Protein 6GBU (pdb70)

CATH classification: 2.30.30.40

Nearest PDB structures (foldseek):
  6gbu-assembly1_C  TM=9.431E-01  e=2.070E-10  Homo sapiens
  2dl7-assembly1_A  TM=8.945E-01  e=6.664E-09  Homo sapiens
  5o2q-assembly1_A  TM=9.066E-01  e=5.959E-05  Homo sapiens
  5o2p-assembly1_A  TM=8.787E-01  e=6.717E-05  Homo sapiens
  6dcx-assembly2_C  TM=9.258E-01  e=3.000E-04  Homo sapiens

GO terms:
  GO:0005547 phosphatidylinositol-3,4,5-trisphosphate binding (F, IDA)
  GO:0005886 plasma membrane (C, IDA)
  GO:0005905 clathrin-coated pit (C, IDA)
  GO:0043325 phosphatidylinositol-3,4-bisphosphate binding (F, IDA)
  GO:0070161 anchoring junction (C, EXP)
  GO:0005886 plasma membrane (C, EXP)
  GO:2000601 positive regulation of Arp2/3 complex-mediated actin nucleation (P, IMP)
  GO:0072583 clathrin-dependent endocytosis (P, IMP)
  GO:0005515 protein binding (F, IPI)

Secondary structure (DSSP, 8-state):
---EEEESS-B--SSSSB--B-TT-EEEEEE---SSS-SEEEEEETTEEEEEEGGGEEE---/--EEEE-S-B--SSTTB--B-TT-EEEEEEE-TTSEEEEEEE-SSS---EEEEEGGGEEEE--/--SEEEESS-B--SSSSB--B-TT-EEEEEE-S-STTSSEEEEEETTEEEEEEGGGEEE---/---EEEE-S-B--SSTTB--B-TT-EEEEEEE-TTSEEEEEEE-SSS---EEEEEGGGEEEE--/-B-SS-B--SSSSB--B-TT-B-EE---EEETTEEEB--TT-/--EEEE-S-B--SSTTB--B-TT-EEEEEEE-TTSEEEEEEE-SSS---EEEEEGGGEEEE--/-BBSS-B--SSSSB--B-TT-B-EEEE-S-TT--SEEEEEETTEEEEEEGGGB-/--EEEE-S-B--SSTTB--B-TT-EEEEEEE-TTSEEEEEEE-SSS---EEEEEGGGEEEE--

InterPro domains:
  IPR001060 FCH domain [PF00611] (21-102)
  IPR001060 FCH domain [SM00055] (12-108)
  IPR001452 SH3 domain [PF00018] (476-521)
  IPR001452 SH3 domain [PF14604] (574-625)
  IPR001452 SH3 domain [PR00452] (570-580)
  IPR001452 SH3 domain [PR00452] (584-599)
  IPR001452 SH3 domain [PR00452] (615-627)
  IPR001452 SH3 domain [PS50002] (469-530)
  IPR001452 SH3 domain [PS50002] (567-629)
  IPR001452 SH3 domain [SM00326] (472-529)
  IPR001452 SH3 domain [SM00326] (570-628)
  IPR027267 AH/BAR domain superfamily [G3DSA:1.20.1270.60] (15-293)
  IPR027267 AH/BAR domain superfamily [SSF103657] (24-304)
  IPR031160 F-BAR domain [PS51741] (8-282)
  IPR034934 F-BAR and double SH3 domains protein 2, F-BAR domain [cd07677] (16-275)
  IPR035460 FCHSD, SH3 domain 1 [cd11761] (471-527)
  IPR035556 FCHSD2, SH3 domain 2 [cd11894] (571-626)
  IPR036028 SH3-like domain superfamily [SSF50044] (471-538)
  IPR036028 SH3-like domain superfamily [SSF50044] (568-651)

Foldseek 3Di:
DAFKKFFQAFDDDDDPQADGDHHRFIWTFDDPDCPVPPQKTWTDDPRHIHIDHNVGIDGDDD/DWKKFFQDFAQDPDPQADGDDGGWMWAWDADDPPQKTWTWTDDPPDDTDIHMDRNVRIGTDDD/DQFKWFFQAFDDDDDPQADGDHHRFIWTFDDPPDDPPPQKGWTDGPRHIHIDRVVGIDDDDD/DFWKKFFQAFAQDPDPQADGDDGGWMWGWDADDPPQKTWTWTDDPPDDTDIHMDRNVRIGTDDD/DWKKFFQAFAQDPDPQADGDDGGWMWAWDADDPPQKTWTWTDDPPDDTDIHMDRNVRIGTDDD/DWKKFFQAFAQDPDPQADGDDGGWMWAWDADDPPQKTWTWTDDPPDDTDIHMDRNVRIGTDDD/DFAQAFDDDDDPQADGDHHRFDWDVPVWTDGPRHTHHDDPVD/DFFQAFDDDDDPQADGDHHRFDWAWDDDCDPVRPQWTWTDGPRHIHIDRVVRGD

Structure (mmCIF, N/CA/C/O backbone):
data_6GBU
#
_entry.id   6GBU
#
_cell.length_a   186.984
_cell.length_b   186.984
_cell.length_c   186.984
_cell.angle_alpha   90.00
_cell.angle_beta   90.00
_cell.angle_gamma   90.00
#
_symmetry.space_group_name_H-M   'I 21 3'
#
loop_
_entity.id
_entity.type
_entity.pdbx_description
1 polymer 'F-BAR and double SH3 domains protein 2'
2 polymer Intersectin-1
#
loop_
_atom_site.group_PDB
_atom_site.id
_atom_site.type_symbol
_atom_site.label_atom_id
_atom_site.label_alt_id
_atom_site.label_comp_id
_atom_site.label_asym_id
_atom_site.label_entity_id
_atom_site.label_seq_id
_atom_site.pdbx_PDB_ins_code
_atom_site.Cartn_x
_atom_site.Cartn_y
_atom_site.Cartn_z
_atom_site.occupancy
_atom_site.B_iso_or_equiv
_atom_site.auth_seq_id
_atom_site.auth_comp_id
_atom_site.auth_asym_id
_atom_site.auth_atom_id
_atom_site.pdbx_PDB_model_num
ATOM 1 N N . SER A 1 2 ? 19.345 -51.875 20.040 1.00 185.01 2 SER A N 1
ATOM 2 C CA . SER A 1 2 ? 19.199 -51.910 21.533 1.00 199.66 2 SER A CA 1
ATOM 3 C C . SER A 1 2 ? 17.830 -52.533 21.943 1.00 189.96 2 SER A C 1
ATOM 4 O O . SER A 1 2 ? 17.429 -53.554 21.358 1.00 170.42 2 SER A O 1
ATOM 7 N N . VAL A 1 3 ? 17.118 -51.930 22.907 1.00 170.09 3 VAL A N 1
ATOM 8 C CA . VAL A 1 3 ? 15.975 -52.577 23.568 1.00 152.23 3 VAL A CA 1
ATOM 9 C C . VAL A 1 3 ? 14.767 -51.644 23.799 1.00 149.41 3 VAL A C 1
ATOM 10 O O . VAL A 1 3 ? 14.907 -50.493 24.246 1.00 124.35 3 VAL A O 1
ATOM 14 N N . CYS A 1 4 ? 13.631 -52.090 23.287 1.00 137.99 4 CYS A N 1
ATOM 15 C CA . CYS A 1 4 ? 12.373 -51.352 23.312 1.00 128.67 4 CYS A CA 1
ATOM 16 C C . CYS A 1 4 ? 11.642 -51.056 24.623 1.00 123.58 4 CYS A C 1
ATOM 17 O O . CYS A 1 4 ? 11.064 -49.982 24.778 1.00 107.81 4 CYS A O 1
ATOM 20 N N . PHE A 1 5 ? 11.657 -51.997 25.560 1.00 122.87 5 PHE A N 1
ATOM 21 C CA . PHE A 1 5 ? 10.814 -51.842 26.734 1.00 119.97 5 PHE A CA 1
ATOM 22 C C . PHE A 1 5 ? 11.521 -52.174 28.044 1.00 113.10 5 PHE A C 1
ATOM 23 O O . PHE A 1 5 ? 12.498 -52.944 28.055 1.00 101.33 5 PHE A O 1
ATOM 31 N N . VAL A 1 6 ? 11.028 -51.568 29.136 1.00 107.32 6 VAL A N 1
ATOM 32 C CA . VAL A 1 6 ? 11.482 -51.919 30.476 1.00 113.06 6 VAL A CA 1
ATOM 33 C C . VAL A 1 6 ? 10.352 -51.915 31.525 1.00 118.00 6 VAL A C 1
ATOM 34 O O . VAL A 1 6 ? 9.362 -51.163 31.394 1.00 100.47 6 VAL A O 1
ATOM 38 N N . LYS A 1 7 ? 10.504 -52.772 32.547 1.00 115.43 7 LYS A N 1
ATOM 39 C CA . LYS A 1 7 ? 9.527 -52.888 33.653 1.00 107.79 7 LYS A CA 1
ATOM 40 C C . LYS A 1 7 ? 10.096 -52.176 34.853 1.00 98.16 7 LYS A C 1
ATOM 41 O O . LYS A 1 7 ? 11.273 -52.344 35.186 1.00 81.07 7 LYS A O 1
ATOM 43 N N . ALA A 1 8 ? 9.251 -51.393 35.508 1.0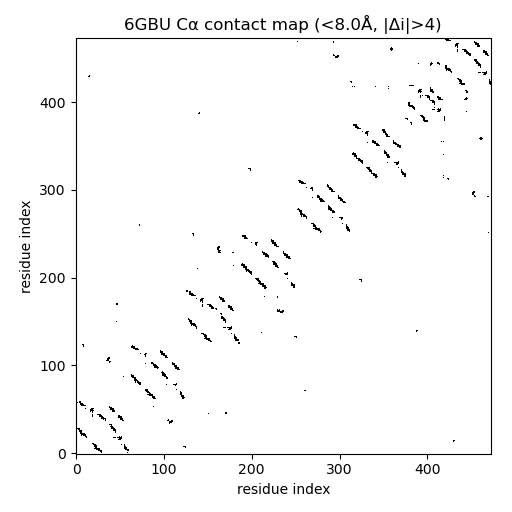0 100.58 8 ALA A N 1
ATOM 44 C CA . ALA A 1 8 ? 9.662 -50.591 36.667 1.00 109.09 8 ALA A CA 1
ATOM 45 C C . ALA A 1 8 ? 9.668 -51.399 37.945 1.00 114.92 8 ALA A C 1
ATOM 46 O O . ALA A 1 8 ? 8.628 -51.897 38.353 1.00 140.29 8 ALA A O 1
ATOM 48 N N . LEU A 1 9 ? 10.815 -51.502 38.604 1.00 115.21 9 LEU A N 1
ATOM 49 C CA . LEU A 1 9 ? 10.904 -52.298 39.831 1.00 104.67 9 LEU A CA 1
ATOM 50 C C . LEU A 1 9 ? 10.317 -51.556 40.995 1.00 112.40 9 LEU A C 1
ATOM 51 O O . LEU A 1 9 ? 9.604 -52.176 41.773 1.00 157.45 9 LEU A O 1
ATOM 56 N N . TYR A 1 10 ? 10.541 -50.254 41.100 1.00 111.41 10 TYR A N 1
ATOM 57 C CA . TYR A 1 10 ? 9.975 -49.484 42.203 1.00 114.75 10 TYR A CA 1
ATOM 58 C C . TYR A 1 10 ? 9.271 -48.277 41.649 1.00 103.55 10 TYR A C 1
ATOM 59 O O . TYR A 1 10 ? 9.631 -47.795 40.605 1.00 109.01 10 TYR A O 1
ATOM 68 N N . ASP A 1 11 ? 8.275 -47.766 42.346 1.00 108.97 11 ASP A N 1
ATOM 69 C CA . ASP A 1 11 ? 7.544 -46.600 41.809 1.00 113.87 11 ASP A CA 1
ATOM 70 C C . ASP A 1 11 ? 8.355 -45.353 42.021 1.00 113.68 11 ASP A C 1
ATOM 71 O O . ASP A 1 11 ? 9.122 -45.272 42.982 1.00 132.15 11 ASP A O 1
ATOM 76 N N . TYR A 1 12 ? 8.197 -44.403 41.096 1.00 119.43 12 TYR A N 1
ATOM 77 C CA . TYR A 1 12 ? 8.974 -43.152 41.071 1.00 118.28 12 TYR A CA 1
ATOM 78 C C . TYR A 1 12 ? 8.063 -41.958 40.859 1.00 115.73 12 TYR A C 1
ATOM 79 O O . TYR A 1 12 ? 7.064 -42.072 40.152 1.00 124.22 12 TYR A O 1
ATOM 88 N N . GLU A 1 13 ? 8.403 -40.830 41.488 1.00 117.31 13 GLU A N 1
ATOM 89 C CA . GLU A 1 13 ? 7.644 -39.589 41.330 1.00 138.41 13 GLU A CA 1
ATOM 90 C C . GLU A 1 13 ? 8.636 -38.523 40.880 1.00 158.69 13 GLU A C 1
ATOM 91 O O . GLU A 1 13 ? 9.678 -38.321 41.518 1.00 165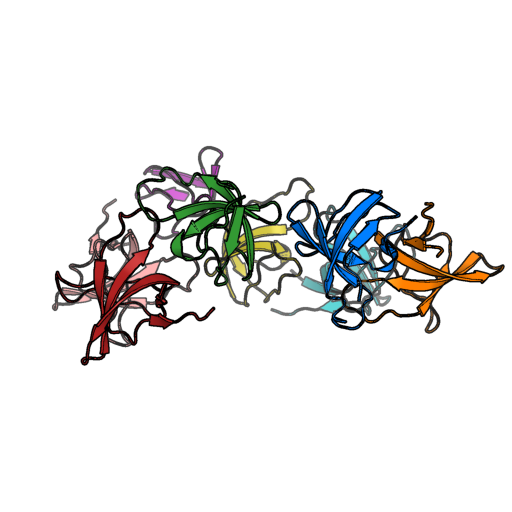.79 13 GLU A O 1
ATOM 97 N N . GLY A 1 14 ? 8.333 -37.884 39.751 1.00 155.89 14 GLY A N 1
ATOM 98 C CA . GLY A 1 14 ? 9.259 -36.958 39.117 1.00 136.99 14 GLY A CA 1
ATOM 99 C C . GLY A 1 14 ? 9.262 -35.628 39.808 1.00 133.42 14 GLY A C 1
ATOM 100 O O . GLY A 1 14 ? 8.209 -35.152 40.201 1.00 118.23 14 GLY A O 1
ATOM 101 N N . GLN A 1 15 ? 10.448 -35.030 39.927 1.00 140.08 15 GLN A N 1
ATOM 102 C CA . GLN A 1 15 ? 10.640 -33.767 40.635 1.00 132.47 15 GLN A CA 1
ATOM 103 C C . GLN A 1 15 ? 10.307 -32.576 39.708 1.00 145.77 15 GLN A C 1
ATOM 104 O O . GLN A 1 15 ? 9.440 -31.755 40.034 1.00 145.23 15 GLN A O 1
ATOM 110 N N . THR A 1 16 ? 10.939 -32.529 38.532 1.00 149.97 16 THR A N 1
ATOM 111 C CA . THR A 1 16 ? 10.773 -31.419 37.563 1.00 136.28 16 THR A CA 1
ATOM 112 C C . THR A 1 16 ? 9.442 -31.527 36.797 1.00 131.01 16 THR A C 1
ATOM 113 O O . THR A 1 16 ? 8.630 -32.394 37.078 1.00 162.01 16 THR A O 1
ATOM 117 N N . ASP A 1 17 ? 9.211 -30.646 35.836 1.00 131.49 17 ASP A N 1
ATOM 118 C CA . ASP A 1 17 ? 8.127 -30.837 34.855 1.00 136.44 17 ASP A CA 1
ATOM 119 C C . ASP A 1 17 ? 8.447 -31.945 33.832 1.00 129.99 17 ASP A C 1
ATOM 120 O O . ASP A 1 17 ? 7.588 -32.724 33.468 1.00 144.54 17 ASP A O 1
ATOM 125 N N . ASP A 1 18 ? 9.681 -31.994 33.353 1.00 125.24 18 ASP A N 1
ATOM 126 C CA . ASP A 1 18 ? 10.074 -32.913 32.275 1.00 131.92 18 ASP A CA 1
ATOM 127 C C . ASP A 1 18 ? 10.638 -34.266 32.758 1.00 138.22 18 ASP A C 1
ATOM 128 O O . ASP A 1 18 ? 11.411 -34.952 32.032 1.00 114.54 18 ASP A O 1
ATOM 133 N N . GLU A 1 19 ? 10.273 -34.647 33.980 1.00 131.84 19 GLU A N 1
ATOM 134 C CA . GLU A 1 19 ? 10.567 -35.982 34.477 1.00 129.58 19 GLU A CA 1
ATOM 135 C C . GLU A 1 19 ? 9.311 -36.866 34.373 1.00 124.54 19 GLU A C 1
ATOM 136 O O . GLU A 1 19 ? 8.179 -36.373 34.444 1.00 127.94 19 GLU A O 1
ATOM 142 N N . LEU A 1 20 ? 9.526 -38.170 34.230 1.00 109.86 20 LEU A N 1
ATOM 143 C CA . LEU A 1 20 ? 8.440 -39.141 34.067 1.00 110.82 20 LEU A CA 1
ATOM 144 C C . LEU A 1 20 ? 7.999 -39.840 35.367 1.00 112.15 20 LEU A C 1
ATOM 145 O O . LEU A 1 20 ? 8.698 -40.722 35.875 1.00 102.50 20 LEU A O 1
ATOM 150 N N . SER A 1 21 ? 6.835 -39.452 35.886 1.00 112.40 21 SER A N 1
ATOM 151 C CA . SER A 1 21 ? 6.225 -40.150 37.009 1.00 114.02 21 SER A CA 1
ATOM 152 C C . SER A 1 21 ? 5.629 -41.484 36.541 1.00 120.90 21 SER A C 1
ATOM 153 O O . SER A 1 21 ? 4.956 -41.545 35.506 1.00 120.39 21 SER A O 1
ATOM 156 N N . PHE A 1 22 ? 5.855 -42.543 37.316 1.00 116.11 22 PHE A N 1
ATOM 157 C CA . PHE A 1 22 ? 5.246 -43.829 37.027 1.00 105.55 22 PHE A CA 1
ATOM 158 C C . PHE A 1 22 ? 5.081 -44.749 38.244 1.00 116.15 22 PHE A C 1
ATOM 159 O O . PHE A 1 22 ? 5.865 -44.648 39.186 1.00 116.36 22 PHE A O 1
ATOM 167 N N . PRO A 1 23 ? 4.078 -45.666 38.207 1.00 120.67 23 PRO A N 1
ATOM 168 C CA . PRO A 1 23 ? 3.870 -46.624 39.281 1.00 108.74 23 PRO A CA 1
ATOM 169 C C . PRO A 1 23 ? 4.786 -47.823 39.145 1.00 103.70 23 PRO A C 1
ATOM 170 O O . PRO A 1 23 ? 5.473 -47.941 38.140 1.00 94.51 23 PRO A O 1
ATOM 174 N N . GLU A 1 24 ? 4.767 -48.707 40.146 1.00 115.81 24 GLU A N 1
ATOM 175 C CA . GLU A 1 24 ? 5.621 -49.901 40.183 1.00 116.09 24 GLU A CA 1
ATOM 176 C C . GLU A 1 24 ? 5.094 -50.925 39.194 1.00 118.78 24 GLU A C 1
ATOM 177 O O . GLU A 1 24 ? 3.886 -51.010 38.931 1.00 117.86 24 GLU A O 1
ATOM 183 N N . GLY A 1 25 ? 6.002 -51.686 38.608 1.00 117.06 25 GLY A N 1
ATOM 184 C CA . GLY A 1 25 ? 5.618 -52.707 37.642 1.00 125.44 25 GLY A CA 1
ATOM 185 C C . GLY A 1 25 ? 5.343 -52.227 36.225 1.00 127.44 25 GLY A C 1
ATOM 186 O O . GLY A 1 25 ? 5.412 -53.030 35.288 1.00 141.99 25 GLY A O 1
ATOM 187 N N . ALA A 1 26 ? 5.051 -50.935 36.071 1.00 122.02 26 ALA A N 1
ATOM 188 C CA . ALA A 1 26 ? 4.880 -50.261 34.768 1.00 122.14 26 ALA A CA 1
ATOM 189 C C . ALA A 1 26 ? 5.839 -50.693 33.621 1.00 123.60 26 ALA A C 1
ATOM 190 O O . ALA A 1 26 ? 7.087 -50.816 33.811 1.00 93.56 26 ALA A O 1
ATOM 192 N N . ILE A 1 27 ? 5.250 -50.922 32.440 1.00 107.61 27 ILE A N 1
ATOM 193 C CA . ILE A 1 27 ? 6.026 -51.196 31.249 1.00 108.80 27 ILE A CA 1
ATOM 194 C C . ILE A 1 27 ? 6.214 -49.853 30.591 1.00 106.90 27 ILE A C 1
ATOM 195 O O . ILE A 1 27 ? 5.221 -49.155 30.335 1.00 99.45 27 ILE A O 1
ATOM 200 N N . ILE A 1 28 ? 7.478 -49.508 30.311 1.00 103.91 28 ILE A N 1
ATOM 201 C CA . ILE A 1 28 ? 7.858 -48.193 29.767 1.00 104.93 28 ILE A CA 1
ATOM 202 C C . ILE A 1 28 ? 8.641 -48.387 28.472 1.00 108.82 28 ILE A C 1
ATOM 203 O O . ILE A 1 28 ? 9.560 -49.250 28.454 1.00 88.03 28 ILE A O 1
ATOM 208 N N . ARG A 1 29 ? 8.399 -47.545 27.475 1.00 105.87 29 ARG A N 1
ATOM 209 C CA . ARG A 1 29 ? 9.097 -47.649 26.210 1.00 99.61 29 ARG A CA 1
ATOM 210 C C . ARG A 1 29 ? 10.266 -46.732 26.192 1.00 102.54 29 ARG A C 1
ATOM 211 O O . ARG A 1 29 ? 10.114 -45.538 26.286 1.00 96.15 29 ARG A O 1
ATOM 219 N N . ILE A 1 30 ? 11.438 -47.287 25.981 1.00 106.52 30 ILE A N 1
ATOM 220 C CA . ILE A 1 30 ? 12.667 -46.481 26.005 1.00 108.41 30 ILE A CA 1
ATOM 221 C C . ILE A 1 30 ? 12.702 -45.632 24.751 1.00 107.22 30 ILE A C 1
ATOM 222 O O . ILE A 1 30 ? 12.194 -46.064 23.724 1.00 110.12 30 ILE A O 1
ATOM 227 N N . LEU A 1 31 ? 13.248 -44.414 24.857 1.00 116.64 31 LEU A N 1
ATOM 228 C CA . LEU A 1 31 ? 13.403 -43.469 23.715 1.00 110.91 31 LEU A CA 1
ATOM 229 C C . LEU A 1 31 ? 14.830 -42.985 23.512 1.00 131.80 31 LEU A C 1
ATOM 230 O O . LEU A 1 31 ? 15.313 -42.879 22.380 1.00 141.40 31 LEU A O 1
ATOM 235 N N . ASN A 1 32 ? 15.467 -42.624 24.618 1.00 156.76 32 ASN A N 1
ATOM 236 C CA . ASN A 1 32 ? 16.839 -42.187 24.606 1.00 163.27 32 ASN A CA 1
ATOM 237 C C . ASN A 1 32 ? 17.546 -42.664 25.850 1.00 158.56 32 ASN A C 1
ATOM 238 O O . ASN A 1 32 ? 16.987 -42.627 26.966 1.00 137.14 32 ASN A O 1
ATOM 243 N N . LYS A 1 33 ? 18.762 -43.152 25.622 1.00 147.90 33 LYS A N 1
ATOM 244 C CA . LYS A 1 33 ? 19.772 -43.259 26.659 1.00 149.87 33 LYS A CA 1
ATOM 245 C C . LYS A 1 33 ? 20.878 -42.190 26.384 1.00 155.00 33 LYS A C 1
ATOM 246 O O . LYS A 1 33 ? 22.031 -42.346 26.797 1.00 145.64 33 LYS A O 1
ATOM 252 N N . GLU A 1 34 ? 20.500 -41.097 25.704 1.00 166.47 34 GLU A N 1
ATOM 253 C CA . GLU A 1 34 ? 21.424 -40.036 25.306 1.00 166.01 34 GLU A CA 1
ATOM 254 C C . GLU A 1 34 ? 22.015 -39.393 26.556 1.00 170.83 34 GLU A C 1
ATOM 255 O O . GLU A 1 34 ? 21.356 -38.560 27.207 1.00 146.75 34 GLU A O 1
ATOM 257 N N . ASN A 1 35 ? 23.250 -39.766 26.830 1.00 179.91 35 ASN A N 1
ATOM 258 C CA . ASN A 1 35 ? 23.835 -39.249 28.005 1.00 177.78 35 ASN A CA 1
ATOM 259 C C . ASN A 1 35 ? 23.704 -37.789 27.780 1.00 188.19 35 ASN A C 1
ATOM 260 O O . ASN A 1 35 ? 24.221 -37.209 26.843 1.00 163.80 35 ASN A O 1
ATOM 262 N N . GLN A 1 36 ? 23.007 -37.211 28.717 1.00 202.15 36 GLN A N 1
ATOM 263 C CA . GLN A 1 36 ? 22.768 -35.761 28.803 1.00 198.69 36 GLN A CA 1
ATOM 264 C C . GLN A 1 36 ? 24.084 -35.077 29.240 1.00 204.46 36 GLN A C 1
ATOM 265 O O . GLN A 1 36 ? 24.722 -34.391 28.431 1.00 188.31 36 GLN A O 1
ATOM 271 N N . ASP A 1 37 ? 24.485 -35.418 30.462 1.00 198.24 37 ASP A N 1
ATOM 272 C CA . ASP A 1 37 ? 25.749 -35.065 31.086 1.00 186.86 37 ASP A CA 1
ATOM 273 C C . ASP A 1 37 ? 26.141 -36.381 31.777 1.00 180.12 37 ASP A C 1
ATOM 274 O O . ASP A 1 37 ? 26.649 -36.372 32.898 1.00 180.52 37 ASP A O 1
ATOM 279 N N . ASP A 1 38 ? 25.899 -37.508 31.100 1.00 180.50 38 ASP A N 1
ATOM 280 C CA . ASP A 1 38 ? 26.086 -38.845 31.698 1.00 170.84 38 ASP A CA 1
ATOM 281 C C . ASP A 1 38 ? 25.501 -38.989 33.119 1.00 162.92 38 ASP A C 1
ATOM 282 O O . ASP A 1 38 ? 26.096 -39.643 33.960 1.00 158.45 38 ASP A O 1
ATOM 287 N N . ASP A 1 39 ? 24.323 -38.409 33.371 1.00 161.44 39 ASP A N 1
ATOM 288 C CA . ASP A 1 39 ? 23.726 -38.379 34.734 1.00 144.30 39 ASP A CA 1
ATOM 289 C C . ASP A 1 39 ? 22.964 -39.644 35.127 1.00 140.37 39 ASP A C 1
ATOM 290 O O . ASP A 1 39 ? 22.433 -39.705 36.243 1.00 134.26 39 ASP A O 1
ATOM 295 N N . GLY A 1 40 ? 22.902 -40.629 34.218 1.00 136.35 40 GLY A N 1
ATOM 296 C CA . GLY A 1 40 ? 22.260 -41.923 34.475 1.00 124.27 40 GLY A CA 1
ATOM 297 C C . GLY A 1 40 ? 20.737 -41.869 34.510 1.00 118.87 40 GLY A C 1
ATOM 298 O O . GLY A 1 40 ? 20.070 -42.677 35.178 1.00 122.85 40 GLY A O 1
ATOM 299 N N . PHE A 1 41 ? 20.171 -40.899 33.816 1.00 106.15 41 PHE A N 1
ATOM 300 C CA . PHE A 1 41 ? 18.763 -40.940 33.523 1.00 106.17 41 PHE A CA 1
ATOM 301 C C . PHE A 1 41 ? 18.608 -41.523 32.141 1.00 109.48 41 PHE A C 1
ATOM 302 O O . PHE A 1 41 ? 19.581 -41.692 31.427 1.00 126.49 41 PHE A O 1
ATOM 310 N N . TRP A 1 42 ? 17.379 -41.893 31.827 1.00 112.57 42 TRP A N 1
ATOM 311 C CA . TRP A 1 42 ? 16.939 -42.266 30.494 1.00 107.17 42 TRP A CA 1
ATOM 312 C C . TRP A 1 42 ? 15.580 -41.605 30.202 1.00 112.19 42 TRP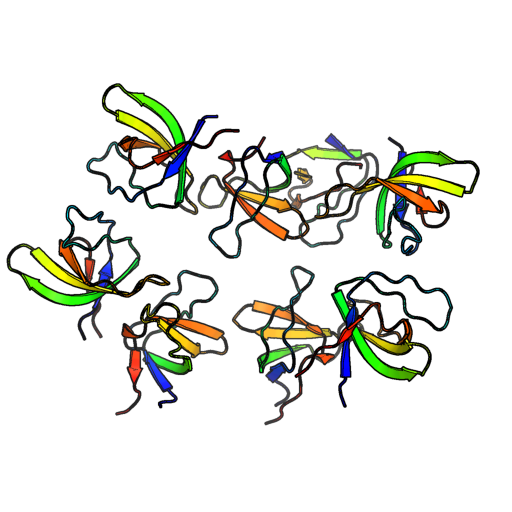 A C 1
ATOM 313 O O . TRP A 1 42 ? 14.933 -41.002 31.074 1.00 99.98 42 TRP A O 1
ATOM 324 N N . GLU A 1 43 ? 15.156 -41.730 28.959 1.00 105.98 43 GLU A N 1
ATOM 325 C CA . GLU A 1 43 ? 13.931 -41.115 28.528 1.00 110.58 43 GLU A CA 1
ATOM 326 C C . GLU A 1 43 ? 12.992 -42.183 28.040 1.00 112.87 43 GLU A C 1
ATOM 327 O O . GLU A 1 43 ? 13.435 -43.169 27.438 1.00 109.84 43 GLU A O 1
ATOM 333 N N . GLY A 1 44 ? 11.696 -41.968 28.265 1.00 104.37 44 GLY A N 1
ATOM 334 C CA . GLY A 1 44 ? 10.691 -42.929 27.844 1.00 105.68 44 GLY A CA 1
ATOM 335 C C . GLY A 1 44 ? 9.248 -42.472 27.958 1.00 114.52 44 GLY A C 1
ATOM 336 O O . GLY A 1 44 ? 8.963 -41.415 28.540 1.00 102.11 44 GLY A O 1
ATOM 337 N N . GLU A 1 45 ? 8.351 -43.280 27.375 1.00 116.33 45 GLU A N 1
ATOM 338 C CA . GLU A 1 45 ? 6.927 -43.009 27.347 1.00 108.84 45 GLU A CA 1
ATOM 339 C C . GLU A 1 45 ? 6.211 -43.991 28.248 1.00 110.30 45 GLU A C 1
ATOM 340 O O . GLU A 1 45 ? 6.541 -45.203 28.291 1.00 100.37 45 GLU A O 1
ATOM 346 N N . PHE A 1 46 ? 5.203 -43.453 28.934 1.00 114.22 46 PHE A N 1
ATOM 347 C CA . PHE A 1 46 ? 4.253 -44.239 29.725 1.00 103.79 46 PHE A CA 1
ATOM 348 C C . PHE A 1 46 ? 2.932 -43.488 29.909 1.00 93.33 46 PHE A C 1
ATOM 349 O O . PHE A 1 46 ? 2.916 -42.319 30.238 1.00 94.72 46 PHE A O 1
ATOM 357 N N . ASN A 1 47 ? 1.834 -44.192 29.696 1.00 99.34 47 ASN A N 1
ATOM 358 C CA . ASN A 1 47 ? 0.459 -43.663 29.729 1.00 99.93 47 ASN A CA 1
ATOM 359 C C . ASN A 1 47 ? 0.231 -42.437 28.867 1.00 97.36 47 ASN A C 1
ATOM 360 O O . ASN A 1 47 ? -0.668 -41.649 29.137 1.00 116.60 47 ASN A O 1
ATOM 365 N N . GLY A 1 48 ? 1.022 -42.287 27.813 1.00 114.50 48 GLY A N 1
ATOM 366 C CA . GLY A 1 48 ? 0.917 -41.126 26.924 1.00 131.21 48 GLY A CA 1
ATOM 367 C C . GLY A 1 48 ? 1.510 -39.853 27.483 1.00 125.56 48 GLY A C 1
ATOM 368 O O . GLY A 1 48 ? 1.040 -38.749 27.141 1.00 138.48 48 GLY A O 1
ATOM 369 N N . ARG A 1 49 ? 2.485 -40.021 28.384 1.00 106.71 49 ARG A N 1
ATOM 370 C CA . ARG A 1 49 ? 3.298 -38.931 28.920 1.00 114.46 49 ARG A CA 1
ATOM 371 C C . ARG A 1 49 ? 4.739 -39.374 28.733 1.00 112.63 49 ARG A C 1
ATOM 372 O O . ARG A 1 49 ? 5.092 -40.502 29.039 1.00 104.49 49 ARG A O 1
ATOM 380 N N . ILE A 1 50 ? 5.542 -38.501 28.141 1.00 123.21 50 ILE A N 1
ATOM 381 C CA . ILE A 1 50 ? 6.937 -38.774 27.875 1.00 117.38 50 ILE A CA 1
ATOM 382 C C . ILE A 1 50 ? 7.748 -38.012 28.896 1.00 102.63 50 ILE A C 1
ATOM 383 O O . ILE A 1 50 ? 7.351 -36.947 29.328 1.00 107.31 50 ILE A O 1
ATOM 388 N N . GLY A 1 51 ? 8.871 -38.576 29.311 1.00 97.59 51 GLY A N 1
ATOM 389 C CA . GLY A 1 51 ? 9.774 -37.881 30.234 1.00 99.30 51 GLY A CA 1
ATOM 390 C C . GLY A 1 51 ? 11.059 -38.646 30.519 1.00 102.27 51 GLY A C 1
ATOM 391 O O . GLY A 1 51 ? 11.377 -39.667 29.841 1.00 87.34 51 GLY A O 1
ATOM 392 N N . VAL A 1 52 ? 11.805 -38.150 31.508 1.00 100.52 52 VAL A N 1
ATOM 393 C CA . VAL A 1 52 ? 13.021 -38.853 31.951 1.00 112.39 52 VAL A CA 1
ATOM 394 C C . VAL A 1 52 ? 12.913 -39.350 33.373 1.00 108.87 52 VAL A C 1
ATOM 395 O O . VAL A 1 52 ? 12.120 -38.833 34.167 1.00 97.45 52 VAL A O 1
ATOM 399 N N . PHE A 1 53 ? 13.721 -40.362 33.668 1.00 96.36 53 PHE A N 1
ATOM 400 C CA . PHE A 1 53 ? 13.635 -41.095 34.932 1.00 97.22 53 PHE A CA 1
ATOM 401 C C . PHE A 1 53 ? 14.992 -41.724 35.220 1.00 89.24 53 PHE A C 1
ATOM 402 O O . PHE A 1 53 ? 15.782 -41.926 34.307 1.00 82.18 53 PHE A O 1
ATOM 410 N N . PRO A 1 54 ? 15.267 -42.041 36.488 1.00 92.32 54 PRO A N 1
ATOM 411 C CA . PRO A 1 54 ? 16.595 -42.632 36.809 1.00 95.82 54 PRO A CA 1
ATOM 412 C C . PRO A 1 54 ? 16.716 -44.068 36.313 1.00 94.49 54 PRO A C 1
ATOM 413 O O . PRO A 1 54 ? 15.869 -44.887 36.620 1.00 94.39 54 PRO A O 1
ATOM 417 N N . SER A 1 55 ? 17.748 -44.391 35.548 1.00 97.06 55 SER A N 1
ATOM 418 C CA . SER A 1 55 ? 17.797 -45.734 34.914 1.00 112.13 55 SER A CA 1
ATOM 419 C C . SER A 1 55 ? 17.952 -46.868 35.917 1.00 112.83 55 SER A C 1
ATOM 420 O O . SER A 1 55 ? 17.793 -48.036 35.602 1.00 116.19 55 SER A O 1
ATOM 423 N N . VAL A 1 56 ? 18.300 -46.505 37.134 1.00 137.32 56 VAL A N 1
ATOM 424 C CA . VAL A 1 56 ? 18.511 -47.466 38.190 1.00 131.56 56 VAL A CA 1
ATOM 425 C C . VAL A 1 56 ? 17.185 -48.080 38.684 1.00 109.93 56 VAL A C 1
ATOM 426 O O . VAL A 1 56 ? 17.173 -49.134 39.277 1.00 113.58 56 VAL A O 1
ATOM 430 N N . LEU A 1 57 ? 16.068 -47.464 38.372 1.00 96.85 57 LEU A N 1
ATOM 431 C CA . LEU A 1 57 ? 14.803 -47.977 38.865 1.00 101.27 57 LEU A CA 1
ATOM 432 C C . LEU A 1 57 ? 14.099 -49.012 38.010 1.00 113.41 57 LEU A C 1
ATOM 433 O O . LEU A 1 57 ? 13.031 -49.470 38.365 1.00 123.03 57 LEU A O 1
ATOM 438 N N . VAL A 1 58 ? 14.674 -49.395 36.890 1.00 103.16 58 VAL A N 1
ATOM 439 C CA . VAL A 1 58 ? 13.977 -50.295 35.996 1.00 98.88 58 VAL A CA 1
ATOM 440 C C . VAL A 1 58 ? 14.902 -51.425 35.665 1.00 105.68 58 VAL A C 1
ATOM 441 O O . VAL A 1 58 ? 16.075 -51.379 36.014 1.00 107.13 58 VAL A O 1
ATOM 445 N N . GLU A 1 59 ? 14.340 -52.443 35.011 1.00 130.98 59 GLU A N 1
ATOM 446 C CA . GLU A 1 59 ? 15.097 -53.526 34.378 1.00 132.34 59 GLU A CA 1
ATOM 447 C C . GLU A 1 59 ? 14.546 -53.835 33.001 1.00 126.27 59 GLU A C 1
ATOM 448 O O . GLU A 1 59 ? 13.343 -53.622 32.711 1.00 103.05 59 GLU A O 1
ATOM 454 N N . GLU A 1 60 ? 15.430 -54.385 32.173 1.00 133.67 60 GLU A N 1
ATOM 455 C CA . GLU A 1 60 ? 15.050 -54.847 30.853 1.00 129.01 60 GLU 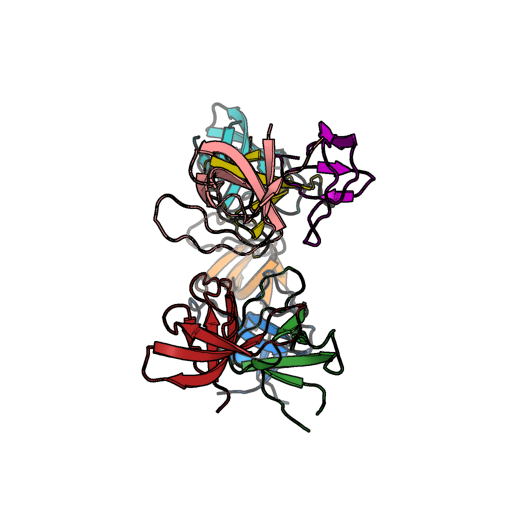A CA 1
ATOM 456 C C . GLU A 1 60 ? 13.944 -55.849 31.006 1.00 123.68 60 GLU A C 1
ATOM 457 O O . GLU A 1 60 ? 14.023 -56.748 31.851 1.00 144.92 60 GLU A O 1
ATOM 463 N N . LEU A 1 61 ? 12.951 -55.739 30.172 1.00 117.92 61 LEU A N 1
ATOM 464 C CA . LEU A 1 61 ? 11.861 -56.646 30.272 1.00 124.46 61 LEU A CA 1
ATOM 465 C C . LEU A 1 61 ? 12.097 -58.062 29.798 1.00 145.33 61 LEU A C 1
ATOM 466 O O . LEU A 1 61 ? 12.715 -58.286 28.778 1.00 135.80 61 LEU A O 1
ATOM 471 N N . SER A 1 62 ? 11.597 -59.017 30.567 1.00 153.89 62 SER A N 1
ATOM 472 C CA . SER A 1 62 ? 11.581 -60.449 30.169 1.00 157.45 62 SER A CA 1
ATOM 473 C C . SER A 1 62 ? 10.776 -61.331 31.165 1.00 166.79 62 SER A C 1
ATOM 474 O O . SER A 1 62 ? 9.998 -60.803 31.974 1.00 165.79 62 SER A O 1
ATOM 477 N N . ALA A 1 63 ? 10.940 -62.659 31.074 1.00 158.89 63 ALA A N 1
ATOM 478 C CA . ALA A 1 63 ? 10.590 -63.572 32.177 1.00 158.21 63 ALA A CA 1
ATOM 479 C C . ALA A 1 63 ? 11.459 -64.833 32.159 1.00 157.39 63 ALA A C 1
ATOM 480 O O . ALA A 1 63 ? 12.475 -64.912 32.859 1.00 152.32 63 ALA A O 1
ATOM 482 N N . PRO B 2 3 ? 21.387 -55.299 42.691 1.00 163.65 3 PRO B N 1
ATOM 483 C CA . PRO B 2 3 ? 21.063 -53.869 42.508 1.00 148.66 3 PRO B CA 1
ATOM 484 C C . PRO B 2 3 ? 20.419 -53.267 43.749 1.00 143.96 3 PRO B C 1
ATOM 485 O O . PRO B 2 3 ? 19.180 -53.204 43.848 1.00 127.96 3 PRO B O 1
ATOM 489 N N . GLU B 2 4 ? 21.258 -52.828 44.688 1.00 133.25 4 GLU B N 1
ATOM 490 C CA . GLU B 2 4 ? 20.777 -52.308 45.978 1.00 123.76 4 GLU B CA 1
ATOM 491 C C . GLU B 2 4 ? 20.688 -50.787 45.983 1.00 110.66 4 GLU B C 1
ATOM 492 O O . GLU B 2 4 ? 21.666 -50.108 45.664 1.00 136.67 4 GLU B O 1
ATOM 498 N N . ILE B 2 5 ? 19.531 -50.247 46.343 1.00 88.35 5 ILE B N 1
ATOM 499 C CA . ILE B 2 5 ? 19.233 -48.845 46.056 1.00 99.91 5 ILE B CA 1
ATOM 500 C C . ILE B 2 5 ? 18.530 -48.165 47.204 1.00 101.89 5 ILE B C 1
ATOM 501 O O . ILE B 2 5 ? 17.401 -48.541 47.532 1.00 117.30 5 ILE B O 1
ATOM 506 N N . ALA B 2 6 ? 19.156 -47.119 47.747 1.00 95.35 6 ALA B N 1
ATOM 507 C CA . ALA B 2 6 ? 18.566 -46.346 48.849 1.00 100.83 6 ALA B CA 1
ATOM 508 C C . ALA B 2 6 ? 18.115 -44.982 48.411 1.00 85.44 6 ALA B C 1
ATOM 509 O O . ALA B 2 6 ? 18.495 -44.527 47.350 1.00 93.57 6 ALA B O 1
ATOM 511 N N . GLN B 2 7 ? 17.293 -44.349 49.240 1.00 84.77 7 GLN B N 1
ATOM 512 C CA . GLN B 2 7 ? 16.804 -42.979 49.012 1.00 101.07 7 GLN B CA 1
ATOM 513 C C . GLN B 2 7 ? 17.125 -42.073 50.201 1.00 101.55 7 GLN B C 1
ATOM 514 O O . GLN B 2 7 ? 16.937 -42.444 51.342 1.00 117.93 7 GLN B O 1
ATOM 520 N N . VAL B 2 8 ? 17.552 -40.853 49.911 1.00 116.22 8 VAL B N 1
ATOM 521 C CA . VAL B 2 8 ? 17.996 -39.916 50.936 1.00 111.58 8 VAL B CA 1
ATOM 522 C C . VAL B 2 8 ? 16.781 -39.494 51.748 1.00 105.52 8 VAL B C 1
ATOM 523 O O . VAL B 2 8 ? 15.790 -39.058 51.204 1.00 113.03 8 VAL B O 1
ATOM 527 N N . ILE B 2 9 ? 16.868 -39.677 53.052 1.00 112.02 9 ILE B N 1
ATOM 528 C CA . ILE B 2 9 ? 15.782 -39.380 53.973 1.00 116.41 9 ILE B CA 1
ATOM 529 C C . ILE B 2 9 ? 15.975 -38.040 54.712 1.00 117.04 9 ILE B C 1
ATOM 530 O O . ILE B 2 9 ? 15.005 -37.467 55.214 1.00 100.07 9 ILE B O 1
ATOM 535 N N . ALA B 2 10 ? 17.216 -37.555 54.790 1.00 125.68 10 ALA B N 1
ATOM 536 C CA . ALA B 2 10 ? 17.539 -36.307 55.501 1.00 117.26 10 ALA B CA 1
ATOM 537 C C . ALA B 2 10 ? 18.786 -35.650 54.926 1.00 112.70 10 ALA B C 1
ATOM 538 O O . ALA B 2 10 ? 19.672 -36.334 54.432 1.00 110.23 10 ALA B O 1
ATOM 540 N N . SER B 2 11 ? 18.873 -34.331 55.029 1.00 110.26 11 SER B N 1
ATOM 541 C CA . SER B 2 11 ? 19.978 -33.581 54.407 1.00 113.67 11 SER B CA 1
ATOM 542 C C . SER B 2 11 ? 21.354 -33.789 55.053 1.00 104.13 11 SER B C 1
ATOM 543 O O . SER B 2 11 ? 21.490 -33.636 56.253 1.00 112.08 11 SER B O 1
ATOM 546 N N . TYR B 2 12 ? 22.368 -34.081 54.239 1.00 102.34 12 TYR B N 1
ATOM 547 C CA . TYR B 2 12 ? 23.753 -34.298 54.709 1.00 96.93 12 TYR B CA 1
ATOM 548 C C . TYR B 2 12 ? 24.822 -33.606 53.854 1.00 95.09 12 TYR B C 1
ATOM 549 O O . TYR B 2 12 ? 25.101 -34.040 52.733 1.00 83.29 12 TYR B O 1
ATOM 558 N N . THR B 2 13 ? 25.470 -32.590 54.422 1.00 99.51 13 THR B N 1
ATOM 559 C CA . THR B 2 13 ? 26.567 -31.889 53.742 1.00 95.40 13 THR B CA 1
ATOM 560 C C . THR B 2 13 ? 27.859 -32.593 54.056 1.00 89.24 13 THR B C 1
ATOM 561 O O . THR B 2 13 ? 28.082 -32.978 55.208 1.00 86.52 13 THR B O 1
ATOM 565 N N . ALA B 2 14 ? 28.722 -32.700 53.049 1.00 85.36 14 ALA B N 1
ATOM 566 C CA . ALA B 2 14 ? 29.895 -33.567 53.137 1.00 96.30 14 ALA B CA 1
ATOM 567 C C . ALA B 2 14 ? 30.991 -32.979 54.010 1.00 95.58 14 ALA B C 1
ATOM 568 O O . ALA B 2 14 ? 31.392 -31.859 53.793 1.00 105.00 14 ALA B O 1
ATOM 570 N N . THR B 2 15 ? 31.484 -33.756 54.969 1.00 100.45 15 THR B N 1
ATOM 571 C CA . THR B 2 15 ? 32.508 -33.305 55.893 1.00 100.63 15 THR B CA 1
ATOM 572 C C . THR B 2 15 ? 33.913 -33.528 55.324 1.00 107.20 15 THR B C 1
ATOM 573 O O . THR B 2 15 ? 34.871 -33.187 56.013 1.00 110.61 15 THR B O 1
ATOM 577 N N . GLY B 2 16 ? 34.048 -34.083 54.101 1.00 105.48 16 GLY B N 1
ATOM 578 C CA . GLY B 2 16 ? 35.373 -34.370 53.494 1.00 115.68 16 GLY B CA 1
ATOM 579 C C . GLY B 2 16 ? 35.379 -34.520 51.984 1.00 122.37 16 GLY B C 1
ATOM 580 O O . GLY B 2 16 ? 34.336 -34.539 51.362 1.00 146.29 16 GLY B O 1
ATOM 581 N N . PRO B 2 17 ? 36.564 -34.654 51.382 1.00 124.61 17 PRO B N 1
ATOM 582 C CA . PRO B 2 17 ? 36.677 -34.862 49.943 1.00 125.23 17 PRO B CA 1
ATOM 583 C C . PRO B 2 17 ? 36.260 -36.271 49.458 1.00 124.66 17 PRO B C 1
ATOM 584 O O . PRO B 2 17 ? 35.925 -36.448 48.295 1.00 129.57 17 PRO B O 1
ATOM 588 N N . GLU B 2 18 ? 36.296 -37.261 50.336 1.00 119.01 18 GLU B N 1
ATOM 589 C CA . GLU B 2 18 ? 35.869 -38.615 49.998 1.00 122.33 18 GLU B CA 1
ATOM 590 C C . GLU B 2 18 ? 34.332 -38.856 50.029 1.00 116.56 18 GLU B C 1
ATOM 591 O O . GLU B 2 18 ? 33.881 -39.956 49.738 1.00 124.40 18 GLU B O 1
ATOM 597 N N . GLN B 2 19 ? 33.532 -37.854 50.374 1.00 111.68 19 GLN B N 1
ATOM 598 C CA . GLN B 2 19 ? 32.125 -38.077 50.728 1.00 108.49 19 GLN B CA 1
ATOM 599 C C . GLN B 2 19 ? 31.155 -37.442 49.758 1.00 106.30 19 GLN B C 1
ATOM 600 O O . GLN B 2 19 ? 31.460 -36.408 49.194 1.00 126.61 19 GLN B O 1
ATOM 606 N N . LEU B 2 20 ? 29.968 -38.026 49.617 1.00 103.98 20 LEU B N 1
ATOM 607 C CA . LEU B 2 20 ? 28.866 -37.387 48.881 1.00 103.14 20 LEU B CA 1
ATOM 608 C C . LEU B 2 20 ? 28.189 -36.356 49.724 1.00 98.82 20 LEU B C 1
ATOM 609 O O . LEU B 2 20 ? 28.220 -36.424 50.938 1.00 99.64 20 LEU B O 1
ATOM 614 N N . THR B 2 21 ? 27.514 -35.439 49.061 1.00 101.91 21 THR B N 1
ATOM 615 C CA . THR B 2 21 ? 26.739 -34.433 49.754 1.00 105.73 21 THR B CA 1
ATOM 616 C C . THR B 2 21 ? 25.302 -34.541 49.215 1.00 103.25 21 THR B C 1
ATOM 617 O O . THR B 2 21 ? 25.074 -34.476 48.012 1.00 95.39 21 THR B O 1
ATOM 621 N N . LEU B 2 22 ? 24.353 -34.765 50.126 1.00 107.67 22 LEU B N 1
ATOM 622 C CA . LEU B 2 22 ? 23.035 -35.311 49.793 1.00 102.07 22 LEU B CA 1
ATOM 623 C C . LEU B 2 22 ? 21.892 -34.389 50.182 1.00 103.15 22 LEU B C 1
ATOM 624 O O . LEU B 2 22 ? 21.918 -33.729 51.228 1.00 100.85 22 LEU B O 1
ATOM 629 N N . ALA B 2 23 ? 20.865 -34.390 49.341 1.00 106.60 23 ALA B N 1
ATOM 630 C CA . ALA B 2 23 ? 19.650 -33.638 49.571 1.00 98.60 23 ALA B CA 1
ATOM 631 C C . ALA B 2 23 ? 18.468 -34.617 49.559 1.00 100.77 23 ALA B C 1
ATOM 632 O O . ALA B 2 23 ? 18.431 -35.553 48.727 1.00 88.90 23 ALA B O 1
ATOM 634 N N . PRO B 2 24 ? 17.482 -34.409 50.457 1.00 110.48 24 PRO B N 1
ATOM 635 C CA . PRO B 2 24 ? 16.350 -35.350 50.577 1.00 108.04 24 PRO B CA 1
ATOM 636 C C . PRO B 2 24 ? 15.636 -35.612 49.271 1.00 105.52 24 PRO B C 1
ATOM 637 O O . PRO B 2 24 ? 15.407 -34.694 48.504 1.00 121.89 24 PRO B O 1
ATOM 641 N N . GLY B 2 25 ? 15.308 -36.867 49.023 1.00 109.15 25 GLY B N 1
ATOM 642 C CA . GLY B 2 25 ? 14.685 -37.277 47.772 1.00 110.36 25 GLY B CA 1
ATOM 643 C C . GLY B 2 25 ? 15.618 -38.034 46.850 1.00 106.25 25 GLY B C 1
ATOM 644 O O . GLY B 2 25 ? 15.185 -38.968 46.162 1.00 112.48 25 GLY B O 1
ATOM 645 N N . GLN B 2 26 ? 16.891 -37.641 46.825 1.00 95.20 26 GLN B N 1
ATOM 646 C CA . GLN B 2 26 ? 17.852 -38.196 45.851 1.00 103.26 26 GLN B CA 1
ATOM 647 C C . GLN B 2 26 ? 18.009 -39.720 45.929 1.00 93.86 26 GLN B C 1
ATOM 648 O O . GLN B 2 26 ? 17.793 -40.305 46.976 1.00 110.46 26 GLN B O 1
ATOM 654 N N . LEU B 2 27 ? 18.387 -40.365 44.834 1.00 85.91 27 LEU B N 1
ATOM 655 C CA . LEU B 2 27 ? 18.592 -41.819 44.878 1.00 101.13 27 LEU B CA 1
ATOM 656 C C . LEU B 2 27 ? 20.052 -42.199 44.826 1.00 90.74 27 LEU B C 1
ATOM 657 O O . LEU B 2 27 ? 20.781 -41.671 44.035 1.00 101.45 27 LEU B O 1
ATOM 662 N N . ILE B 2 28 ? 20.451 -43.164 45.636 1.00 98.07 28 ILE B N 1
ATOM 663 C CA . ILE B 2 28 ? 21.823 -43.674 45.668 1.00 101.79 28 ILE B CA 1
ATOM 664 C C . ILE B 2 28 ? 21.848 -45.187 45.377 1.00 103.59 28 ILE B C 1
ATOM 665 O O . ILE B 2 28 ? 21.138 -45.978 46.024 1.00 94.71 28 ILE B O 1
ATOM 670 N N . LEU B 2 29 ? 22.689 -45.589 44.431 1.00 100.00 29 LEU B N 1
ATOM 671 C CA . LEU B 2 29 ? 23.014 -47.010 44.239 1.00 98.26 29 LEU B CA 1
ATOM 672 C C . LEU B 2 29 ? 24.139 -47.365 45.214 1.00 96.04 29 LEU B C 1
ATOM 673 O O . LEU B 2 29 ? 25.153 -46.673 45.265 1.00 92.33 29 LEU B O 1
ATOM 678 N N . ILE B 2 30 ? 23.953 -48.423 45.994 1.00 94.66 30 ILE B N 1
ATOM 679 C CA . ILE B 2 30 ? 24.900 -48.774 47.072 1.00 98.97 30 ILE B CA 1
ATOM 680 C C . ILE B 2 30 ? 26.004 -49.641 46.498 1.00 93.49 30 ILE B C 1
ATOM 681 O O . ILE B 2 30 ? 25.749 -50.383 45.581 1.00 95.88 30 ILE B O 1
ATOM 686 N N . ARG B 2 31 ? 27.221 -49.502 47.018 1.00 95.49 31 ARG B N 1
ATOM 687 C CA . ARG B 2 31 ? 28.402 -50.168 46.457 1.00 113.55 31 ARG B CA 1
ATOM 688 C C . ARG B 2 31 ? 29.159 -50.954 47.500 1.00 117.28 31 ARG B C 1
ATOM 689 O O . ARG B 2 31 ? 29.612 -52.066 47.230 1.00 129.60 31 ARG B O 1
ATOM 697 N N . LYS B 2 32 ? 29.381 -50.324 48.647 1.00 119.53 32 LYS B N 1
ATOM 698 C CA . LYS B 2 32 ? 30.021 -50.940 49.800 1.00 113.72 32 LYS B CA 1
ATOM 699 C C . LYS B 2 32 ? 29.343 -50.468 51.074 1.00 111.66 32 LYS B C 1
ATOM 700 O O . LYS B 2 32 ? 28.744 -49.393 51.131 1.00 109.67 32 LYS B O 1
ATOM 706 N N . LYS B 2 33 ? 29.422 -51.298 52.101 1.00 118.51 33 LYS B N 1
ATOM 707 C CA . LYS B 2 33 ? 28.963 -50.931 53.446 1.00 119.56 33 LYS B CA 1
ATOM 708 C C . LYS B 2 33 ? 30.088 -51.296 54.451 1.00 126.00 33 LYS B C 1
ATOM 709 O O . LYS B 2 33 ? 30.793 -52.292 54.266 1.00 124.33 33 LYS B O 1
ATOM 715 N N . ASN B 2 34 ? 30.258 -50.466 55.486 1.00 126.22 34 ASN B N 1
ATOM 716 C CA . ASN B 2 34 ? 31.349 -50.586 56.466 1.00 119.40 34 ASN B CA 1
ATOM 717 C C . ASN B 2 34 ? 30.846 -50.751 57.878 1.00 139.99 34 ASN B C 1
ATOM 718 O O . ASN B 2 34 ? 29.657 -50.506 58.154 1.00 146.03 34 ASN B O 1
ATOM 723 N N . PRO B 2 35 ? 31.766 -51.135 58.790 1.00 144.71 35 PRO B N 1
ATOM 724 C CA . PRO B 2 35 ? 31.427 -51.240 60.209 1.00 147.63 35 PRO B CA 1
ATOM 725 C C . PRO B 2 35 ? 30.886 -49.961 60.842 1.00 150.15 35 PRO B C 1
ATOM 726 O O . PRO B 2 35 ? 29.963 -50.041 61.654 1.00 180.19 35 PRO B O 1
ATOM 730 N N . GLY B 2 36 ? 31.422 -48.803 60.465 1.00 131.83 36 GLY B N 1
ATOM 731 C CA . GLY B 2 36 ? 31.076 -47.551 61.146 1.00 145.85 36 GLY B CA 1
ATOM 732 C C . GLY B 2 36 ? 29.593 -47.179 61.230 1.00 149.58 36 GLY B C 1
ATOM 733 O O . GLY B 2 36 ? 29.145 -46.558 62.199 1.00 159.22 36 GLY B O 1
ATOM 734 N N . GLY B 2 37 ? 28.819 -47.592 60.237 1.00 135.40 37 GLY B N 1
ATOM 735 C CA . GLY B 2 37 ? 27.564 -46.918 59.909 1.00 130.82 37 GLY B CA 1
ATOM 736 C C . GLY B 2 37 ? 27.725 -46.046 58.664 1.00 117.16 37 GLY B C 1
ATOM 737 O O . GLY B 2 37 ? 26.903 -45.148 58.436 1.00 102.93 37 GLY B O 1
ATOM 738 N N . TRP B 2 38 ? 28.723 -46.387 57.829 1.00 104.51 38 TRP B N 1
ATOM 739 C CA . TRP B 2 38 ? 29.229 -45.554 56.737 1.00 105.38 38 TRP B CA 1
ATOM 740 C C . TRP B 2 38 ? 29.214 -46.318 55.407 1.00 105.11 38 TRP B C 1
ATOM 741 O O . TRP B 2 38 ? 29.953 -47.256 55.241 1.00 108.47 38 TRP B O 1
ATOM 752 N N . TRP B 2 39 ? 28.406 -45.912 54.439 1.00 115.86 39 TRP B N 1
ATOM 753 C CA . TRP B 2 39 ? 28.373 -46.625 53.154 1.00 111.82 39 TRP B CA 1
ATOM 754 C C . TRP B 2 39 ? 29.011 -45.810 52.043 1.00 114.34 39 TRP B C 1
ATOM 755 O O . TRP B 2 39 ? 28.957 -44.569 52.067 1.00 109.94 39 TRP B O 1
ATOM 766 N N . GLU B 2 40 ? 29.606 -46.519 51.077 1.00 107.60 40 GLU B N 1
ATOM 767 C CA . GLU B 2 40 ? 29.879 -45.959 49.744 1.00 110.20 40 GLU B CA 1
ATOM 768 C C . GLU B 2 40 ? 28.699 -46.156 48.757 1.00 102.20 40 GLU B C 1
ATOM 769 O O . GLU B 2 40 ? 28.078 -47.206 48.721 1.00 101.11 40 GLU B O 1
ATOM 775 N N . GLY B 2 41 ? 28.426 -45.142 47.943 1.00 101.53 41 GLY B N 1
ATOM 776 C CA . GLY B 2 41 ? 27.350 -45.188 46.955 1.00 111.52 41 GLY B CA 1
ATOM 777 C C . GLY B 2 41 ? 27.616 -44.334 45.712 1.00 113.91 41 GLY B C 1
ATOM 778 O O . GLY B 2 41 ? 28.528 -43.505 45.692 1.00 104.46 41 GLY B O 1
ATOM 779 N N . GLU B 2 42 ? 26.821 -44.561 44.670 1.00 111.21 42 GLU B N 1
ATOM 780 C CA . GLU B 2 42 ? 26.845 -43.755 43.464 1.00 110.30 42 GLU B CA 1
ATOM 781 C C . GLU B 2 42 ? 25.537 -42.988 43.435 1.00 106.78 42 GLU B C 1
ATOM 782 O O . GLU B 2 42 ? 24.454 -43.570 43.494 1.00 112.30 42 GLU B O 1
ATOM 788 N N . LEU B 2 43 ? 25.647 -41.674 43.333 1.00 94.36 43 LEU B N 1
ATOM 789 C CA . LEU B 2 43 ? 24.501 -40.801 43.442 1.00 86.17 43 LEU B CA 1
ATOM 790 C C . LEU B 2 43 ? 23.867 -40.578 42.075 1.00 85.74 43 LEU B C 1
ATOM 791 O O . LEU B 2 43 ? 24.508 -40.091 41.161 1.00 99.22 43 LEU B O 1
ATOM 796 N N . GLN B 2 44 ? 22.608 -40.959 41.936 1.00 96.15 44 GLN B N 1
ATOM 797 C CA . GLN B 2 44 ? 21.840 -40.684 40.721 1.00 106.70 44 GLN B CA 1
ATOM 798 C C . GLN B 2 44 ? 21.081 -39.387 40.991 1.00 111.03 44 GLN B C 1
ATOM 799 O O . GLN B 2 44 ? 20.017 -39.392 41.649 1.00 98.25 44 GLN B O 1
ATOM 805 N N . ALA B 2 45 ? 21.658 -38.278 40.522 1.00 113.22 45 ALA B N 1
ATOM 806 C CA . ALA B 2 45 ? 21.007 -36.972 40.595 1.00 127.08 45 ALA B CA 1
ATOM 807 C C . ALA B 2 45 ? 21.004 -36.359 39.211 1.00 124.57 45 ALA B C 1
ATOM 808 O O . ALA B 2 45 ? 21.917 -36.610 38.398 1.00 95.46 45 ALA B O 1
ATOM 810 N N . ARG B 2 46 ? 19.954 -35.580 38.948 1.00 137.59 46 ARG B N 1
ATOM 811 C CA . ARG B 2 46 ? 19.671 -35.092 37.598 1.00 149.47 46 ARG B CA 1
ATOM 812 C C . ARG B 2 46 ? 20.675 -34.031 37.221 1.00 151.26 46 ARG B C 1
ATOM 813 O O . ARG B 2 46 ? 20.948 -33.132 38.015 1.00 181.27 46 ARG B O 1
ATOM 821 N N . GLY B 2 47 ? 21.161 -34.093 35.982 1.00 131.16 47 GLY B N 1
ATOM 822 C CA . GLY B 2 47 ? 22.150 -33.167 35.442 1.00 142.26 47 GLY B CA 1
ATOM 823 C C . GLY B 2 47 ? 23.626 -33.403 35.745 1.00 148.49 47 GLY B C 1
ATOM 824 O O . GLY B 2 47 ? 24.420 -33.536 34.814 1.00 156.32 47 GLY B O 1
ATOM 825 N N . LYS B 2 48 ? 24.011 -33.458 37.017 1.00 155.17 48 LYS B N 1
ATOM 826 C CA . LYS B 2 48 ? 25.417 -33.705 37.377 1.00 145.59 48 LYS B CA 1
ATOM 827 C C . LYS B 2 48 ? 25.853 -35.131 36.967 1.00 133.45 48 LYS B C 1
ATOM 828 O O . LYS B 2 48 ? 25.027 -36.044 36.922 1.00 137.50 48 LYS B O 1
ATOM 830 N N . LYS B 2 49 ? 27.131 -35.298 36.613 1.00 136.97 49 LYS B N 1
ATOM 831 C CA . LYS B 2 49 ? 27.725 -36.637 36.350 1.00 136.33 49 LYS B CA 1
ATOM 832 C C . LYS B 2 49 ? 27.662 -37.473 37.622 1.00 135.45 49 LYS B C 1
ATOM 833 O O . LYS B 2 49 ? 27.764 -36.949 38.732 1.00 148.28 49 LYS B O 1
ATOM 835 N N . ARG B 2 50 ? 27.471 -38.773 37.458 1.00 131.80 50 ARG B N 1
ATOM 836 C CA . ARG B 2 50 ? 27.269 -39.656 38.596 1.00 127.31 50 ARG B CA 1
ATOM 837 C C . ARG B 2 50 ? 28.558 -39.718 39.395 1.00 118.38 50 ARG B C 1
ATOM 838 O O . ARG B 2 50 ? 29.536 -40.311 38.938 1.00 118.89 50 ARG B O 1
ATOM 846 N N . GLN B 2 51 ? 28.560 -39.056 40.556 1.00 116.22 51 GLN B N 1
ATOM 847 C CA . GLN B 2 51 ? 29.705 -39.094 41.476 1.00 125.82 51 GLN B CA 1
ATOM 848 C C . GLN B 2 51 ? 29.522 -40.169 42.557 1.00 109.12 51 GLN B C 1
ATOM 849 O O . GLN B 2 51 ? 28.405 -40.525 42.887 1.00 104.49 51 GLN B O 1
ATOM 855 N N . ILE B 2 52 ? 30.647 -40.675 43.068 1.00 98.30 52 ILE B N 1
ATOM 856 C CA . ILE B 2 52 ? 30.725 -41.905 43.829 1.00 97.38 52 ILE B CA 1
ATOM 857 C C . ILE B 2 52 ? 31.434 -41.634 45.129 1.00 89.99 52 ILE B C 1
ATOM 858 O O . ILE B 2 52 ? 32.632 -41.429 45.103 1.00 115.16 52 ILE B O 1
ATOM 863 N N . GLY B 2 53 ? 30.749 -41.713 46.267 1.00 93.52 53 GLY B N 1
ATOM 864 C CA . GLY B 2 53 ? 31.379 -41.379 47.566 1.00 100.89 53 GLY B CA 1
ATOM 865 C C . GLY B 2 53 ? 30.738 -41.916 48.836 1.00 100.74 53 GLY B C 1
ATOM 866 O O . GLY B 2 53 ? 29.697 -42.555 48.785 1.00 114.87 53 GLY B O 1
ATOM 867 N N . TRP B 2 54 ? 31.360 -41.627 49.979 1.00 97.09 54 TRP B N 1
ATOM 868 C CA . TRP B 2 54 ? 30.906 -42.117 51.298 1.00 95.96 54 TRP B CA 1
ATOM 869 C C . TRP B 2 54 ? 29.911 -41.227 52.062 1.00 92.42 54 TRP B C 1
ATOM 870 O O . TRP B 2 54 ? 29.908 -39.995 51.935 1.00 89.59 54 TRP B O 1
ATOM 881 N N . PHE B 2 55 ? 29.084 -41.858 52.886 1.00 88.07 55 PHE B N 1
ATOM 882 C CA . PHE B 2 55 ? 28.084 -41.120 53.658 1.00 90.66 55 PHE B CA 1
ATOM 883 C C . PHE B 2 55 ? 27.559 -41.912 54.860 1.00 93.18 55 PHE B C 1
ATOM 884 O O . PHE B 2 55 ? 27.460 -43.134 54.819 1.00 86.06 55 PHE B O 1
ATOM 892 N N . PRO B 2 56 ? 27.197 -41.207 55.933 1.00 103.57 56 PRO B N 1
ATOM 893 C CA . PRO B 2 56 ? 26.536 -41.870 57.037 1.00 104.67 56 PRO B CA 1
ATOM 894 C C . PRO B 2 56 ? 25.192 -42.505 56.628 1.00 109.37 56 PRO B C 1
ATOM 895 O O . PRO B 2 56 ? 24.254 -41.828 56.130 1.00 98.88 56 PRO B O 1
ATOM 899 N N . ALA B 2 57 ? 25.108 -43.803 56.876 1.00 104.56 57 ALA B N 1
ATOM 900 C CA . ALA B 2 57 ? 23.972 -44.586 56.438 1.00 111.18 57 ALA B CA 1
ATOM 901 C C . ALA B 2 57 ? 22.642 -44.175 57.097 1.00 102.59 57 ALA B C 1
ATOM 902 O O . ALA B 2 57 ? 21.576 -44.404 56.530 1.00 98.51 57 ALA B O 1
ATOM 904 N N . ASN B 2 58 ? 22.688 -43.548 58.266 1.00 98.86 58 ASN B N 1
ATOM 905 C CA . ASN B 2 58 ? 21.440 -43.187 58.937 1.00 110.21 58 ASN B CA 1
ATOM 906 C C . ASN B 2 58 ? 20.787 -41.923 58.394 1.00 112.21 58 ASN B C 1
ATOM 907 O O . ASN B 2 58 ? 19.804 -41.438 58.987 1.00 106.40 58 ASN B O 1
ATOM 912 N N . TYR B 2 59 ? 21.338 -41.399 57.289 1.00 110.01 59 TYR B N 1
ATOM 913 C CA . TYR B 2 59 ? 20.714 -40.320 56.530 1.00 111.89 59 TYR B CA 1
ATOM 914 C C . TYR B 2 59 ? 19.983 -40.838 55.270 1.00 113.58 59 TYR B C 1
ATOM 915 O O . TYR B 2 59 ? 19.495 -40.033 54.477 1.00 119.28 59 TYR B O 1
ATOM 924 N N . VAL B 2 60 ? 19.888 -42.160 55.085 1.00 112.69 60 VAL B N 1
ATOM 925 C CA . VAL B 2 60 ? 19.144 -42.748 53.948 1.00 108.79 60 VAL B CA 1
ATOM 926 C C . VAL B 2 60 ? 18.180 -43.825 54.411 1.00 108.22 60 VAL B C 1
ATOM 927 O O . VAL B 2 60 ? 18.283 -44.297 55.525 1.00 135.71 60 VAL B O 1
ATOM 931 N N . LYS B 2 61 ? 17.240 -44.178 53.538 1.00 120.63 61 LYS B N 1
ATOM 932 C CA . LYS B 2 61 ? 16.306 -45.310 53.694 1.00 116.26 61 LYS B CA 1
ATOM 933 C C . LYS B 2 61 ? 16.459 -46.238 52.490 1.00 113.48 61 LYS B C 1
ATOM 934 O O . LYS B 2 61 ? 16.488 -45.748 51.361 1.00 142.34 61 LYS B O 1
ATOM 940 N N . LEU B 2 62 ? 16.538 -47.554 52.692 1.00 100.85 62 LEU B N 1
ATOM 941 C CA . LEU B 2 62 ? 16.531 -48.482 51.538 1.00 102.23 62 LEU B CA 1
ATOM 942 C C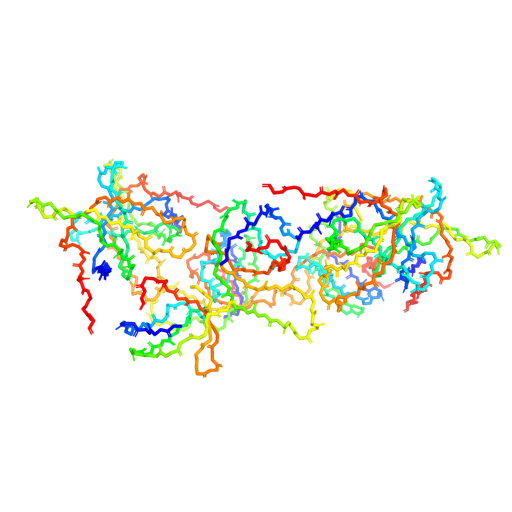 . LEU B 2 62 ? 15.153 -48.659 50.881 1.00 114.72 62 LEU B C 1
ATOM 943 O O . LEU B 2 62 ? 14.121 -48.288 51.433 1.00 132.65 62 LEU B O 1
ATOM 948 N N . LEU B 2 63 ? 15.159 -49.237 49.689 1.00 113.11 63 LEU B N 1
ATOM 949 C CA . LEU B 2 63 ? 13.946 -49.538 48.958 1.00 127.95 63 LEU B CA 1
ATOM 950 C C . LEU B 2 63 ? 14.029 -51.003 48.558 1.00 143.41 63 LEU B C 1
ATOM 951 O O . LEU B 2 63 ? 15.064 -51.437 48.046 1.00 146.59 63 LEU B O 1
ATOM 956 N N . SER B 2 64 ? 12.957 -51.762 48.768 1.00 145.82 64 SER B N 1
ATOM 957 C CA . SER B 2 64 ? 12.970 -53.189 48.451 1.00 157.37 64 SER B CA 1
ATOM 958 C C . SER B 2 64 ? 12.086 -53.512 47.218 1.00 138.94 64 SER B C 1
ATOM 959 O O . SER B 2 64 ? 11.011 -52.948 47.053 1.00 123.92 64 SER B O 1
ATOM 962 N N . PRO B 2 65 ? 12.548 -54.413 46.340 1.00 126.78 65 PRO B N 1
ATOM 963 C CA . PRO B 2 65 ? 11.660 -54.868 45.248 1.00 144.67 65 PRO B CA 1
ATOM 964 C C . PRO B 2 65 ? 10.374 -55.626 45.681 1.00 163.49 65 PRO B C 1
ATOM 965 O O . PRO B 2 65 ? 9.614 -56.134 44.826 1.00 139.73 65 PRO B O 1
ATOM 969 N N . SER C 1 2 ? -7.488 -44.297 16.014 1.00 209.15 2 SER C N 1
ATOM 970 C CA . SER C 1 2 ? -8.657 -44.422 15.073 1.00 213.62 2 SER C CA 1
ATOM 971 C C . SER C 1 2 ? -9.300 -43.045 14.710 1.00 200.82 2 SER C C 1
ATOM 972 O O . SER C 1 2 ? -8.971 -42.420 13.684 1.00 164.14 2 SER C O 1
ATOM 975 N N . VAL C 1 3 ? -10.185 -42.561 15.567 1.00 179.39 3 VAL C N 1
ATOM 976 C CA . VAL C 1 3 ? -10.724 -41.227 15.440 1.00 162.40 3 VAL C CA 1
ATOM 977 C C . VAL C 1 3 ? -10.156 -40.470 16.664 1.00 158.95 3 VAL C C 1
ATOM 978 O O . VAL C 1 3 ? -10.669 -39.430 17.043 1.00 156.41 3 VAL C O 1
ATOM 982 N N . CYS C 1 4 ? -9.054 -40.982 17.235 1.00 150.68 4 CYS C N 1
ATOM 983 C CA . CYS C 1 4 ? -8.680 -40.795 18.656 1.00 128.79 4 CYS C CA 1
ATOM 984 C C . CYS C 1 4 ? -7.326 -40.131 18.878 1.00 117.62 4 CYS C C 1
ATOM 985 O O . CYS C 1 4 ? -7.221 -39.253 19.732 1.00 119.63 4 CYS C O 1
ATOM 988 N N . PHE C 1 5 ? -6.286 -40.606 18.183 1.00 108.06 5 PHE C N 1
ATOM 989 C CA . PHE C 1 5 ? -4.927 -40.020 18.252 1.00 106.48 5 PHE C CA 1
ATOM 990 C C . PHE C 1 5 ? -4.459 -39.290 16.962 1.00 106.58 5 PHE C C 1
ATOM 991 O O . PHE C 1 5 ? -5.005 -39.472 15.880 1.00 96.92 5 PHE C O 1
ATOM 999 N N . VAL C 1 6 ? -3.463 -38.425 17.096 1.00 115.90 6 VAL C N 1
ATOM 1000 C CA . VAL C 1 6 ? -2.766 -37.841 15.943 1.00 125.73 6 VAL C CA 1
ATOM 1001 C C . VAL C 1 6 ? -1.281 -37.574 16.238 1.00 133.49 6 VAL C C 1
ATOM 1002 O O . VAL C 1 6 ? -0.911 -37.299 17.388 1.00 120.44 6 VAL C O 1
ATOM 1006 N N . LYS C 1 7 ? -0.456 -37.647 15.185 1.00 131.49 7 LYS C N 1
ATOM 1007 C CA . LYS C 1 7 ? 0.990 -37.430 15.262 1.00 120.11 7 LYS C CA 1
ATOM 1008 C C . LYS C 1 7 ? 1.298 -36.020 14.781 1.00 110.73 7 LYS C C 1
ATOM 1009 O O . LYS C 1 7 ? 0.837 -35.613 13.721 1.00 94.15 7 LYS C O 1
ATOM 1015 N N . ALA C 1 8 ? 2.087 -35.292 15.567 1.00 111.38 8 ALA C N 1
ATOM 1016 C CA . ALA C 1 8 ? 2.433 -33.910 15.279 1.00 110.96 8 ALA C CA 1
ATOM 1017 C C . ALA C 1 8 ? 3.548 -33.841 14.253 1.00 117.27 8 ALA C C 1
ATOM 1018 O O . ALA C 1 8 ? 4.628 -34.377 14.496 1.00 132.47 8 ALA C O 1
ATOM 1020 N N . LEU C 1 9 ? 3.305 -33.154 13.132 1.00 118.98 9 LEU C N 1
ATOM 1021 C CA . LEU C 1 9 ? 4.301 -33.041 12.063 1.00 111.08 9 LEU C CA 1
ATOM 1022 C C . LEU C 1 9 ? 5.357 -32.011 12.361 1.00 115.70 9 LEU C C 1
ATOM 1023 O O . LEU C 1 9 ? 6.543 -32.270 12.090 1.00 139.64 9 LEU C O 1
ATOM 1028 N N . TYR C 1 10 ? 4.958 -30.838 12.863 1.00 110.60 10 TYR C N 1
ATOM 1029 C CA . TYR C 1 10 ? 5.955 -29.798 13.267 1.00 122.82 10 TYR C CA 1
ATOM 1030 C C . TYR C 1 10 ? 5.732 -29.455 14.719 1.00 103.99 10 TYR C C 1
ATOM 1031 O O . TYR C 1 10 ? 4.638 -29.637 15.210 1.00 108.54 10 TYR C O 1
ATOM 1040 N N . ASP C 1 11 ? 6.759 -28.980 15.415 1.00 99.04 11 ASP C N 1
ATOM 1041 C CA . ASP C 1 11 ? 6.561 -28.576 16.827 1.00 121.27 11 ASP C CA 1
ATOM 1042 C C . ASP C 1 11 ? 5.875 -27.235 16.934 1.00 125.18 11 ASP C C 1
ATOM 1043 O O . ASP C 1 11 ? 6.044 -26.399 16.065 1.00 150.03 11 ASP C O 1
ATOM 1048 N N . TYR C 1 12 ? 5.072 -27.061 17.987 1.00 134.85 12 TYR C N 1
ATOM 1049 C CA . TYR C 1 12 ? 4.230 -25.871 18.190 1.00 130.87 12 TYR C CA 1
ATOM 1050 C C . TYR C 1 12 ? 4.418 -25.358 19.602 1.00 125.70 12 TYR C C 1
ATOM 1051 O O . TYR C 1 12 ? 4.685 -26.130 20.499 1.00 122.03 12 TYR C O 1
ATOM 1060 N N . GLU C 1 13 ? 4.290 -24.050 19.786 1.00 141.05 13 GLU C N 1
ATOM 1061 C CA . GLU C 1 13 ? 4.354 -23.435 21.111 1.00 140.32 13 GLU C CA 1
ATOM 1062 C C . GLU C 1 13 ? 3.125 -22.558 21.264 1.00 145.43 13 GLU C C 1
ATOM 1063 O O . GLU C 1 13 ? 2.866 -21.702 20.428 1.00 155.87 13 GLU C O 1
ATOM 1069 N N . GLY C 1 14 ? 2.347 -22.803 22.307 1.00 152.72 14 GLY C N 1
ATOM 1070 C CA . GLY C 1 14 ? 1.059 -22.138 22.477 1.00 170.37 14 GLY C CA 1
ATOM 1071 C C . GLY C 1 14 ? 1.216 -20.703 22.931 1.00 171.88 14 GLY C C 1
ATOM 1072 O O . GLY C 1 14 ? 2.120 -20.399 23.719 1.00 144.38 14 GLY C O 1
ATOM 1073 N N . GLN C 1 15 ? 0.331 -19.836 22.426 1.00 174.84 15 GLN C N 1
ATOM 1074 C CA . GLN C 1 15 ? 0.358 -18.403 22.711 1.00 169.82 15 GLN C CA 1
ATOM 1075 C C . GLN C 1 15 ? -0.367 -18.120 24.041 1.00 173.62 15 GLN C C 1
ATOM 1076 O O . GLN C 1 15 ? 0.226 -17.570 24.985 1.00 186.01 15 GLN C O 1
ATOM 1082 N N . THR C 1 16 ? -1.627 -18.547 24.129 1.00 159.29 16 THR C N 1
ATOM 1083 C CA . THR C 1 16 ? -2.477 -18.276 25.306 1.00 164.19 16 THR C CA 1
ATOM 1084 C C . THR C 1 16 ? -2.115 -19.202 26.478 1.00 152.42 16 THR C C 1
ATOM 1085 O O . THR C 1 16 ? -1.149 -19.948 26.392 1.00 151.02 16 THR C O 1
ATOM 1089 N N . ASP C 1 17 ? -2.870 -19.126 27.576 1.00 165.84 17 ASP C N 1
ATOM 1090 C CA . ASP C 1 17 ? -2.792 -20.133 28.659 1.00 181.71 17 ASP C CA 1
ATOM 1091 C C . ASP C 1 17 ? -3.440 -21.461 28.270 1.00 164.23 17 ASP C C 1
ATOM 1092 O O . ASP C 1 17 ? -2.922 -22.518 28.612 1.00 160.56 17 ASP C O 1
ATOM 1097 N N . ASP C 1 18 ? -4.579 -21.398 27.581 1.00 154.38 18 ASP C N 1
ATOM 1098 C CA . ASP C 1 18 ? -5.359 -22.602 27.228 1.00 159.30 18 ASP C CA 1
ATOM 1099 C C . ASP C 1 18 ? -5.013 -23.232 25.847 1.00 145.25 18 ASP C C 1
ATOM 1100 O O . ASP C 1 18 ? -5.800 -23.984 25.281 1.00 131.88 18 ASP C O 1
ATOM 1105 N N . GLU C 1 19 ? -3.832 -22.934 25.317 1.00 143.31 19 GLU C N 1
ATOM 1106 C CA . GLU C 1 19 ? -3.342 -23.579 24.101 1.00 145.68 19 GLU C CA 1
ATOM 1107 C C . GLU C 1 19 ? -2.317 -24.638 24.456 1.00 144.04 19 GLU C C 1
ATOM 1108 O O . GLU C 1 19 ? -1.582 -24.492 25.433 1.00 147.05 19 GLU C O 1
ATOM 1114 N N . LEU C 1 20 ? -2.254 -25.684 23.635 1.00 142.47 20 LEU C N 1
ATOM 1115 C CA . LEU C 1 20 ? -1.456 -26.885 23.919 1.00 141.39 20 LEU C CA 1
ATOM 1116 C C . LEU C 1 20 ? -0.069 -26.856 23.273 1.00 132.40 20 LEU C C 1
ATOM 1117 O O . LEU C 1 20 ? 0.063 -27.052 22.059 1.00 132.91 20 LEU C O 1
ATOM 1122 N N . SER C 1 21 ? 0.959 -26.627 24.088 1.00 123.33 21 SER C N 1
ATOM 1123 C CA . SER C 1 21 ? 2.343 -26.728 23.614 1.00 132.88 21 SER C CA 1
ATOM 1124 C C . SER C 1 21 ? 2.722 -28.197 23.451 1.00 125.25 21 SER C C 1
ATOM 1125 O O . SER C 1 21 ? 2.397 -29.011 24.307 1.00 129.37 21 SER C O 1
ATOM 1128 N N . PHE C 1 22 ? 3.415 -28.517 22.359 1.00 124.10 22 PHE C N 1
ATOM 1129 C CA . PHE C 1 22 ? 3.946 -29.858 22.136 1.00 109.07 22 PHE C CA 1
ATOM 1130 C C . PHE C 1 22 ? 5.142 -29.956 21.177 1.00 110.18 22 PHE C C 1
ATOM 1131 O O . PHE C 1 22 ? 5.277 -29.119 20.306 1.00 118.26 22 PHE C O 1
ATOM 1139 N N . PRO C 1 23 ? 5.988 -31.007 21.313 1.00 124.62 23 PRO C N 1
ATOM 1140 C CA . PRO C 1 23 ? 7.133 -31.224 20.435 1.00 116.73 23 PRO C CA 1
ATOM 1141 C C . PRO C 1 23 ? 6.761 -31.993 19.178 1.00 113.04 23 PRO C C 1
ATOM 1142 O O . PRO C 1 23 ? 5.641 -32.492 19.052 1.00 96.75 23 PRO C O 1
ATOM 1146 N N . GLU C 1 24 ? 7.716 -32.073 18.256 1.00 121.86 24 GLU C N 1
ATOM 1147 C CA . GLU C 1 24 ? 7.473 -32.655 16.946 1.00 125.45 24 GLU C CA 1
ATOM 1148 C C . GLU C 1 24 ? 7.367 -34.138 17.123 1.00 120.54 24 GLU C C 1
ATOM 1149 O O . GLU C 1 24 ? 8.011 -34.709 17.995 1.00 147.00 24 GLU C O 1
ATOM 1155 N N . GLY C 1 25 ? 6.534 -34.769 16.319 1.00 108.17 25 GLY C N 1
ATOM 1156 C CA . GLY C 1 25 ? 6.390 -36.217 16.389 1.00 114.83 25 GLY C CA 1
ATOM 1157 C C . GLY C 1 25 ? 5.450 -36.725 17.454 1.00 108.79 25 GLY C C 1
ATOM 1158 O O . GLY C 1 25 ? 4.995 -37.865 17.350 1.00 107.53 25 GLY C O 1
ATOM 1159 N N . ALA C 1 26 ? 5.169 -35.889 18.459 1.00 108.88 26 ALA C N 1
ATOM 1160 C CA . ALA C 1 26 ? 4.239 -36.185 19.561 1.00 121.97 26 ALA C CA 1
ATOM 1161 C C . ALA C 1 26 ? 2.945 -36.892 19.138 1.00 111.10 26 ALA C C 1
ATOM 1162 O O . ALA C 1 26 ? 2.352 -36.534 18.117 1.00 91.71 26 ALA C O 1
ATOM 1164 N N . ILE C 1 27 ? 2.518 -37.890 19.917 1.00 109.63 27 ILE C N 1
ATOM 1165 C CA . ILE C 1 27 ? 1.184 -38.479 19.718 1.00 109.35 27 ILE C CA 1
ATOM 1166 C C . ILE C 1 27 ? 0.177 -37.843 20.665 1.00 110.01 27 ILE C C 1
ATOM 1167 O O . ILE C 1 27 ? 0.385 -37.846 21.868 1.00 127.46 27 ILE C O 1
ATOM 1172 N N . ILE C 1 28 ? -0.911 -37.320 20.110 1.00 103.98 28 ILE C N 1
ATOM 1173 C CA . ILE C 1 28 ? -1.847 -36.488 20.847 1.00 111.68 28 ILE C CA 1
ATOM 1174 C C . ILE C 1 28 ? -3.199 -37.160 20.799 1.00 101.57 28 ILE C C 1
ATOM 1175 O O . ILE C 1 28 ? -3.562 -37.666 19.764 1.00 104.93 28 ILE C O 1
ATOM 1180 N N . ARG C 1 29 ? -3.922 -37.165 21.921 1.00 96.81 29 ARG C N 1
ATOM 1181 C CA . ARG C 1 29 ? -5.277 -37.690 21.968 1.00 99.36 29 ARG C CA 1
ATOM 1182 C C . ARG C 1 29 ? -6.221 -36.553 21.632 1.00 98.90 29 ARG C C 1
ATOM 1183 O O . ARG C 1 29 ? -6.169 -35.499 22.260 1.00 93.89 29 ARG C O 1
ATOM 1191 N N . ILE C 1 30 ? -7.084 -36.779 20.654 1.00 103.56 30 ILE C N 1
ATOM 1192 C CA . ILE C 1 30 ? -8.123 -35.831 20.261 1.00 117.73 30 ILE C CA 1
ATOM 1193 C C . ILE C 1 30 ? -9.263 -35.838 21.297 1.00 122.64 30 ILE C C 1
ATOM 1194 O O . ILE C 1 30 ? -9.619 -36.880 21.835 1.00 100.85 30 ILE C O 1
ATOM 1199 N N . LEU C 1 31 ? -9.849 -34.673 21.556 1.00 140.02 31 LEU C N 1
ATOM 1200 C CA . LEU C 1 31 ? -11.016 -34.562 22.455 1.00 126.71 31 LEU C CA 1
ATOM 1201 C C . LEU C 1 31 ? -12.206 -33.856 21.824 1.00 158.11 31 LEU C C 1
ATOM 1202 O O . LEU C 1 31 ? -13.353 -34.254 22.062 1.00 159.16 31 LEU C O 1
ATOM 1207 N N . ASN C 1 32 ? -11.934 -32.792 21.062 1.00 175.63 32 ASN C N 1
ATOM 1208 C CA . ASN C 1 32 ? -12.901 -32.230 20.131 1.00 175.44 32 ASN C CA 1
ATOM 1209 C C . ASN C 1 32 ? -12.242 -31.965 18.755 1.00 177.33 32 ASN C C 1
ATOM 1210 O O . ASN C 1 32 ? -11.186 -31.301 18.680 1.00 147.29 32 ASN C O 1
ATOM 1215 N N . LYS C 1 33 ? -12.830 -32.557 17.703 1.00 175.40 33 LYS C N 1
ATOM 1216 C CA . LYS C 1 33 ? -12.511 -32.243 16.291 1.00 175.11 33 LYS C CA 1
ATOM 1217 C C . LYS C 1 33 ? -13.780 -32.026 15.452 1.00 199.58 33 LYS C C 1
ATOM 1218 O O . LYS C 1 33 ? -13.693 -32.016 14.227 1.00 262.67 33 LYS C O 1
ATOM 1220 N N . GLU C 1 34 ? -14.966 -31.995 16.095 0.50 187.86 34 GLU C N 1
ATOM 1221 C CA . GLU C 1 34 ? -16.263 -31.700 15.416 0.50 170.44 34 GLU C CA 1
ATOM 1222 C C . GLU C 1 34 ? -16.489 -30.216 15.012 0.50 164.03 34 GLU C C 1
ATOM 1223 O O . GLU C 1 34 ? -16.826 -29.914 13.867 0.50 144.39 34 GLU C O 1
ATOM 1229 N N . ASN C 1 35 ? -16.359 -29.297 15.994 1.00 171.58 35 ASN C N 1
ATOM 1230 C CA . ASN C 1 35 ? -16.486 -27.812 15.818 1.00 192.21 35 ASN C CA 1
ATOM 1231 C C . ASN C 1 35 ? -16.178 -26.935 17.024 1.00 192.56 35 ASN C C 1
ATOM 1232 O O . ASN C 1 35 ? -16.676 -27.163 18.115 1.00 198.77 35 ASN C O 1
ATOM 1237 N N . GLN C 1 36 ? -15.353 -25.922 16.813 1.00 193.12 36 GLN C N 1
ATOM 1238 C CA . GLN C 1 36 ? -15.066 -24.941 17.835 1.00 187.09 36 GLN C CA 1
ATOM 1239 C C . GLN C 1 36 ? -15.036 -23.608 17.117 1.00 199.02 36 GLN C C 1
ATOM 1240 O O . GLN C 1 36 ? -13.975 -23.029 16.950 1.00 200.08 36 GLN C O 1
ATOM 1242 N N . ASP C 1 37 ? -16.203 -23.160 16.659 1.00 189.62 37 ASP C N 1
ATOM 1243 C CA . ASP C 1 37 ? -16.409 -21.906 15.914 1.00 188.96 37 ASP C CA 1
ATOM 1244 C C . ASP C 1 37 ? -15.679 -21.813 14.576 1.00 195.67 37 ASP C C 1
ATOM 1245 O O . ASP C 1 37 ? -15.357 -20.721 14.133 1.00 199.17 37 ASP C O 1
ATOM 1250 N N . ASP C 1 38 ? -15.399 -22.956 13.961 1.00 202.52 38 ASP C N 1
ATOM 1251 C CA . ASP C 1 38 ? -14.756 -23.023 12.651 1.00 182.31 38 ASP C CA 1
ATOM 1252 C C . ASP C 1 38 ? -13.460 -22.245 12.520 1.00 164.84 38 ASP C C 1
ATOM 1253 O O . ASP C 1 38 ? -13.252 -21.595 11.513 1.00 149.01 38 ASP C O 1
ATOM 1258 N N . ASP C 1 39 ? -12.585 -22.304 13.513 1.00 160.97 39 ASP C N 1
ATOM 1259 C CA . ASP C 1 39 ? -11.339 -21.555 13.423 1.00 167.75 39 ASP C CA 1
ATOM 1260 C C . ASP C 1 39 ? -10.121 -22.449 13.365 1.00 164.18 39 ASP C C 1
ATOM 1261 O O . ASP C 1 39 ? -9.086 -22.143 13.918 1.00 150.50 39 ASP C O 1
ATOM 1266 N N . GLY C 1 40 ? -10.291 -23.583 12.725 1.00 148.77 40 GLY C N 1
ATOM 1267 C CA . GLY C 1 40 ? -9.254 -24.573 12.477 1.00 139.44 40 GLY C CA 1
ATOM 1268 C C . GLY C 1 40 ? -8.368 -24.918 13.660 1.00 124.96 40 GLY C C 1
ATOM 1269 O O . GLY C 1 40 ? -7.191 -25.267 13.491 1.00 150.32 40 GLY C O 1
ATOM 1270 N N . PHE C 1 41 ? -8.915 -24.808 14.857 1.00 120.07 41 PHE C N 1
ATOM 1271 C CA . PHE C 1 41 ? -8.265 -25.332 16.049 1.00 129.63 41 PHE C CA 1
ATOM 1272 C C . PHE C 1 41 ? -8.961 -26.639 16.446 1.00 134.69 41 PHE C C 1
ATOM 1273 O O . PHE C 1 41 ? -10.064 -26.902 16.003 1.00 143.70 41 PHE C O 1
ATOM 1281 N N . TRP C 1 42 ? -8.251 -27.494 17.170 1.00 139.02 42 TRP C N 1
ATOM 1282 C CA . TRP C 1 42 ? -8.809 -28.681 17.803 1.00 127.37 42 TRP C CA 1
ATOM 1283 C C . TRP C 1 42 ? -8.293 -28.726 19.239 1.00 127.03 42 TRP C C 1
ATOM 1284 O O . TRP C 1 42 ? -7.379 -27.964 19.628 1.00 97.12 42 TRP C O 1
ATOM 1295 N N . GLU C 1 43 ? -8.869 -29.652 20.004 1.00 123.02 43 GLU C N 1
ATOM 1296 C CA . GLU C 1 43 ? -8.521 -29.833 21.395 1.00 125.70 43 GLU C CA 1
ATOM 1297 C C . GLU C 1 43 ? -8.008 -31.233 21.651 1.00 126.03 43 GLU C C 1
ATOM 1298 O O . GLU C 1 43 ? -8.543 -32.194 21.074 1.00 122.06 43 GLU C O 1
ATOM 1304 N N . GLY C 1 44 ? -7.023 -31.354 22.551 1.00 104.79 44 GLY C N 1
ATOM 1305 C CA . GLY C 1 44 ? -6.432 -32.662 22.860 1.00 95.00 44 GLY C CA 1
ATOM 1306 C C . GLY C 1 44 ? -5.549 -32.698 24.085 1.00 105.63 44 GLY C C 1
ATOM 1307 O O . GLY C 1 44 ? -5.249 -31.647 24.664 1.00 114.45 44 GLY C O 1
ATOM 1308 N N . GLU C 1 45 ? -5.154 -33.914 24.487 1.00 105.51 45 GLU C N 1
ATOM 1309 C CA . GLU C 1 45 ? -4.299 -34.124 25.668 1.00 106.72 45 GLU C CA 1
ATOM 1310 C C . GLU C 1 45 ? -2.940 -34.525 25.179 1.00 108.71 45 GLU C C 1
ATOM 1311 O O . GLU C 1 45 ? -2.857 -35.274 24.204 1.00 103.87 45 GLU C O 1
ATOM 1317 N N . PHE C 1 46 ? -1.899 -34.047 25.872 1.00 99.45 46 PHE C N 1
ATOM 1318 C CA . PHE C 1 46 ? -0.530 -34.515 25.687 1.00 95.88 46 PHE C CA 1
ATOM 1319 C C . PHE C 1 46 ? 0.257 -34.251 26.965 1.00 110.56 46 PHE C C 1
ATOM 1320 O O . PHE C 1 46 ? 0.146 -33.185 27.586 1.00 107.00 46 PHE C O 1
ATOM 1328 N N . ASN C 1 47 ? 0.951 -35.267 27.417 1.00 113.87 47 ASN C N 1
ATOM 1329 C CA . ASN C 1 47 ? 1.780 -35.152 28.585 1.00 114.01 47 ASN C CA 1
ATOM 1330 C C . ASN C 1 47 ? 1.054 -34.618 29.781 1.00 110.39 47 ASN C C 1
ATOM 1331 O O . ASN C 1 47 ? 1.612 -33.904 30.587 1.00 115.18 47 ASN C O 1
ATOM 1336 N N . GLY C 1 48 ? -0.204 -34.985 29.878 1.00 124.50 48 GLY C N 1
ATOM 1337 C CA . GLY C 1 48 ? -1.040 -34.680 31.029 1.00 133.97 48 GLY C CA 1
ATOM 1338 C C . GLY C 1 48 ? -1.365 -33.222 31.139 1.00 128.87 48 GLY C C 1
ATOM 1339 O O . GLY C 1 48 ? -1.671 -32.747 32.235 1.00 150.34 48 GLY C O 1
ATOM 1340 N N . ARG C 1 49 ? -1.281 -32.520 30.007 1.00 128.16 49 ARG C N 1
ATOM 1341 C CA . ARG C 1 49 ? -1.798 -31.154 29.870 1.00 133.66 49 ARG C CA 1
ATOM 1342 C C . ARG C 1 49 ? -2.782 -31.200 28.697 1.00 126.39 49 ARG C C 1
ATOM 1343 O O . ARG C 1 49 ? -2.527 -31.854 27.670 1.00 115.42 49 ARG C O 1
ATOM 1351 N N . ILE C 1 50 ? -3.936 -30.572 28.890 1.00 125.89 50 ILE C N 1
ATOM 1352 C CA . ILE C 1 50 ? -4.977 -30.512 27.869 1.00 137.22 50 ILE C CA 1
ATOM 1353 C C . ILE C 1 50 ? -5.084 -29.086 27.338 1.00 138.57 50 ILE C C 1
ATOM 1354 O O . ILE C 1 50 ? -4.996 -28.125 28.100 1.00 136.28 50 ILE C O 1
ATOM 1359 N N . GLY C 1 51 ? -5.302 -28.955 26.036 1.00 139.65 51 GLY C N 1
ATOM 1360 C CA . GLY C 1 51 ? -5.426 -27.640 25.424 1.00 136.92 51 GLY C CA 1
ATOM 1361 C C . GLY C 1 51 ? -5.895 -27.692 23.983 1.00 136.22 51 GLY C C 1
ATOM 1362 O O . GLY C 1 51 ? -6.373 -28.733 23.499 1.00 124.57 51 GLY C O 1
ATOM 1363 N N . VAL C 1 52 ? -5.764 -26.553 23.305 1.00 123.61 52 VAL C N 1
ATOM 1364 C CA . VAL C 1 52 ? -6.057 -26.474 21.876 1.00 118.89 52 VAL C CA 1
ATOM 1365 C C . VAL C 1 52 ? -4.842 -26.127 21.053 1.00 120.24 52 VAL C C 1
ATOM 1366 O O . VAL C 1 52 ? -3.877 -25.531 21.545 1.00 98.33 52 VAL C O 1
ATOM 1370 N N . PHE C 1 53 ? -4.923 -26.499 19.784 1.00 121.23 53 PHE C N 1
ATOM 1371 C CA . PHE C 1 53 ? -3.798 -26.388 18.870 1.00 131.98 53 PHE C CA 1
ATOM 1372 C C . PHE C 1 53 ? -4.339 -26.269 17.445 1.00 134.34 53 PHE C C 1
ATOM 1373 O O . PHE C 1 53 ? -5.464 -26.728 17.202 1.00 102.90 53 PHE C O 1
ATOM 1381 N N . PRO C 1 54 ? -3.547 -25.672 16.511 1.00 132.00 54 PRO C N 1
ATOM 1382 C CA . PRO C 1 54 ? -4.016 -25.551 15.114 1.00 123.24 54 PRO C CA 1
ATOM 1383 C C . PRO C 1 54 ? -4.051 -26.907 14.409 1.00 112.15 54 PRO C C 1
ATOM 1384 O O . PRO C 1 54 ? -3.032 -27.603 14.394 1.00 119.56 54 PRO C O 1
ATOM 1388 N N . SER C 1 55 ? -5.192 -27.275 13.824 1.00 98.53 55 SER C N 1
ATOM 1389 C CA . SER C 1 55 ? -5.365 -28.643 13.295 1.00 112.56 55 SER C CA 1
ATOM 1390 C C . SER C 1 55 ? -4.514 -28.906 12.083 1.00 116.63 55 SER C C 1
ATOM 1391 O O . SER C 1 55 ? -4.393 -30.049 11.620 1.00 114.73 55 SER C O 1
ATOM 1394 N N . VAL C 1 56 ? -3.936 -27.846 11.578 1.00 138.40 56 VAL C N 1
ATOM 1395 C CA . VAL C 1 56 ? -3.053 -27.945 10.454 1.00 145.53 56 VAL C CA 1
ATOM 1396 C C . VAL C 1 56 ? -1.789 -28.701 10.799 1.00 122.87 56 VAL C C 1
ATOM 1397 O O . VAL C 1 56 ? -1.240 -29.413 9.981 1.00 138.42 56 VAL C O 1
ATOM 1401 N N . LEU C 1 57 ? -1.322 -28.522 12.020 1.00 98.24 57 LEU C N 1
ATOM 1402 C CA . LEU C 1 57 ? -0.016 -29.034 12.414 1.00 108.83 57 LEU C CA 1
ATOM 1403 C C . LEU C 1 57 ? 0.125 -30.530 12.678 1.00 122.39 57 LEU C C 1
ATOM 1404 O O . LEU C 1 57 ? 1.255 -31.009 12.851 1.00 132.18 57 LEU C O 1
ATOM 1409 N N . VAL C 1 58 ? -0.966 -31.277 12.735 1.00 113.27 58 VAL C N 1
ATOM 1410 C CA . VAL C 1 58 ? -0.836 -32.700 12.989 1.00 117.66 58 VAL C CA 1
ATOM 1411 C C . VAL C 1 58 ? -1.417 -33.467 11.824 1.00 117.86 58 VAL C C 1
ATOM 1412 O O . VAL C 1 58 ? -2.218 -32.919 11.073 1.00 134.76 58 VAL C O 1
ATOM 1416 N N . GLU C 1 59 ? -0.990 -34.715 11.663 1.00 119.97 59 GLU C N 1
ATOM 1417 C CA . GLU C 1 59 ? -1.566 -35.590 10.656 1.00 127.45 59 GLU C CA 1
ATOM 1418 C C . GLU C 1 59 ? -2.441 -36.605 11.333 1.00 120.61 59 GLU C C 1
ATOM 1419 O O . GLU C 1 59 ? -2.203 -36.969 12.491 1.00 98.09 59 GLU C O 1
ATOM 1425 N N . GLU C 1 60 ? -3.425 -37.081 10.576 1.00 134.64 60 GLU C N 1
ATOM 1426 C CA . GLU C 1 60 ? -4.346 -38.126 11.019 1.00 151.09 60 GLU C CA 1
ATOM 1427 C C . GLU C 1 60 ? -3.584 -39.451 11.154 1.00 139.51 60 GLU C C 1
ATOM 1428 O O . GLU C 1 60 ? -2.488 -39.592 10.603 1.00 148.05 60 GLU C O 1
ATOM 1434 N N . LEU C 1 61 ? -4.141 -40.400 11.904 1.00 132.66 61 LEU C N 1
ATOM 1435 C CA . LEU C 1 61 ? -3.692 -41.804 11.841 1.00 159.35 61 LEU C CA 1
ATOM 1436 C C . LEU C 1 61 ? -4.762 -42.791 12.342 1.00 169.67 61 LEU C C 1
ATOM 1437 O O . LEU C 1 61 ? -5.014 -42.879 13.542 1.00 187.82 61 LEU C O 1
ATOM 1442 N N . SER C 1 62 ? -5.368 -43.541 11.418 1.00 179.26 62 SER C N 1
ATOM 1443 C CA . SER C 1 62 ? -6.485 -44.458 11.740 1.00 189.89 62 SER C CA 1
ATOM 1444 C C . SER C 1 62 ? -6.039 -45.783 12.415 1.00 180.73 62 SER C C 1
ATOM 1445 O O . SER C 1 62 ? -4.836 -46.014 12.618 1.00 160.96 62 SER C O 1
ATOM 1448 N N . ALA C 1 63 ? -7.021 -46.621 12.778 1.00 162.73 63 ALA C N 1
ATOM 1449 C CA . ALA C 1 63 ? -6.793 -47.907 13.449 1.00 167.15 63 ALA C CA 1
ATOM 1450 C C . ALA C 1 63 ? -6.059 -47.749 14.786 1.00 176.63 63 ALA C C 1
ATOM 1451 O O . ALA C 1 63 ? -5.637 -48.731 15.400 1.00 181.73 63 ALA C O 1
ATOM 1453 N N . LYS D 2 2 ? 3.203 -31.117 0.112 1.00 224.87 2 LYS D N 1
ATOM 1454 C CA . LYS D 2 2 ? 1.756 -30.742 -0.087 1.00 230.49 2 LYS D CA 1
ATOM 1455 C C . LYS D 2 2 ? 1.249 -29.781 1.023 1.00 211.05 2 LYS D C 1
ATOM 1456 O O . LYS D 2 2 ? 0.963 -28.610 0.754 1.00 224.45 2 LYS D O 1
ATOM 1462 N N . PRO D 2 3 ? 1.153 -30.264 2.266 1.00 172.01 3 PRO D N 1
ATOM 1463 C CA . PRO D 2 3 ? 0.755 -29.393 3.372 1.00 154.20 3 PRO D CA 1
ATOM 1464 C C . PRO D 2 3 ? 1.859 -28.394 3.743 1.00 148.10 3 PRO D C 1
ATOM 1465 O O . PRO D 2 3 ? 2.660 -28.651 4.646 1.00 157.22 3 PRO D O 1
ATOM 1469 N N . GLU D 2 4 ? 1.906 -27.265 3.045 1.00 126.38 4 GLU D N 1
ATOM 1470 C CA . GLU D 2 4 ? 2.978 -26.283 3.255 1.00 129.15 4 GLU D CA 1
ATOM 1471 C C . GLU D 2 4 ? 2.555 -25.159 4.197 1.00 124.74 4 GLU D C 1
ATOM 1472 O O . GLU D 2 4 ? 1.537 -24.516 3.977 1.00 141.59 4 GLU D O 1
ATOM 1478 N N . ILE D 2 5 ? 3.341 -24.902 5.234 1.00 111.46 5 ILE D N 1
ATOM 1479 C CA . ILE D 2 5 ? 2.859 -24.094 6.353 1.00 117.65 5 ILE D CA 1
ATOM 1480 C C . ILE D 2 5 ? 3.911 -23.140 6.866 1.00 111.45 5 ILE D C 1
ATOM 1481 O O . ILE D 2 5 ? 4.963 -23.570 7.305 1.00 133.82 5 ILE D O 1
ATOM 1486 N N . ALA D 2 6 ? 3.607 -21.854 6.857 1.00 105.89 6 ALA D N 1
ATOM 1487 C CA . ALA D 2 6 ? 4.542 -20.834 7.338 1.00 112.32 6 ALA D CA 1
ATOM 1488 C C . ALA D 2 6 ? 4.025 -20.187 8.609 1.00 106.53 6 ALA D C 1
ATOM 1489 O O . ALA D 2 6 ? 2.843 -20.290 8.934 1.00 102.84 6 ALA D O 1
ATOM 1491 N N . GLN D 2 7 ? 4.937 -19.510 9.302 1.00 104.85 7 GLN D N 1
ATOM 1492 C CA . GLN D 2 7 ? 4.641 -18.758 10.507 1.00 118.57 7 GLN D CA 1
ATOM 1493 C C . GLN D 2 7 ? 5.025 -17.279 10.350 1.00 120.23 7 GLN D C 1
ATOM 1494 O O . GLN D 2 7 ? 6.092 -16.945 9.843 1.00 112.24 7 GLN D O 1
ATOM 1500 N N . VAL D 2 8 ? 4.168 -16.403 10.855 1.00 125.87 8 VAL D N 1
ATOM 1501 C CA . VAL D 2 8 ? 4.364 -14.973 10.720 1.00 125.02 8 VAL D CA 1
ATOM 1502 C C . VAL D 2 8 ? 5.551 -14.574 11.572 1.00 119.81 8 VAL D C 1
ATOM 1503 O O . VAL D 2 8 ? 5.583 -14.880 12.755 1.00 131.41 8 VAL D O 1
ATOM 1507 N N . ILE D 2 9 ? 6.524 -13.921 10.939 1.00 128.12 9 ILE D N 1
ATOM 1508 C CA . ILE D 2 9 ? 7.775 -13.483 11.575 1.00 139.98 9 ILE D CA 1
ATOM 1509 C C . ILE D 2 9 ? 7.779 -11.985 11.951 1.00 128.78 9 ILE D C 1
ATOM 1510 O O . ILE D 2 9 ? 8.532 -11.580 12.848 1.00 113.46 9 ILE D O 1
ATOM 1515 N N . ALA D 2 10 ? 6.953 -11.183 11.267 1.00 128.55 10 ALA D N 1
ATOM 1516 C CA . ALA D 2 10 ? 6.875 -9.726 11.482 1.00 127.41 10 ALA D CA 1
ATOM 1517 C C . ALA D 2 10 ? 5.488 -9.172 11.153 1.00 125.58 10 ALA D C 1
ATOM 1518 O O . ALA D 2 10 ? 4.786 -9.710 10.285 1.00 124.83 10 ALA D O 1
ATOM 1520 N N . SER D 2 11 ? 5.102 -8.095 11.836 1.00 122.29 11 SER D N 1
ATOM 1521 C CA . SER D 2 11 ? 3.749 -7.551 11.698 1.00 126.80 11 SER D CA 1
ATOM 1522 C C . SER D 2 11 ? 3.465 -6.925 10.323 1.00 128.19 11 SER D C 1
ATOM 1523 O O . SER D 2 11 ? 4.274 -6.108 9.851 1.00 117.97 11 SER D O 1
ATOM 1526 N N . TYR D 2 12 ? 2.322 -7.300 9.712 1.00 119.57 12 TYR D N 1
ATOM 1527 C CA . TYR D 2 12 ? 1.880 -6.771 8.396 1.00 112.32 12 TYR D CA 1
ATOM 1528 C C . TYR D 2 12 ? 0.401 -6.388 8.327 1.00 103.34 12 TYR D C 1
ATOM 1529 O O . TYR D 2 12 ? -0.459 -7.258 8.290 1.00 109.39 12 TYR D O 1
ATOM 1538 N N . THR D 2 13 ? 0.118 -5.091 8.232 1.00 104.41 13 THR D N 1
ATOM 1539 C CA . THR D 2 13 ? -1.246 -4.618 8.070 1.00 102.01 13 THR D CA 1
ATOM 1540 C C . THR D 2 13 ? -1.572 -4.567 6.608 1.00 95.94 13 THR D C 1
ATOM 1541 O O . THR D 2 13 ? -0.773 -4.057 5.840 1.00 107.07 13 THR D O 1
ATOM 1545 N N . ALA D 2 14 ? -2.776 -5.003 6.249 1.00 90.21 14 ALA D N 1
ATOM 1546 C CA . ALA D 2 14 ? -3.152 -5.202 4.848 1.00 100.69 14 ALA D CA 1
ATOM 1547 C C . ALA D 2 14 ? -3.321 -3.881 4.090 1.00 112.39 14 ALA D C 1
ATOM 1548 O O . ALA D 2 14 ? -4.029 -2.991 4.541 1.00 122.62 14 ALA D O 1
ATOM 1550 N N . THR D 2 15 ? -2.684 -3.779 2.925 1.00 119.26 15 THR D N 1
ATOM 1551 C CA . THR D 2 15 ? -2.785 -2.604 2.067 1.00 115.47 15 THR D CA 1
ATOM 1552 C C . THR D 2 15 ? -3.936 -2.704 1.037 1.00 112.17 15 THR D C 1
ATOM 1553 O O . THR D 2 15 ? -4.060 -1.801 0.214 1.00 106.56 15 THR D O 1
ATOM 1557 N N . GLY D 2 16 ? -4.753 -3.774 1.074 1.00 101.53 16 GLY D N 1
ATOM 1558 C CA . GLY D 2 16 ? -5.912 -3.941 0.172 1.00 102.14 16 GLY D CA 1
ATOM 1559 C C . GLY D 2 16 ? -6.957 -4.957 0.597 1.00 112.76 16 GLY D C 1
ATOM 1560 O O . GLY D 2 16 ? -6.765 -5.683 1.584 1.00 113.56 16 GLY D O 1
ATOM 1561 N N . PRO D 2 17 ? -8.074 -5.029 -0.155 1.00 124.24 17 PRO D N 1
ATOM 1562 C CA . PRO D 2 17 ? -9.175 -5.946 0.187 1.00 130.57 17 PRO D CA 1
ATOM 1563 C C . PRO D 2 17 ? -8.872 -7.401 -0.156 1.00 130.77 17 PRO D C 1
ATOM 1564 O O . PRO D 2 17 ? -9.543 -8.302 0.339 1.00 133.55 17 PRO D O 1
ATOM 1568 N N . GLU D 2 18 ? -7.890 -7.624 -1.021 1.00 131.96 18 GLU D N 1
ATOM 1569 C CA . GLU D 2 18 ? -7.450 -8.975 -1.370 1.00 138.23 18 GLU D CA 1
ATOM 1570 C C . GLU D 2 18 ? -6.458 -9.627 -0.367 1.00 124.73 18 GLU D C 1
ATOM 1571 O O . GLU D 2 18 ? -6.119 -10.789 -0.529 1.00 135.94 18 GLU D O 1
ATOM 1577 N N . GLN D 2 19 ? -6.032 -8.911 0.673 1.00 115.18 19 GLN D N 1
ATOM 1578 C CA . GLN D 2 19 ? -4.864 -9.297 1.464 1.00 114.95 19 GLN D CA 1
ATOM 1579 C C . GLN D 2 19 ? -5.197 -9.644 2.888 1.00 122.07 19 GLN D C 1
ATOM 1580 O O . GLN D 2 19 ? -6.097 -9.048 3.459 1.00 150.77 19 GLN D O 1
ATOM 1586 N N . LEU D 2 20 ? -4.413 -10.550 3.477 1.00 124.98 20 LEU D N 1
ATOM 1587 C CA . LEU D 2 20 ? -4.472 -10.838 4.915 1.00 117.99 20 LEU D CA 1
ATOM 1588 C C . LEU D 2 20 ? -3.755 -9.773 5.691 1.00 116.54 20 LEU D C 1
ATOM 1589 O O . LEU D 2 20 ? -2.851 -9.105 5.189 1.00 108.38 20 LEU D O 1
ATOM 1594 N N . THR D 2 21 ? -4.122 -9.681 6.956 1.00 129.54 21 THR D N 1
ATOM 1595 C CA . THR D 2 21 ? -3.477 -8.759 7.871 1.00 127.84 21 THR D CA 1
ATOM 1596 C C . THR D 2 21 ? -2.977 -9.611 9.052 1.00 117.78 21 THR D C 1
ATOM 1597 O O . THR D 2 21 ? -3.746 -10.331 9.678 1.00 112.68 21 THR D O 1
ATOM 1601 N N . LEU D 2 22 ? -1.671 -9.561 9.294 1.00 116.95 22 LEU D N 1
ATOM 1602 C CA . LEU D 2 22 ? -0.965 -10.583 10.055 1.00 120.91 22 LEU D CA 1
ATOM 1603 C C . LEU D 2 22 ? -0.316 -10.026 11.296 1.00 118.55 22 LEU D C 1
ATOM 1604 O O . LEU D 2 22 ? 0.204 -8.915 11.268 1.00 119.69 22 LEU D O 1
ATOM 1609 N N . ALA D 2 23 ? -0.299 -10.843 12.354 1.00 125.90 23 ALA D N 1
ATOM 1610 C CA . ALA D 2 23 ? 0.363 -10.539 13.621 1.00 122.47 23 ALA D CA 1
ATOM 1611 C C . ALA D 2 23 ? 1.391 -11.630 13.943 1.00 116.61 23 ALA D C 1
ATOM 1612 O O . ALA D 2 23 ? 1.102 -12.803 13.731 1.00 101.00 23 ALA D O 1
ATOM 1614 N N . PRO D 2 24 ? 2.580 -11.249 14.477 1.00 129.84 24 PRO D N 1
ATOM 1615 C CA . PRO D 2 24 ? 3.648 -12.226 14.683 1.00 128.03 24 PRO D CA 1
ATOM 1616 C C . PRO D 2 24 ? 3.195 -13.415 15.517 1.00 135.56 24 PRO D C 1
ATOM 1617 O O . PRO D 2 24 ? 2.464 -13.241 16.502 1.00 148.58 24 PRO D O 1
ATOM 1621 N N . GLY D 2 25 ? 3.626 -14.605 15.110 1.00 129.80 25 GLY D N 1
ATOM 1622 C CA . GLY D 2 25 ? 3.239 -15.842 15.767 1.00 127.25 25 GLY D CA 1
ATOM 1623 C C . GLY D 2 25 ? 2.241 -16.661 14.974 1.00 120.79 25 GLY D C 1
ATOM 1624 O O . GLY D 2 25 ? 2.321 -17.889 14.977 1.00 133.00 25 GLY D O 1
ATOM 1625 N N . GLN D 2 26 ? 1.296 -15.995 14.308 1.00 106.30 26 GLN D N 1
ATOM 1626 C CA . GLN D 2 26 ? 0.182 -16.682 13.624 1.00 106.15 26 GLN D CA 1
ATOM 1627 C C . GLN D 2 26 ? 0.662 -17.683 12.566 1.00 105.31 26 GLN D C 1
ATOM 1628 O O . GLN D 2 26 ? 1.746 -17.533 12.004 1.00 119.24 26 GLN D O 1
ATOM 1634 N N . LEU D 2 27 ? -0.143 -18.699 12.291 1.00 103.11 27 LEU D N 1
ATOM 1635 C CA . LEU D 2 27 ? 0.231 -19.726 11.306 1.00 115.25 27 LEU D CA 1
ATOM 1636 C C . LEU D 2 27 ? -0.581 -19.629 10.030 1.00 113.42 27 LEU D C 1
ATOM 1637 O O . LEU D 2 27 ? -1.801 -19.492 10.089 1.00 104.98 27 LEU D O 1
ATOM 1642 N N . ILE D 2 28 ? 0.095 -19.758 8.887 1.00 118.24 28 ILE D N 1
ATOM 1643 C CA . ILE D 2 28 ? -0.549 -19.665 7.570 1.00 115.88 28 ILE D CA 1
ATOM 1644 C C . ILE D 2 28 ? -0.331 -20.933 6.761 1.00 108.51 28 ILE D C 1
ATOM 1645 O O . ILE D 2 28 ? 0.818 -21.379 6.598 1.00 98.96 28 ILE D O 1
ATOM 1650 N N . LEU D 2 29 ? -1.428 -21.497 6.249 1.00 99.50 29 LEU D N 1
ATOM 1651 C CA . LEU D 2 29 ? -1.347 -22.581 5.269 1.00 95.76 29 LEU D CA 1
ATOM 1652 C C . LEU D 2 29 ? -1.192 -21.945 3.909 1.00 99.57 29 LEU D C 1
ATOM 1653 O O . LEU D 2 29 ? -2.051 -21.144 3.518 1.00 91.27 29 LEU D O 1
ATOM 1658 N N . ILE D 2 30 ? -0.128 -22.329 3.185 1.00 103.36 30 ILE D N 1
ATOM 1659 C CA . ILE D 2 30 ? 0.213 -21.724 1.879 1.00 102.70 30 ILE D CA 1
ATOM 1660 C C . ILE D 2 30 ? -0.552 -22.386 0.740 1.00 97.47 30 ILE D C 1
ATOM 1661 O O . ILE D 2 30 ? -0.698 -23.597 0.728 1.00 98.67 30 ILE D O 1
ATOM 1666 N N . ARG D 2 31 ? -1.019 -21.576 -0.210 1.00 109.79 31 ARG D N 1
ATOM 1667 C CA . ARG D 2 31 ? -1.934 -22.025 -1.277 1.00 131.47 31 ARG D CA 1
ATOM 1668 C C . ARG D 2 31 ? -1.403 -21.755 -2.672 1.00 139.55 31 ARG D C 1
ATOM 1669 O O . ARG D 2 31 ? -1.511 -22.614 -3.551 1.00 162.14 31 ARG D O 1
ATOM 1677 N N . LYS D 2 32 ? -0.902 -20.534 -2.877 1.00 142.67 32 LYS D N 1
ATOM 1678 C CA . LYS D 2 32 ? -0.219 -20.122 -4.103 1.00 140.23 32 LYS D CA 1
ATOM 1679 C C . LYS D 2 32 ? 0.981 -19.226 -3.789 1.00 127.06 32 LYS D C 1
ATOM 1680 O O . LYS D 2 32 ? 1.017 -18.525 -2.775 1.00 98.54 32 LYS D O 1
ATOM 1686 N N . LYS D 2 33 ? 1.965 -19.258 -4.678 1.00 132.11 33 LYS D N 1
ATOM 1687 C CA . LYS D 2 33 ? 3.114 -18.350 -4.612 1.00 126.09 33 LYS D CA 1
ATOM 1688 C C . LYS D 2 33 ? 3.309 -17.695 -5.994 1.00 141.52 33 LYS D C 1
ATOM 1689 O O . LYS D 2 33 ? 3.099 -18.341 -7.031 1.00 155.72 33 LYS D O 1
ATOM 1695 N N . ASN D 2 34 ? 3.686 -16.413 -5.992 1.00 138.24 34 ASN D N 1
ATOM 1696 C CA . ASN D 2 34 ? 3.788 -15.600 -7.207 1.00 139.29 34 ASN D CA 1
ATOM 1697 C C . ASN D 2 34 ? 5.187 -15.080 -7.450 1.00 152.32 34 ASN D C 1
ATOM 1698 O O . ASN D 2 34 ? 6.044 -15.130 -6.537 1.00 146.94 34 ASN D O 1
ATOM 1703 N N . PRO D 2 35 ? 5.414 -14.560 -8.681 1.00 143.40 35 PRO D N 1
ATOM 1704 C CA . PRO D 2 35 ? 6.676 -13.910 -8.989 1.00 146.89 35 PRO D CA 1
ATOM 1705 C C . PRO D 2 35 ? 7.028 -12.750 -8.064 1.00 137.77 35 PRO D C 1
ATOM 1706 O O . PRO D 2 35 ? 8.198 -12.640 -7.673 1.00 161.06 35 PRO D O 1
ATOM 1710 N N . GLY D 2 36 ? 6.053 -11.928 -7.678 1.00 113.56 36 GLY D N 1
ATOM 1711 C CA . GLY D 2 36 ? 6.369 -10.703 -6.923 1.00 144.84 36 GLY D CA 1
ATOM 1712 C C . GLY D 2 36 ? 7.226 -10.830 -5.648 1.00 159.30 36 GLY D C 1
ATOM 1713 O O . GLY D 2 36 ? 8.005 -9.920 -5.302 1.00 162.08 36 GLY D O 1
ATOM 1714 N N . GLY D 2 37 ? 7.126 -11.976 -4.977 1.00 157.26 37 GLY D N 1
ATOM 1715 C CA . GLY D 2 37 ? 7.439 -12.077 -3.547 1.00 153.09 37 GLY D CA 1
ATOM 1716 C C . GLY D 2 37 ? 6.161 -12.123 -2.709 1.00 143.91 37 GLY D C 1
ATOM 1717 O O . GLY D 2 37 ? 6.200 -11.836 -1.506 1.00 134.05 37 GLY D O 1
ATOM 1718 N N . TRP D 2 38 ? 5.054 -12.538 -3.343 1.00 127.65 38 TRP D N 1
ATOM 1719 C CA . TRP D 2 38 ? 3.691 -12.353 -2.844 1.00 128.66 38 TRP D CA 1
ATOM 1720 C C . TRP D 2 38 ? 2.987 -13.705 -2.808 1.00 127.00 38 TRP D C 1
ATOM 1721 O O . TRP D 2 38 ? 2.805 -14.335 -3.843 1.00 118.30 38 TRP D O 1
ATOM 1732 N N . TRP D 2 39 ? 2.592 -14.170 -1.634 1.00 124.68 39 TRP D N 1
ATOM 1733 C CA . TRP D 2 39 ? 1.907 -15.450 -1.561 1.00 123.36 39 TRP D CA 1
ATOM 1734 C C . TRP D 2 39 ? 0.448 -15.280 -1.166 1.00 120.03 39 TRP D C 1
ATOM 1735 O O . TRP D 2 39 ? 0.106 -14.326 -0.449 1.00 98.91 39 TRP D O 1
ATOM 1746 N N . GLU D 2 40 ? -0.392 -16.204 -1.653 1.00 116.21 40 GLU D N 1
ATOM 1747 C CA . GLU D 2 40 ? -1.707 -16.465 -1.068 1.00 114.09 40 GLU D CA 1
ATOM 1748 C C . GLU D 2 40 ? -1.622 -17.544 0.023 1.00 106.33 40 GLU D C 1
ATOM 1749 O O . GLU D 2 40 ? -0.919 -18.517 -0.126 1.00 105.55 40 GLU D O 1
ATOM 1755 N N . GLY D 2 41 ? -2.388 -17.376 1.093 1.00 117.24 41 GLY D N 1
ATOM 1756 C CA . GLY D 2 41 ? -2.466 -18.348 2.189 1.00 123.25 41 GLY D CA 1
ATOM 1757 C C . GLY D 2 41 ? -3.798 -18.346 2.943 1.00 127.94 41 GLY D C 1
ATOM 1758 O O . GLY D 2 41 ? -4.614 -17.429 2.790 1.00 128.80 41 GLY D O 1
ATOM 1759 N N . GLU D 2 42 ? -4.021 -19.377 3.756 1.00 125.89 42 GLU D N 1
ATOM 1760 C CA . GLU D 2 42 ? -5.198 -19.456 4.631 1.00 118.83 42 GLU D CA 1
ATOM 1761 C C . GLU D 2 42 ? -4.726 -19.300 6.057 1.00 116.22 42 GLU D C 1
ATOM 1762 O O . GLU D 2 42 ? -3.847 -20.042 6.503 1.00 130.30 42 GLU D O 1
ATOM 1768 N N . LEU D 2 43 ? -5.305 -18.338 6.764 1.00 105.20 43 LEU D N 1
ATOM 1769 C CA . LEU D 2 43 ? -4.802 -17.946 8.068 1.00 110.07 43 LEU D CA 1
ATOM 1770 C C . LEU D 2 43 ? -5.477 -18.768 9.129 1.00 121.86 43 LEU D C 1
ATOM 1771 O O . LEU D 2 43 ? -6.694 -18.733 9.235 1.00 149.15 43 LEU D O 1
ATOM 1776 N N . GLN D 2 44 ? -4.685 -19.522 9.894 1.00 134.76 44 GLN D N 1
ATOM 1777 C CA . GLN D 2 44 ? -5.183 -20.261 11.054 1.00 137.80 44 GLN D CA 1
ATOM 1778 C C . GLN D 2 44 ? -4.939 -19.368 12.278 1.00 142.49 44 GLN D C 1
ATOM 1779 O O . GLN D 2 44 ? -3.829 -19.325 12.819 1.00 144.15 44 GLN D O 1
ATOM 1785 N N . ALA D 2 45 ? -5.970 -18.615 12.668 1.00 150.62 45 ALA D N 1
ATOM 1786 C CA . ALA D 2 45 ? -5.933 -17.772 13.872 1.00 145.90 45 ALA D CA 1
ATOM 1787 C C . ALA D 2 45 ? -7.156 -18.070 14.718 1.00 152.61 45 ALA D C 1
ATOM 1788 O O . ALA D 2 45 ? -8.258 -18.349 14.190 1.00 134.08 45 ALA D O 1
ATOM 1790 N N . ARG D 2 46 ? -6.953 -18.007 16.033 1.00 150.01 46 ARG D N 1
ATOM 1791 C CA . ARG D 2 46 ? -7.943 -18.513 16.961 1.00 151.44 46 ARG D CA 1
ATOM 1792 C C . ARG D 2 46 ? -9.151 -17.621 16.975 1.00 147.48 46 ARG D C 1
ATOM 1793 O O . ARG D 2 46 ? -9.016 -16.417 16.966 1.00 149.98 46 ARG D O 1
ATOM 1801 N N . GLY D 2 47 ? -10.337 -18.209 16.940 1.00 161.53 47 GLY D N 1
ATOM 1802 C CA . GLY D 2 47 ? -11.570 -17.460 17.032 1.00 162.33 47 GLY D CA 1
ATOM 1803 C C . GLY D 2 47 ? -12.195 -17.092 15.722 1.00 162.94 47 GLY D C 1
ATOM 1804 O O . GLY D 2 47 ? -13.283 -17.516 15.377 1.00 191.07 47 GLY D O 1
ATOM 1805 N N . LYS D 2 48 ? -11.489 -16.283 14.976 1.00 150.94 48 LYS D N 1
ATOM 1806 C CA . LYS D 2 48 ? -12.001 -15.832 13.683 1.00 149.40 48 LYS D CA 1
ATOM 1807 C C . LYS D 2 48 ? -12.114 -17.016 12.679 1.00 146.54 48 LYS D C 1
ATOM 1808 O O . LYS D 2 48 ? -11.336 -17.980 12.752 1.00 160.51 48 LYS D O 1
ATOM 1810 N N . LYS D 2 49 ? -13.098 -16.956 11.780 1.00 131.87 49 LYS D N 1
ATOM 1811 C CA . LYS D 2 49 ? -13.220 -17.936 10.683 1.00 152.42 49 LYS D CA 1
ATOM 1812 C C . LYS D 2 49 ? -11.973 -17.872 9.786 1.00 150.00 49 LYS D C 1
ATOM 1813 O O . LYS D 2 49 ? -11.390 -16.814 9.598 1.00 150.89 49 LYS D O 1
ATOM 1819 N N . ARG D 2 50 ? -11.576 -19.007 9.228 1.00 156.06 50 ARG D N 1
ATOM 1820 C CA . ARG D 2 50 ? -10.359 -19.083 8.428 1.00 161.01 50 ARG D CA 1
ATOM 1821 C C . ARG D 2 50 ? -10.536 -18.252 7.119 1.00 165.83 50 ARG D C 1
AT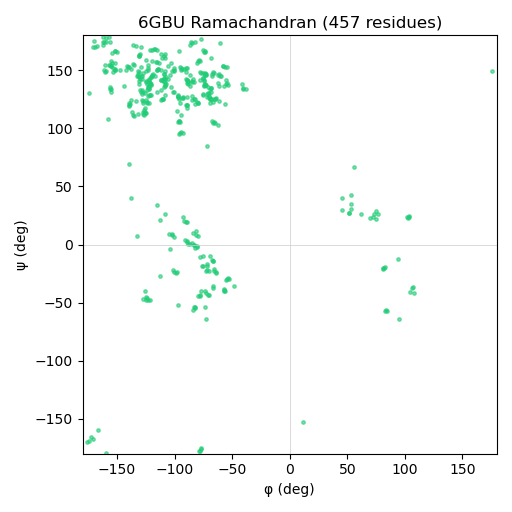OM 1822 O O . ARG D 2 50 ? -11.261 -18.666 6.176 1.00 153.36 50 ARG D O 1
ATOM 1827 N N . GLN D 2 51 ? -9.902 -17.069 7.097 1.00 157.24 51 GLN D N 1
ATOM 1828 C CA . GLN D 2 51 ? -9.879 -16.201 5.912 1.00 159.50 51 GLN D CA 1
ATOM 1829 C C . GLN D 2 51 ? -8.611 -16.452 5.053 1.00 138.29 51 GLN D C 1
ATOM 1830 O O . GLN D 2 51 ? -7.565 -16.855 5.559 1.00 113.23 51 GLN D O 1
ATOM 1836 N N . ILE D 2 52 ? -8.751 -16.198 3.750 1.00 132.08 52 ILE D N 1
ATOM 1837 C CA . ILE D 2 52 ? -7.843 -16.636 2.700 1.00 113.15 52 ILE D CA 1
ATOM 1838 C C . ILE D 2 52 ? -7.400 -15.436 1.869 1.00 110.84 52 ILE D C 1
ATOM 1839 O O . ILE D 2 52 ? -8.202 -14.907 1.107 1.00 135.24 52 ILE D O 1
ATOM 1844 N N . GLY D 2 53 ? -6.134 -15.035 1.943 1.00 113.18 53 GLY D N 1
ATOM 1845 C CA . GLY D 2 53 ? -5.662 -13.830 1.214 1.00 117.91 53 GLY D CA 1
ATOM 1846 C C . GLY D 2 53 ? -4.167 -13.722 0.890 1.00 110.67 53 GLY D C 1
ATOM 1847 O O . GLY D 2 53 ? -3.364 -14.562 1.263 1.00 122.61 53 GLY D O 1
ATOM 1848 N N . TRP D 2 54 ? -3.796 -12.652 0.207 1.00 106.68 54 TRP D N 1
ATOM 1849 C CA . TRP D 2 54 ? -2.407 -12.400 -0.196 1.00 103.01 54 TRP D CA 1
ATOM 1850 C C . TRP D 2 54 ? -1.532 -11.608 0.808 1.00 103.99 54 TRP D C 1
ATOM 1851 O O . TRP D 2 54 ? -2.002 -10.752 1.572 1.00 105.55 54 TRP D O 1
ATOM 1862 N N . PHE D 2 55 ? -0.234 -11.859 0.771 1.00 105.88 55 PHE D N 1
ATOM 1863 C CA . PHE D 2 55 ? 0.683 -11.147 1.668 1.00 106.79 55 PHE D CA 1
ATOM 1864 C C . PHE D 2 55 ? 2.123 -11.203 1.161 1.00 106.95 55 PHE D C 1
ATOM 1865 O O . PHE D 2 55 ? 2.491 -12.130 0.417 1.00 90.57 55 PHE D O 1
ATOM 1873 N N . PRO D 2 56 ? 2.933 -10.199 1.551 1.00 113.57 56 PRO D N 1
ATOM 1874 C CA . PRO D 2 56 ? 4.338 -10.224 1.209 1.00 120.90 56 PRO D CA 1
ATOM 1875 C C . PRO D 2 56 ? 5.036 -11.357 1.948 1.00 128.65 56 PRO D C 1
ATOM 1876 O O . PRO D 2 56 ? 4.957 -11.444 3.185 1.00 110.84 56 PRO D O 1
ATOM 1880 N N . ALA D 2 57 ? 5.699 -12.214 1.169 1.00 130.65 57 ALA D N 1
ATOM 1881 C CA . ALA D 2 57 ? 6.315 -13.420 1.685 1.00 112.70 57 ALA D CA 1
ATOM 1882 C C . ALA D 2 57 ? 7.494 -13.127 2.651 1.00 100.79 57 ALA D C 1
ATOM 1883 O O . ALA D 2 57 ? 7.817 -13.939 3.512 1.00 97.40 57 ALA D O 1
ATOM 1885 N N . ASN D 2 58 ? 8.114 -11.960 2.561 1.00 95.32 58 ASN D N 1
ATOM 1886 C CA . ASN D 2 58 ? 9.229 -11.672 3.474 1.00 105.18 58 ASN D CA 1
ATOM 1887 C C . ASN D 2 58 ? 8.797 -11.188 4.869 1.00 105.48 58 ASN D C 1
ATOM 1888 O O . ASN D 2 58 ? 9.615 -10.662 5.624 1.00 112.29 58 ASN D O 1
ATOM 1893 N N . TYR D 2 59 ? 7.510 -11.318 5.177 1.00 107.11 59 TYR D N 1
ATOM 1894 C CA . TYR D 2 59 ? 6.991 -11.143 6.525 1.00 112.04 59 TYR D CA 1
ATOM 1895 C C . TYR D 2 59 ? 6.639 -12.494 7.191 1.00 122.13 59 TYR D C 1
ATOM 1896 O O . TYR D 2 59 ? 6.021 -12.490 8.261 1.00 128.94 59 TYR D O 1
ATOM 1905 N N . VAL D 2 60 ? 7.002 -13.634 6.575 1.00 123.49 60 VAL D N 1
ATOM 1906 C CA . VAL D 2 60 ? 6.797 -14.985 7.180 1.00 113.11 60 VAL D CA 1
ATOM 1907 C C . VAL D 2 60 ? 8.065 -15.824 7.104 1.00 115.08 60 VAL D C 1
ATOM 1908 O O . VAL D 2 60 ? 8.979 -15.484 6.362 1.00 137.16 60 VAL D O 1
ATOM 1912 N N . LYS D 2 61 ? 8.115 -16.891 7.906 1.00 124.38 61 LYS D N 1
ATOM 1913 C CA . LYS D 2 61 ? 9.162 -17.950 7.851 1.00 118.10 61 LYS D CA 1
ATOM 1914 C C . LYS D 2 61 ? 8.442 -19.268 7.617 1.00 113.97 61 LYS D C 1
ATOM 1915 O O . LYS D 2 61 ? 7.417 -19.510 8.245 1.00 145.00 61 LYS D O 1
ATOM 1917 N N . LEU D 2 62 ? 8.941 -20.122 6.733 1.00 110.65 62 LEU D N 1
ATOM 1918 C CA . LEU D 2 62 ? 8.391 -21.498 6.623 1.00 119.96 62 LEU D CA 1
ATOM 1919 C C . LEU D 2 62 ? 8.832 -22.446 7.766 1.00 132.73 62 LEU D C 1
ATOM 1920 O O . LEU D 2 62 ? 9.742 -22.146 8.545 1.00 165.21 62 LEU D O 1
ATOM 1925 N N . LEU D 2 63 ? 8.166 -23.588 7.847 1.00 122.09 63 LEU D N 1
ATOM 1926 C CA . LEU D 2 63 ? 8.456 -24.614 8.832 1.00 131.51 63 LEU D CA 1
ATOM 1927 C C . LEU D 2 63 ? 8.570 -25.923 8.049 1.00 151.11 63 LEU D C 1
ATOM 1928 O O . LEU D 2 63 ? 7.702 -26.217 7.211 1.00 163.88 63 LEU D O 1
ATOM 1933 N N . SER D 2 64 ? 9.616 -26.708 8.318 1.00 151.88 64 SER D N 1
ATOM 1934 C CA . SER D 2 64 ? 9.854 -27.955 7.574 1.00 146.36 64 SER D CA 1
ATOM 1935 C C . SER D 2 64 ? 9.670 -29.218 8.431 1.00 144.39 64 SER D C 1
ATOM 1936 O O . SER D 2 64 ? 10.052 -29.243 9.615 1.00 125.74 64 SER D O 1
ATOM 1939 N N . PRO D 2 65 ? 9.095 -30.281 7.830 1.00 145.33 65 PRO D N 1
ATOM 1940 C CA . PRO D 2 65 ? 8.907 -31.505 8.638 1.00 167.77 65 PRO D CA 1
ATOM 1941 C C . PRO D 2 65 ? 10.246 -32.190 8.961 1.00 158.76 65 PRO D C 1
ATOM 1942 O O . PRO D 2 65 ? 10.263 -33.257 9.567 1.00 156.02 65 PRO D O 1
ATOM 1946 N N . PRO E 2 3 ? 16.754 -3.490 53.307 1.00 190.71 3 PRO F N 1
ATOM 1947 C CA . PRO E 2 3 ? 16.477 -4.822 52.753 1.00 193.80 3 PRO F CA 1
ATOM 1948 C C . PRO E 2 3 ? 17.756 -5.501 52.266 1.00 193.04 3 PRO F C 1
ATOM 1949 O O . PRO E 2 3 ? 18.097 -5.398 51.086 1.00 211.35 3 PRO F O 1
ATOM 1953 N N . GLU E 2 4 ? 18.455 -6.181 53.176 1.00 176.51 4 GLU F N 1
ATOM 1954 C CA . GLU E 2 4 ? 19.743 -6.812 52.862 1.00 165.59 4 GLU F CA 1
ATOM 1955 C C . GLU E 2 4 ? 19.551 -8.285 52.548 1.00 170.32 4 GLU F C 1
ATOM 1956 O O . GLU E 2 4 ? 18.945 -9.007 53.344 1.00 167.52 4 GLU F O 1
ATOM 1962 N N . ILE E 2 5 ? 20.064 -8.732 51.398 1.00 166.40 5 ILE F N 1
ATOM 1963 C CA . ILE E 2 5 ? 19.690 -10.046 50.843 1.00 161.44 5 ILE F CA 1
ATOM 1964 C C . ILE E 2 5 ? 20.895 -10.750 50.274 1.00 149.90 5 ILE F C 1
ATOM 1965 O O . ILE E 2 5 ? 21.505 -10.234 49.347 1.00 145.14 5 ILE F O 1
ATOM 1970 N N . ALA E 2 6 ? 21.191 -11.939 50.806 1.00 150.65 6 ALA F N 1
ATOM 1971 C CA . ALA E 2 6 ? 22.280 -12.783 50.319 1.00 153.01 6 ALA F CA 1
ATOM 1972 C C . ALA E 2 6 ? 21.760 -14.034 49.589 1.00 148.73 6 ALA F C 1
ATOM 1973 O O . ALA E 2 6 ? 20.588 -14.429 49.723 1.00 133.66 6 ALA F O 1
ATOM 1975 N N . GLN E 2 7 ? 22.657 -14.640 48.813 1.00 137.67 7 GLN F N 1
ATOM 1976 C CA . GLN E 2 7 ? 22.391 -15.881 48.111 1.00 148.08 7 GLN F CA 1
ATOM 1977 C C . GLN E 2 7 ? 23.390 -16.971 48.540 1.00 148.86 7 GLN F C 1
ATOM 1978 O O . GLN E 2 7 ? 24.596 -16.720 48.632 1.00 161.46 7 GLN F O 1
ATOM 1984 N N . VAL E 2 8 ? 22.888 -18.191 48.718 1.00 143.74 8 VAL F N 1
ATOM 1985 C CA . VAL E 2 8 ? 23.703 -19.329 49.155 1.00 144.09 8 VAL F CA 1
ATOM 1986 C C . VAL E 2 8 ? 24.687 -19.735 48.039 1.00 151.06 8 VAL F C 1
ATOM 1987 O O . VAL E 2 8 ? 24.279 -20.048 46.916 1.00 154.92 8 VAL F O 1
ATOM 1991 N N . ILE E 2 9 ? 25.977 -19.712 48.374 1.00 157.78 9 ILE F N 1
ATOM 1992 C CA . ILE E 2 9 ? 27.070 -19.987 47.437 1.00 150.35 9 ILE F CA 1
ATOM 1993 C C . ILE E 2 9 ? 27.579 -21.438 47.549 1.00 137.90 9 ILE F C 1
ATOM 1994 O O . ILE E 2 9 ? 28.170 -21.956 46.604 1.00 140.74 9 ILE F O 1
ATOM 1999 N N . ALA E 2 10 ? 27.361 -22.077 48.700 1.00 138.85 10 ALA F N 1
ATOM 2000 C CA . ALA E 2 10 ? 27.860 -23.432 48.974 1.00 140.24 10 ALA F CA 1
ATOM 2001 C C . ALA E 2 10 ? 26.987 -24.140 50.000 1.00 134.22 10 ALA F C 1
ATOM 2002 O O . ALA E 2 10 ? 26.431 -23.505 50.912 1.00 118.59 10 ALA F O 1
ATOM 2004 N N . SER E 2 11 ? 26.900 -25.461 49.871 1.00 133.12 11 SER F N 1
ATOM 2005 C CA . SER E 2 11 ? 25.977 -26.245 50.696 1.00 130.80 11 SER F CA 1
ATOM 2006 C C . SER E 2 11 ? 26.374 -26.272 52.167 1.00 124.02 11 SER F C 1
ATOM 2007 O O . SER E 2 11 ? 27.544 -26.485 52.471 1.00 125.74 11 SER F O 1
ATOM 2010 N N . TYR E 2 12 ? 25.398 -26.065 53.054 1.00 121.46 12 TYR F N 1
ATOM 2011 C CA . TYR E 2 12 ? 25.613 -26.105 54.516 1.00 133.99 12 TYR F CA 1
ATOM 2012 C C . TYR E 2 12 ? 24.487 -26.852 55.258 1.00 128.98 12 TYR F C 1
ATOM 2013 O O . TYR E 2 12 ? 23.363 -26.366 55.319 1.00 139.76 12 TYR F O 1
ATOM 2022 N N . THR E 2 13 ? 24.814 -27.995 55.865 1.00 127.02 13 THR F N 1
ATOM 2023 C CA . THR E 2 13 ? 23.882 -28.738 56.726 1.00 125.51 13 THR F CA 1
ATOM 2024 C C . THR E 2 13 ? 24.024 -28.215 58.161 1.00 129.60 13 THR F C 1
ATOM 2025 O O . THR E 2 13 ? 25.145 -28.010 58.645 1.00 140.88 13 THR F O 1
ATOM 2029 N N . ALA E 2 14 ? 22.893 -28.062 58.849 1.00 120.56 14 ALA F N 1
ATOM 2030 C CA . ALA E 2 14 ? 22.847 -27.365 60.135 1.00 112.99 14 ALA F CA 1
ATOM 2031 C C . ALA E 2 14 ? 23.409 -28.202 61.243 1.00 115.36 14 ALA F C 1
ATOM 2032 O O . ALA E 2 14 ? 22.991 -29.331 61.405 1.00 126.66 14 ALA F O 1
ATOM 2034 N N . THR E 2 15 ? 24.327 -27.636 62.024 1.00 133.95 15 THR F N 1
ATOM 2035 C CA . THR E 2 15 ? 24.976 -28.341 63.150 1.00 139.36 15 THR F CA 1
ATOM 2036 C C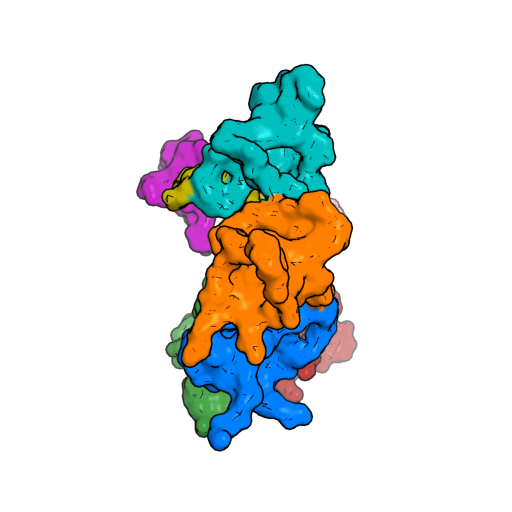 . THR E 2 15 ? 24.214 -28.197 64.493 1.00 146.42 15 THR F C 1
ATOM 2037 O O . THR E 2 15 ? 24.691 -28.689 65.531 1.00 128.78 15 THR F O 1
ATOM 2041 N N . GLY E 2 16 ? 23.050 -27.523 64.471 1.00 151.05 16 GLY F N 1
ATOM 2042 C CA . GLY E 2 16 ? 22.218 -27.322 65.675 1.00 147.57 16 GLY F CA 1
ATOM 2043 C C . GLY E 2 16 ? 20.761 -26.915 65.418 1.00 147.99 16 GLY F C 1
ATOM 2044 O O . GLY E 2 16 ? 20.379 -26.614 64.275 1.00 145.26 16 GLY F O 1
ATOM 2045 N N . PRO E 2 17 ? 19.933 -26.886 66.487 1.00 137.72 17 PRO F N 1
ATOM 2046 C CA . PRO E 2 17 ? 18.517 -26.527 66.368 1.00 138.74 17 PRO F CA 1
ATOM 2047 C C . PRO E 2 17 ? 18.262 -25.024 66.082 1.00 142.47 17 PRO F C 1
ATOM 2048 O O . PRO E 2 17 ? 17.201 -24.654 65.577 1.00 148.57 17 PRO F O 1
ATOM 2052 N N . GLU E 2 18 ? 19.226 -24.174 66.412 1.00 146.85 18 GLU F N 1
ATOM 2053 C CA . GLU E 2 18 ? 19.132 -22.736 66.156 1.00 147.28 18 GLU F CA 1
ATOM 2054 C C . GLU E 2 18 ? 19.475 -22.302 64.709 1.00 147.70 18 GLU F C 1
ATOM 2055 O O . GLU E 2 18 ? 19.370 -21.114 64.402 1.00 138.74 18 GLU F O 1
ATOM 2061 N N . GLN E 2 19 ? 19.871 -23.241 63.835 1.00 141.55 19 GLN F N 1
ATOM 2062 C CA . GLN E 2 19 ? 20.526 -22.920 62.554 1.00 124.83 19 GLN F CA 1
ATOM 2063 C C . GLN E 2 19 ? 19.692 -23.300 61.347 1.00 122.29 19 GLN F C 1
ATOM 2064 O O . GLN E 2 19 ? 18.921 -24.258 61.407 1.00 134.63 19 GLN F O 1
ATOM 2070 N N . LEU E 2 20 ? 19.876 -22.564 60.246 1.00 122.30 20 LEU F N 1
ATOM 2071 C CA . LEU E 2 20 ? 19.320 -22.941 58.933 1.00 122.95 20 LEU F CA 1
ATOM 2072 C C . LEU E 2 20 ? 20.182 -23.996 58.269 1.00 132.44 20 LEU F C 1
ATOM 2073 O O . LEU E 2 20 ? 21.389 -24.106 58.531 1.00 134.87 20 LEU F O 1
ATOM 2078 N N . THR E 2 21 ? 19.533 -24.713 57.352 1.00 139.69 21 THR F N 1
ATOM 2079 C CA . THR E 2 21 ? 20.120 -25.738 56.496 1.00 135.72 21 THR F CA 1
ATOM 2080 C C . THR E 2 21 ? 20.029 -25.056 55.134 1.00 133.32 21 THR F C 1
ATOM 2081 O O . THR E 2 21 ? 18.976 -24.521 54.782 1.00 133.27 21 THR F O 1
ATOM 2085 N N . LEU E 2 22 ? 21.105 -25.070 54.356 1.00 134.08 22 LEU F N 1
ATOM 2086 C CA . LEU E 2 22 ? 21.093 -24.307 53.112 1.00 131.64 22 LEU F CA 1
ATOM 2087 C C . LEU E 2 22 ? 21.574 -25.131 51.945 1.00 135.84 22 LEU F C 1
ATOM 2088 O O . LEU E 2 22 ? 22.487 -25.953 52.090 1.00 144.42 22 LEU F O 1
ATOM 2093 N N . ALA E 2 23 ? 20.966 -24.880 50.789 1.00 142.56 23 ALA F N 1
ATOM 2094 C CA . ALA E 2 23 ? 21.327 -25.516 49.528 1.00 148.47 23 ALA F CA 1
ATOM 2095 C C . ALA E 2 23 ? 21.682 -24.413 48.537 1.00 147.85 23 ALA F C 1
ATOM 2096 O O . ALA E 2 23 ? 21.028 -23.370 48.542 1.00 135.82 23 ALA F O 1
ATOM 2098 N N . PRO E 2 24 ? 22.709 -24.635 47.680 1.00 168.58 24 PRO F N 1
ATOM 2099 C CA . PRO E 2 24 ? 23.170 -23.562 46.781 1.00 170.33 24 PRO F CA 1
ATOM 2100 C C . PRO E 2 24 ? 22.040 -23.009 45.913 1.00 168.83 24 PRO F C 1
ATOM 2101 O O . PRO E 2 24 ? 21.165 -23.768 45.476 1.00 163.25 24 PRO F O 1
ATOM 2105 N N . GLY E 2 25 ? 22.049 -21.694 45.710 1.00 152.17 25 GLY F N 1
ATOM 2106 C CA . GLY E 2 25 ? 21.019 -21.028 44.940 1.00 146.48 25 GLY F CA 1
ATOM 2107 C C . GLY E 2 25 ? 20.030 -20.283 45.805 1.00 141.94 25 GLY F C 1
ATOM 2108 O O . GLY E 2 25 ? 19.656 -19.165 45.453 1.00 153.21 25 GLY F O 1
ATOM 2109 N N . GLN E 2 26 ? 19.633 -20.872 46.941 1.00 125.42 26 GLN F N 1
ATOM 2110 C CA . GLN E 2 26 ? 18.583 -20.298 47.817 1.00 127.42 26 GLN F CA 1
ATOM 2111 C C . GLN E 2 26 ? 18.859 -18.838 48.243 1.00 130.07 26 GLN F C 1
ATOM 2112 O O . GLN E 2 26 ? 20.012 -18.410 48.300 1.00 128.71 26 GLN F O 1
ATOM 2118 N N . LEU E 2 27 ? 17.800 -18.076 48.521 1.00 138.69 27 LEU F N 1
ATOM 2119 C CA . LEU E 2 27 ? 17.943 -16.658 48.915 1.00 145.44 27 LEU F CA 1
ATOM 2120 C C . LEU E 2 27 ? 17.634 -16.464 50.391 1.00 145.64 27 LEU F C 1
ATOM 2121 O O . LEU E 2 27 ? 16.665 -17.027 50.896 1.00 155.07 27 LEU F O 1
ATOM 2126 N N . ILE E 2 28 ? 18.454 -15.661 51.072 1.00 149.94 28 ILE F N 1
ATOM 2127 C CA . ILE E 2 28 ? 18.285 -15.392 52.510 1.00 153.15 28 ILE F CA 1
ATOM 2128 C C . ILE E 2 28 ? 18.153 -13.894 52.728 1.00 148.36 28 ILE F C 1
ATOM 2129 O O . ILE E 2 28 ? 19.009 -13.129 52.270 1.00 137.88 28 ILE F O 1
ATOM 2134 N N . LEU E 2 29 ? 17.091 -13.491 53.432 1.00 147.79 29 LEU F N 1
ATOM 2135 C CA . LEU E 2 29 ? 16.983 -12.121 53.951 1.00 156.07 29 LEU F CA 1
ATOM 2136 C C . LEU E 2 29 ? 17.771 -12.046 55.268 1.00 155.48 29 LEU F C 1
ATOM 2137 O O . LEU E 2 29 ? 17.517 -12.824 56.188 1.00 142.58 29 LEU F O 1
ATOM 2142 N N . ILE E 2 30 ? 18.710 -11.103 55.358 1.00 146.63 30 ILE F N 1
ATOM 2143 C CA . ILE E 2 30 ? 19.605 -11.000 56.522 1.00 137.22 30 ILE F CA 1
ATOM 2144 C C . ILE E 2 30 ? 18.938 -10.188 57.631 1.00 126.46 30 ILE F C 1
ATOM 2145 O O . ILE E 2 30 ? 18.294 -9.183 57.357 1.00 158.53 30 ILE F O 1
ATOM 2150 N N . ARG E 2 31 ? 19.123 -10.606 58.878 1.00 124.91 31 ARG F N 1
ATOM 2151 C CA . ARG E 2 31 ? 18.423 -10.006 60.031 1.00 134.95 31 ARG F CA 1
ATOM 2152 C C . ARG E 2 31 ? 19.373 -9.486 61.092 1.00 142.55 31 ARG F C 1
ATOM 2153 O O . ARG E 2 31 ? 19.180 -8.386 61.602 1.00 162.59 31 ARG F O 1
ATOM 2161 N N . LYS E 2 32 ? 20.355 -10.313 61.454 1.00 151.85 32 LYS F N 1
ATOM 2162 C CA . LYS E 2 32 ? 21.420 -9.959 62.395 1.00 145.76 32 LYS F CA 1
ATOM 2163 C C . LYS E 2 32 ? 22.750 -10.499 61.871 1.00 138.70 32 LYS F C 1
ATOM 2164 O O . LYS E 2 32 ? 22.769 -11.482 61.135 1.00 137.13 32 LYS F O 1
ATOM 2166 N N . LYS E 2 33 ? 23.844 -9.821 62.223 1.00 137.34 33 LYS F N 1
ATOM 2167 C CA . LYS E 2 33 ? 25.209 -10.268 61.908 1.00 131.68 33 LYS F CA 1
ATOM 2168 C C . LYS E 2 33 ? 26.060 -10.185 63.215 1.00 132.96 33 LYS F C 1
ATOM 2169 O O . LYS E 2 33 ? 25.909 -9.233 63.985 1.00 139.35 33 LYS F O 1
ATOM 2171 N N . ASN E 2 34 ? 26.903 -11.200 63.464 1.00 137.20 34 ASN F N 1
ATOM 2172 C CA . ASN E 2 34 ? 27.652 -11.364 64.728 1.00 154.38 34 ASN F CA 1
ATOM 2173 C C . ASN E 2 34 ? 29.159 -11.289 64.530 1.00 171.41 34 ASN F C 1
ATOM 2174 O O . ASN E 2 34 ? 29.640 -11.346 63.385 1.00 176.40 34 ASN F O 1
ATOM 2179 N N . PRO E 2 35 ? 29.912 -11.179 65.653 1.00 175.65 35 PRO F N 1
ATOM 2180 C CA . PRO E 2 35 ? 31.378 -11.253 65.598 1.00 178.81 35 PRO F CA 1
ATOM 2181 C C . PRO E 2 35 ? 31.955 -12.535 64.975 1.00 172.90 35 PRO F C 1
ATOM 2182 O O . PRO E 2 35 ? 32.922 -12.452 64.206 1.00 167.15 35 PRO F O 1
ATOM 2186 N N . GLY E 2 36 ? 31.351 -13.690 65.265 1.00 166.20 36 GLY F N 1
ATOM 2187 C CA . GLY E 2 36 ? 31.913 -14.983 64.859 1.00 159.43 36 GLY F CA 1
ATOM 2188 C C . GLY E 2 36 ? 32.240 -15.174 63.381 1.00 163.02 36 GLY F C 1
ATOM 2189 O O . GLY E 2 36 ? 33.185 -15.883 63.046 1.00 180.70 36 GLY F O 1
ATOM 2190 N N . GLY E 2 37 ? 31.506 -14.494 62.503 1.00 160.82 37 GLY F N 1
ATOM 2191 C CA . GLY E 2 37 ? 31.357 -14.902 61.102 1.00 145.81 37 GLY F CA 1
ATOM 2192 C C . GLY E 2 37 ? 30.003 -15.576 60.902 1.00 135.13 37 GLY F C 1
ATOM 2193 O O . GLY E 2 37 ? 29.825 -16.324 59.943 1.00 129.48 37 GLY F O 1
ATOM 2194 N N . TRP E 2 38 ? 29.040 -15.263 61.781 1.00 126.47 38 TRP F N 1
ATOM 2195 C CA . TRP E 2 38 ? 27.793 -16.020 61.953 1.00 132.92 38 TRP F CA 1
ATOM 2196 C C . TRP E 2 38 ? 26.593 -15.090 61.823 1.00 133.43 38 TRP F C 1
ATOM 2197 O O . TRP E 2 38 ? 26.423 -14.195 62.652 1.00 111.08 38 TRP F O 1
ATOM 2208 N N . TRP E 2 39 ? 25.758 -15.292 60.802 1.00 136.43 39 TRP F N 1
ATOM 2209 C CA . TRP E 2 39 ? 24.593 -14.431 60.604 1.00 137.02 39 TRP F CA 1
ATOM 2210 C C . TRP E 2 39 ? 23.292 -15.140 60.894 1.00 132.44 39 TRP F C 1
ATOM 2211 O O . TRP E 2 39 ? 23.201 -16.346 60.658 1.00 118.87 39 TRP F O 1
ATOM 2222 N N . GLU E 2 40 ? 22.310 -14.380 61.412 1.00 127.71 40 GLU F N 1
ATOM 2223 C CA . GLU E 2 40 ? 20.895 -14.774 61.374 1.00 129.28 40 GLU F CA 1
ATOM 2224 C C . GLU E 2 40 ? 20.212 -14.282 60.088 1.00 132.30 40 GLU F C 1
ATOM 2225 O O . GLU E 2 40 ? 20.478 -13.179 59.624 1.00 144.01 40 GLU F O 1
ATOM 2231 N N . GLY E 2 41 ? 19.327 -15.110 59.534 1.00 135.19 41 GLY F N 1
ATOM 2232 C CA . GLY E 2 41 ? 18.588 -14.783 58.325 1.00 130.86 41 GLY F CA 1
ATOM 2233 C C . GLY E 2 41 ? 17.260 -15.515 58.218 1.00 140.82 41 GLY F C 1
ATOM 2234 O O . GLY E 2 41 ? 17.010 -16.488 58.922 1.00 129.98 41 GLY F O 1
ATOM 2235 N N . GLU E 2 42 ? 16.410 -15.039 57.316 1.00 165.53 42 GLU F N 1
ATOM 2236 C CA . GLU E 2 42 ? 15.134 -15.679 56.998 1.00 160.39 42 GLU F CA 1
ATOM 2237 C C . GLU E 2 42 ? 15.270 -16.262 55.607 1.00 148.62 42 GLU F C 1
ATOM 2238 O O . GLU E 2 42 ? 15.587 -15.543 54.640 1.00 138.17 42 GLU F O 1
ATOM 2244 N N . LEU E 2 43 ? 15.005 -17.556 55.508 1.00 139.69 43 LEU F N 1
ATOM 2245 C CA . LEU E 2 43 ? 15.212 -18.297 54.266 1.00 155.18 43 LEU F CA 1
ATOM 2246 C C . LEU E 2 43 ? 13.968 -18.260 53.360 1.00 162.38 43 LEU F C 1
ATOM 2247 O O . LEU E 2 43 ? 12.896 -18.764 53.723 1.00 152.63 43 LEU F O 1
ATOM 2252 N N . GLN E 2 44 ? 14.126 -17.664 52.177 1.00 172.55 44 GLN F N 1
ATOM 2253 C CA . GLN E 2 44 ? 13.076 -17.655 51.160 1.00 169.97 44 GLN F CA 1
ATOM 2254 C C . GLN E 2 44 ? 13.351 -18.876 50.264 1.00 161.21 44 GLN F C 1
ATOM 2255 O O . GLN E 2 44 ? 14.219 -18.849 49.372 1.00 135.27 44 GLN F O 1
ATOM 2261 N N . ALA E 2 45 ? 12.662 -19.972 50.560 1.00 151.89 45 ALA F N 1
ATOM 2262 C CA . ALA E 2 45 ? 12.739 -21.179 49.747 1.00 162.28 45 ALA F CA 1
ATOM 2263 C C . ALA E 2 45 ? 11.327 -21.611 49.385 1.00 179.78 45 ALA F C 1
ATOM 2264 O O . ALA E 2 45 ? 10.400 -21.463 50.202 1.00 175.23 45 ALA F O 1
ATOM 2266 N N . ARG E 2 46 ? 11.178 -22.152 48.168 1.00 190.73 46 ARG F N 1
ATOM 2267 C CA . ARG E 2 46 ? 9.862 -22.430 47.577 1.00 181.99 46 ARG F CA 1
ATOM 2268 C C . ARG E 2 46 ? 9.170 -23.574 48.306 1.00 179.99 46 ARG F C 1
ATOM 2269 O O . ARG E 2 46 ? 9.771 -24.613 48.548 1.00 196.47 46 ARG F O 1
ATOM 2271 N N . GLY E 2 47 ? 7.887 -23.382 48.615 1.00 177.90 47 GLY F N 1
ATOM 2272 C CA . GLY E 2 47 ? 7.062 -24.340 49.346 1.00 190.74 47 GLY F CA 1
ATOM 2273 C C . GLY E 2 47 ? 7.099 -24.348 50.875 1.00 193.57 47 GLY F C 1
ATOM 2274 O O . GLY E 2 47 ? 6.053 -24.183 51.502 1.00 195.01 47 GLY F O 1
ATOM 2275 N N . LYS E 2 48 ? 8.267 -24.533 51.487 1.00 193.65 48 LYS F N 1
ATOM 2276 C CA . LYS E 2 48 ? 8.382 -24.526 52.947 1.00 196.95 48 LYS F CA 1
ATOM 2277 C C . LYS E 2 48 ? 8.095 -23.121 53.519 1.00 197.41 48 LYS F C 1
ATOM 2278 O O . LYS E 2 48 ? 8.379 -22.108 52.859 1.00 167.06 48 LYS F O 1
ATOM 2280 N N . LYS E 2 49 ? 7.495 -23.077 54.718 1.00 203.02 49 LYS F N 1
ATOM 2281 C CA . LYS E 2 49 ? 7.260 -21.816 55.454 1.00 200.02 49 LYS F CA 1
ATOM 2282 C C . LYS E 2 49 ? 8.600 -21.134 55.741 1.00 192.16 49 LYS F C 1
ATOM 2283 O O . LYS E 2 49 ? 9.607 -21.805 55.968 1.00 194.73 49 LYS F O 1
ATOM 2285 N N . ARG E 2 50 ? 8.617 -19.805 55.713 1.00 180.44 50 ARG F N 1
ATOM 2286 C CA . ARG E 2 50 ? 9.861 -19.070 55.899 1.00 165.17 50 ARG F CA 1
ATOM 2287 C C . ARG E 2 50 ? 10.367 -19.296 57.322 1.00 169.84 50 ARG F C 1
ATOM 2288 O O . ARG E 2 50 ? 9.802 -18.758 58.290 1.00 167.17 50 ARG F O 1
ATOM 2296 N N . GLN E 2 51 ? 11.415 -20.119 57.432 1.00 164.87 51 GLN F N 1
ATOM 2297 C CA . GLN E 2 51 ? 12.107 -20.343 58.702 1.00 152.78 51 GLN F CA 1
ATOM 2298 C C . GLN E 2 51 ? 13.334 -19.408 58.876 1.00 143.82 51 GLN F C 1
ATOM 2299 O O . GLN E 2 51 ? 13.987 -18.985 57.903 1.00 120.71 51 GLN F O 1
ATOM 2305 N N . ILE E 2 52 ? 13.624 -19.105 60.144 1.00 142.50 52 ILE F N 1
ATOM 2306 C CA . ILE E 2 52 ? 14.509 -18.010 60.571 1.00 139.97 52 ILE F CA 1
ATOM 2307 C C . ILE E 2 52 ? 15.626 -18.566 61.475 1.00 135.72 52 ILE F C 1
ATOM 2308 O O . ILE E 2 52 ? 15.348 -19.000 62.589 1.00 147.73 52 ILE F O 1
ATOM 2313 N N . GLY E 2 53 ? 16.882 -18.531 61.030 1.00 136.83 53 GLY F N 1
ATOM 2314 C CA . GLY E 2 53 ? 17.980 -19.136 61.810 1.00 133.80 53 GLY F CA 1
ATOM 2315 C C . GLY E 2 53 ? 19.402 -18.704 61.473 1.00 131.25 53 GLY F C 1
ATOM 2316 O O . GLY E 2 53 ? 19.621 -17.935 60.538 1.00 106.83 53 GLY F O 1
ATOM 2317 N N . TRP E 2 54 ? 20.364 -19.247 62.229 1.00 143.27 54 TRP F N 1
ATOM 2318 C CA . TRP E 2 54 ? 21.803 -18.914 62.106 1.00 133.71 54 TRP F CA 1
ATOM 2319 C C . TRP E 2 54 ? 22.623 -19.773 61.124 1.00 126.16 54 TRP F C 1
ATOM 2320 O O . TRP E 2 54 ? 22.362 -20.956 60.919 1.00 105.51 54 TRP F O 1
ATOM 2331 N N . PHE E 2 55 ? 23.637 -19.161 60.528 1.00 134.00 55 PHE F N 1
ATOM 2332 C CA . PHE E 2 55 ? 24.486 -19.861 59.557 1.00 130.13 55 PHE F CA 1
ATOM 2333 C C . PHE E 2 55 ? 25.855 -19.181 59.378 1.00 131.43 55 PHE F C 1
ATOM 2334 O O . PHE E 2 55 ? 25.994 -17.950 59.525 1.00 114.30 55 PHE F O 1
ATOM 2342 N N . PRO E 2 56 ? 26.880 -19.984 59.066 1.00 133.83 56 PRO F N 1
ATOM 2343 C CA . PRO E 2 56 ? 28.175 -19.393 58.786 1.00 138.90 56 PRO F CA 1
ATOM 2344 C C . PRO E 2 56 ? 28.097 -18.509 57.534 1.00 135.93 56 PRO F C 1
ATOM 2345 O O . PRO E 2 56 ? 27.649 -18.957 56.463 1.00 131.12 56 PRO F O 1
ATOM 2349 N N . ALA E 2 57 ? 28.520 -17.257 57.692 1.00 126.32 57 ALA F N 1
ATOM 2350 C CA . ALA E 2 57 ? 28.426 -16.264 56.620 1.00 124.67 57 ALA F CA 1
ATOM 2351 C C . ALA E 2 57 ? 29.262 -16.584 55.371 1.00 117.46 57 ALA F C 1
ATOM 2352 O O . ALA E 2 57 ? 28.935 -16.124 54.283 1.00 117.36 57 ALA F O 1
ATOM 2354 N N . ASN E 2 58 ? 30.323 -17.378 55.518 1.00 122.28 58 ASN F N 1
ATOM 2355 C CA . ASN E 2 58 ? 31.198 -17.686 54.385 1.00 128.06 58 ASN F CA 1
ATOM 2356 C C . ASN E 2 58 ? 30.658 -18.789 53.479 1.00 128.50 58 ASN F C 1
ATOM 2357 O O . ASN E 2 58 ? 31.375 -19.257 52.581 1.00 131.12 58 ASN F O 1
ATOM 2362 N N . TYR E 2 59 ? 29.415 -19.210 53.730 1.00 126.52 59 TYR F N 1
ATOM 2363 C CA . TYR E 2 59 ? 28.663 -20.081 52.817 1.00 139.76 59 TYR F CA 1
ATOM 2364 C C . TYR E 2 59 ? 27.609 -19.297 51.998 1.00 142.29 59 TYR F C 1
ATOM 2365 O O . TYR E 2 59 ? 26.781 -19.912 51.320 1.00 120.73 59 TYR F O 1
ATOM 2374 N N . VAL E 2 60 ? 27.631 -17.958 52.059 1.00 151.95 60 VAL F N 1
ATOM 2375 C CA . VAL E 2 60 ? 26.746 -17.110 51.234 1.00 146.85 60 VAL F CA 1
ATOM 2376 C C . VAL E 2 60 ? 27.526 -15.982 50.526 1.00 157.61 60 VAL F C 1
ATOM 2377 O O . VAL E 2 60 ? 28.666 -15.675 50.903 1.00 166.28 60 VAL F O 1
ATOM 2381 N N . LYS E 2 61 ? 26.901 -15.408 49.486 1.00 172.54 61 LYS F N 1
ATOM 2382 C CA . LYS E 2 61 ? 27.361 -14.182 48.775 1.00 167.94 61 LYS F CA 1
ATOM 2383 C C . LYS E 2 61 ? 26.251 -13.137 48.848 1.00 151.66 61 LYS F C 1
ATOM 2384 O O . LYS E 2 61 ? 25.092 -13.473 48.599 1.00 157.88 61 LYS F O 1
ATOM 2386 N N . LEU E 2 62 ? 26.572 -11.886 49.181 1.00 136.15 62 LEU F N 1
ATOM 2387 C CA . LEU E 2 62 ? 25.550 -10.811 49.126 1.00 145.16 62 LEU F CA 1
ATOM 2388 C C . LEU E 2 62 ? 25.208 -10.379 47.689 1.00 156.80 62 LEU F C 1
ATOM 2389 O O . LEU E 2 62 ? 25.910 -10.719 46.735 1.00 181.70 62 LEU F O 1
ATOM 2394 N N . LEU E 2 63 ? 24.113 -9.634 47.561 1.00 157.35 63 LEU F N 1
ATOM 2395 C CA . LEU E 2 63 ? 23.662 -9.070 46.293 1.00 161.31 63 LEU F CA 1
ATOM 2396 C C . LEU E 2 63 ? 23.422 -7.580 46.543 1.00 186.69 63 LEU F C 1
ATOM 2397 O O . LEU E 2 63 ? 22.755 -7.226 47.522 1.00 223.11 63 LEU F O 1
ATOM 2402 N N . SER E 2 64 ? 23.948 -6.715 45.675 1.00 183.61 64 SER F N 1
ATOM 2403 C CA . SER E 2 64 ? 23.826 -5.262 45.868 1.00 193.27 64 SER F CA 1
ATOM 2404 C C . SER E 2 64 ? 22.877 -4.622 44.842 1.00 211.25 64 SER F C 1
ATOM 2405 O O . SER E 2 64 ? 22.852 -5.051 43.684 1.00 230.95 64 SER F O 1
ATOM 2408 N N . PRO E 2 65 ? 22.089 -3.604 45.262 1.00 217.69 65 PRO F N 1
ATOM 2409 C CA . PRO E 2 65 ? 21.219 -2.917 44.289 1.00 227.02 65 PRO F CA 1
ATOM 2410 C C . PRO E 2 65 ? 22.011 -2.034 43.309 1.00 202.74 65 PRO F C 1
ATOM 2411 O O . PRO E 2 65 ? 21.425 -1.299 42.508 1.00 175.62 65 PRO F O 1
ATOM 2415 N N . PRO F 2 3 ? -5.115 13.064 32.076 1.00 205.87 3 PRO H N 1
ATOM 2416 C CA . PRO F 2 3 ? -4.959 11.655 31.680 1.00 202.37 3 PRO H CA 1
ATOM 2417 C C . PRO F 2 3 ? -5.852 11.272 30.489 1.00 216.20 3 PRO H C 1
ATOM 2418 O O . PRO F 2 3 ? -6.970 10.759 30.676 1.00 211.73 3 PRO H O 1
ATOM 2422 N N . GLU F 2 4 ? -5.354 11.524 29.276 1.00 199.31 4 GLU H N 1
ATOM 2423 C CA . GLU F 2 4 ? -6.125 11.281 28.053 1.00 176.78 4 GLU H CA 1
ATOM 2424 C C . GLU F 2 4 ? -5.758 9.935 27.450 1.00 169.53 4 GLU H C 1
ATOM 2425 O O . GLU F 2 4 ? -4.583 9.662 27.242 1.00 195.69 4 GLU H O 1
ATOM 2431 N N . ILE F 2 5 ? -6.754 9.100 27.162 1.00 154.71 5 ILE H N 1
ATOM 2432 C CA . ILE F 2 5 ? -6.512 7.680 26.862 1.00 156.14 5 ILE H CA 1
ATOM 2433 C C . ILE F 2 5 ? -7.396 7.180 25.721 1.00 158.14 5 ILE H C 1
ATOM 2434 O O . ILE F 2 5 ? -8.632 7.167 25.843 1.00 151.77 5 ILE H O 1
ATOM 2439 N N . ALA F 2 6 ? -6.754 6.710 24.648 1.00 155.11 6 ALA H N 1
ATOM 2440 C CA . ALA F 2 6 ? -7.453 6.139 23.492 1.00 146.75 6 ALA H CA 1
ATOM 2441 C C . ALA F 2 6 ? -7.295 4.618 23.396 1.00 137.40 6 ALA H C 1
ATOM 2442 O O . ALA F 2 6 ? -6.381 4.026 23.980 1.00 137.84 6 ALA H O 1
ATOM 2444 N N . GLN F 2 7 ? -8.204 3.997 22.652 1.00 130.24 7 GLN H N 1
ATOM 2445 C CA . GLN F 2 7 ? -8.163 2.567 22.391 1.00 148.17 7 GLN H CA 1
ATOM 2446 C C . GLN F 2 7 ? -8.075 2.291 20.894 1.00 153.29 7 GLN H C 1
ATOM 2447 O O . GLN F 2 7 ? -8.824 2.878 20.109 1.00 159.40 7 GLN H O 1
ATOM 2453 N N . VAL F 2 8 ? -7.220 1.336 20.521 1.00 143.11 8 VAL H N 1
ATOM 2454 C CA . VAL F 2 8 ? -6.979 1.003 19.121 1.00 143.24 8 VAL H CA 1
ATOM 2455 C C . VAL F 2 8 ? -8.257 0.380 18.495 1.00 142.58 8 VAL H C 1
ATOM 2456 O O . VAL F 2 8 ? -8.785 -0.616 18.983 1.00 144.53 8 VAL H O 1
ATOM 2460 N N . ILE F 2 9 ? -8.740 1.003 17.420 1.00 147.38 9 ILE H N 1
ATOM 2461 C CA . ILE F 2 9 ? -9.964 0.607 16.730 1.00 147.15 9 ILE H CA 1
ATOM 2462 C C . ILE F 2 9 ? -9.695 -0.247 15.471 1.00 150.42 9 ILE H C 1
ATOM 2463 O O . ILE F 2 9 ? -10.569 -1.000 15.033 1.00 153.70 9 ILE H O 1
ATOM 2468 N N . ALA F 2 10 ? -8.500 -0.114 14.888 1.00 166.53 10 ALA H N 1
ATOM 2469 C CA . ALA F 2 10 ? -8.117 -0.817 13.648 1.00 159.08 10 ALA H CA 1
ATOM 2470 C C . ALA F 2 10 ? -6.595 -1.060 13.589 1.00 155.03 10 ALA H C 1
ATOM 2471 O O . ALA F 2 10 ? -5.806 -0.279 14.129 1.00 133.45 10 ALA H O 1
ATOM 2473 N N . SER F 2 11 ? -6.188 -2.136 12.918 1.00 159.71 11 SER H N 1
ATOM 2474 C CA . SER F 2 11 ? -4.771 -2.546 12.873 1.00 147.30 11 SER H CA 1
ATOM 2475 C C . SER F 2 11 ? -3.865 -1.606 12.044 1.00 150.17 11 SER H C 1
ATOM 2476 O O . SER F 2 11 ? -4.156 -1.342 10.868 1.00 143.55 11 SER H O 1
ATOM 2479 N N . TYR F 2 12 ? -2.757 -1.157 12.649 1.00 132.56 12 TYR H N 1
ATOM 2480 C CA . TYR F 2 12 ? -1.781 -0.264 11.998 1.00 125.06 12 TYR H CA 1
ATOM 2481 C C . TYR F 2 12 ? -0.326 -0.745 12.180 1.00 132.23 12 TYR H C 1
ATOM 2482 O O . TYR F 2 12 ? 0.228 -0.675 13.285 1.00 133.45 12 TYR H O 1
ATOM 2491 N N . THR F 2 13 ? 0.303 -1.170 11.082 1.00 138.00 13 THR H N 1
ATOM 2492 C CA . THR F 2 13 ? 1.729 -1.509 11.065 1.00 135.12 13 THR H CA 1
ATOM 2493 C C . THR F 2 13 ? 2.558 -0.243 10.790 1.00 142.64 13 THR H C 1
ATOM 2494 O O . THR F 2 13 ? 2.234 0.525 9.875 1.00 152.47 13 THR H O 1
ATOM 2498 N N . ALA F 2 14 ? 3.657 -0.076 11.532 1.00 138.40 14 ALA H N 1
ATOM 2499 C CA . ALA F 2 14 ? 4.429 1.172 11.536 1.00 139.10 14 ALA H CA 1
ATOM 2500 C C . ALA F 2 14 ? 5.204 1.365 10.237 1.00 149.69 14 ALA H C 1
ATOM 2501 O O . ALA F 2 14 ? 5.922 0.469 9.801 1.00 160.80 14 ALA H O 1
ATOM 2503 N N . THR F 2 15 ? 5.063 2.546 9.636 1.00 163.09 15 THR H N 1
ATOM 2504 C CA . THR F 2 15 ? 5.758 2.892 8.391 1.00 158.30 15 THR H CA 1
ATOM 2505 C C . THR F 2 15 ? 7.146 3.535 8.629 1.00 152.68 15 THR H C 1
ATOM 2506 O O . THR F 2 15 ? 7.813 3.906 7.660 1.00 149.23 15 THR H O 1
ATOM 2510 N N . GLY F 2 16 ? 7.573 3.668 9.896 1.00 148.11 16 GLY H N 1
ATOM 2511 C CA . GLY F 2 16 ? 8.879 4.268 10.247 1.00 142.56 16 GLY H CA 1
ATOM 2512 C C . GLY F 2 16 ? 9.405 3.948 11.650 1.00 138.94 16 GLY H C 1
ATOM 2513 O O . GLY F 2 16 ? 8.703 3.316 12.452 1.00 141.72 16 GLY H O 1
ATOM 2514 N N . PRO F 2 17 ? 10.648 4.383 11.961 1.00 138.40 17 PRO H N 1
ATOM 2515 C CA . PRO F 2 17 ? 11.277 4.121 13.267 1.00 146.61 17 PRO H CA 1
ATOM 2516 C C . PRO F 2 17 ? 10.752 4.998 14.398 1.00 138.62 17 PRO H C 1
ATOM 2517 O O . PRO F 2 17 ? 10.938 4.671 15.563 1.00 154.61 17 PRO H O 1
ATOM 2521 N N . GLU F 2 18 ? 10.111 6.106 14.050 1.00 136.71 18 GLU H N 1
ATOM 2522 C CA . GLU F 2 18 ? 9.464 6.991 15.025 1.00 139.32 18 GLU H CA 1
ATOM 2523 C C . GLU F 2 18 ? 8.032 6.579 15.471 1.00 138.93 18 GLU H C 1
ATOM 2524 O O . GLU F 2 18 ? 7.439 7.268 16.301 1.00 141.01 18 GLU H O 1
ATOM 2530 N N . GLN F 2 19 ? 7.486 5.476 14.939 1.00 135.75 19 GLN H N 1
ATOM 2531 C CA . GLN F 2 19 ? 6.052 5.166 15.047 1.00 125.69 19 GLN H CA 1
ATOM 2532 C C . GLN F 2 19 ? 5.758 3.926 15.835 1.00 128.83 19 GLN H C 1
ATOM 2533 O O . GLN F 2 19 ? 6.552 2.994 15.814 1.00 142.32 19 GLN H O 1
ATOM 2539 N N . LEU F 2 20 ? 4.595 3.902 16.489 1.00 138.91 20 LEU H N 1
ATOM 2540 C CA . LEU F 2 20 ? 4.074 2.681 17.114 1.00 146.01 20 LEU H CA 1
ATOM 2541 C C . LEU F 2 20 ? 3.411 1.789 16.091 1.00 143.92 20 LEU H C 1
ATOM 2542 O O . LEU F 2 20 ? 2.905 2.250 15.061 1.00 136.49 20 LEU H O 1
ATOM 2547 N N . THR F 2 21 ? 3.355 0.511 16.431 1.00 147.95 21 THR H N 1
ATOM 2548 C CA . THR F 2 21 ? 2.701 -0.479 15.594 1.00 138.01 21 THR H CA 1
ATOM 2549 C C . THR F 2 21 ? 1.609 -1.115 16.480 1.00 132.52 21 THR H C 1
ATOM 2550 O O . THR F 2 21 ? 1.880 -1.617 17.568 1.00 130.93 21 THR H O 1
ATOM 2554 N N . LEU F 2 22 ? 0.364 -1.026 16.023 1.00 138.94 22 LEU H N 1
ATOM 2555 C CA . LEU F 2 22 ? -0.815 -1.208 16.878 1.00 138.65 22 LEU H CA 1
ATOM 2556 C C . LEU F 2 22 ? -1.669 -2.385 16.421 1.00 144.81 22 LEU H C 1
ATOM 2557 O O . LEU F 2 22 ? -1.769 -2.672 15.221 1.00 134.65 22 LEU H O 1
ATOM 2562 N N . ALA F 2 23 ? -2.279 -3.053 17.401 1.00 151.84 23 ALA H N 1
ATOM 2563 C CA . ALA F 2 23 ? -3.211 -4.156 17.176 1.00 143.51 23 ALA H CA 1
ATOM 2564 C C . ALA F 2 23 ? -4.514 -3.827 17.873 1.00 144.12 23 ALA H C 1
ATOM 2565 O O . ALA F 2 23 ? -4.459 -3.298 18.980 1.00 146.89 23 ALA H O 1
ATOM 2567 N N . PRO F 2 24 ? -5.684 -4.144 17.250 1.00 153.91 24 PRO H N 1
ATOM 2568 C CA . PRO F 2 24 ? -6.990 -3.729 17.811 1.00 150.42 24 PRO H CA 1
ATOM 2569 C C . PRO F 2 24 ? -7.206 -4.198 19.250 1.00 146.42 24 PRO H C 1
ATOM 2570 O O . PRO F 2 24 ? -6.849 -5.330 19.592 1.00 136.52 24 PRO H O 1
ATOM 2574 N N . GLY F 2 25 ? -7.764 -3.312 20.075 1.00 141.62 25 GLY H N 1
ATOM 2575 C CA . GLY F 2 25 ? -7.955 -3.571 21.494 1.00 130.13 25 GLY H CA 1
ATOM 2576 C C . GLY F 2 25 ? -7.015 -2.782 22.387 1.00 121.60 25 GLY H C 1
ATOM 2577 O O . GLY F 2 25 ? -7.461 -2.266 23.408 1.00 118.17 25 GLY H O 1
ATOM 2578 N N . GLN F 2 26 ? -5.738 -2.669 21.991 1.00 126.12 26 GLN H N 1
ATOM 2579 C CA . GLN F 2 26 ? -4.660 -2.072 22.826 1.00 132.55 26 GLN H CA 1
ATOM 2580 C C . GLN F 2 26 ? -4.982 -0.639 23.288 1.00 137.36 26 GLN H C 1
ATOM 2581 O O . GLN F 2 26 ? -5.743 0.091 22.636 1.00 123.01 26 GLN H O 1
ATOM 2587 N N . LEU F 2 27 ? -4.416 -0.256 24.430 1.00 153.69 27 LEU H N 1
ATOM 2588 C CA . LEU F 2 27 ? -4.686 1.061 25.018 1.00 171.00 27 LEU H CA 1
ATOM 2589 C C . LEU F 2 27 ? -3.475 1.959 24.899 1.00 167.94 27 LEU H C 1
ATOM 2590 O O . LEU F 2 27 ? -2.362 1.533 25.195 1.00 168.86 27 LEU H O 1
ATOM 2595 N N . ILE F 2 28 ? -3.707 3.206 24.497 1.00 163.58 28 ILE H N 1
ATOM 2596 C CA . ILE F 2 28 ? -2.642 4.193 24.325 1.00 158.23 28 ILE H CA 1
ATOM 2597 C C . ILE F 2 28 ? -2.902 5.394 25.236 1.00 149.55 28 ILE H C 1
ATOM 2598 O O . ILE F 2 28 ? -3.994 5.971 25.213 1.00 152.68 28 ILE H O 1
ATOM 2603 N N . LEU F 2 29 ? -1.895 5.774 26.021 1.00 137.68 29 LEU H N 1
ATOM 2604 C CA . LEU F 2 29 ? -1.909 7.063 26.713 1.00 158.48 29 LEU H CA 1
ATOM 2605 C C . LEU F 2 29 ? -1.419 8.137 25.727 1.00 154.49 29 LEU H C 1
ATOM 2606 O O . LEU F 2 29 ? -0.336 8.000 25.175 1.00 161.35 29 LEU H O 1
ATOM 2611 N N . ILE F 2 30 ? -2.208 9.195 25.523 1.00 144.64 30 ILE H N 1
ATOM 2612 C CA . ILE F 2 30 ? -1.891 10.246 24.547 1.00 140.12 30 ILE H CA 1
ATOM 2613 C C . ILE F 2 30 ? -0.944 11.282 25.181 1.00 148.11 30 ILE H C 1
ATOM 2614 O O . ILE F 2 30 ? -1.070 11.621 26.352 1.00 146.94 30 ILE H O 1
ATOM 2619 N N . ARG F 2 31 ? 0.000 11.781 24.391 1.00 172.81 31 ARG H N 1
ATOM 2620 C CA . ARG F 2 31 ? 1.057 12.679 24.883 1.00 173.31 31 ARG H CA 1
ATOM 2621 C C . ARG F 2 31 ? 1.107 13.988 24.120 1.00 181.49 31 ARG H C 1
ATOM 2622 O O . ARG F 2 31 ? 1.207 15.056 24.730 1.00 201.43 31 ARG H O 1
ATOM 2630 N N . LYS F 2 32 ? 1.083 13.887 22.791 1.00 177.71 32 LYS H N 1
ATOM 2631 C CA . LYS F 2 32 ? 1.021 15.039 21.901 1.00 176.06 32 LYS H CA 1
ATOM 2632 C C . LYS F 2 32 ? 0.074 14.749 20.733 1.00 165.54 32 LYS H C 1
ATOM 2633 O O . LYS F 2 32 ? -0.136 13.588 20.369 1.00 161.90 32 LYS H O 1
ATOM 2639 N N . LYS F 2 33 ? -0.521 15.810 20.185 1.00 157.07 33 LYS H N 1
ATOM 2640 C CA . LYS F 2 33 ? -1.366 15.728 18.984 1.00 163.01 33 LYS H CA 1
ATOM 2641 C C . LYS F 2 33 ? -0.907 16.829 17.998 1.00 163.35 33 LYS H C 1
ATOM 2642 O O . LYS F 2 33 ? -0.562 17.931 18.421 1.00 164.95 33 LYS H O 1
ATOM 2648 N N . ASN F 2 34 ? -0.892 16.508 16.698 1.00 172.07 34 ASN H N 1
ATOM 2649 C CA . ASN F 2 34 ? -0.332 17.369 15.634 1.00 161.24 34 ASN H CA 1
ATOM 2650 C C . ASN F 2 34 ? -1.388 17.790 14.622 1.00 174.91 34 ASN H C 1
ATOM 2651 O O . ASN F 2 34 ? -2.494 17.224 14.608 1.00 176.98 34 ASN H O 1
ATOM 2656 N N . PRO F 2 35 ? -1.041 18.778 13.757 1.00 182.40 35 PRO H N 1
ATOM 2657 C CA . PRO F 2 35 ? -1.902 19.155 12.626 1.00 187.30 35 PRO H CA 1
ATOM 2658 C C . PRO F 2 35 ? -2.255 18.016 11.648 1.00 187.58 35 PRO H C 1
ATOM 2659 O O . PRO F 2 35 ? -3.403 17.944 11.214 1.00 191.44 35 PRO H O 1
ATOM 2663 N N . GLY F 2 36 ? -1.309 17.124 11.342 1.00 178.64 36 GLY H N 1
ATOM 2664 C CA . GLY F 2 36 ? -1.513 16.095 10.316 1.00 177.48 36 GLY H CA 1
ATOM 2665 C C . GLY F 2 36 ? -2.733 15.179 10.446 1.00 178.37 36 GLY H C 1
ATOM 2666 O O . GLY F 2 36 ? -3.310 14.751 9.438 1.00 205.19 36 GLY H O 1
ATOM 2667 N N . GLY F 2 37 ? -3.167 14.926 11.676 1.00 156.09 37 GLY H N 1
ATOM 2668 C CA . GLY F 2 37 ? -3.979 13.754 11.996 1.00 152.01 37 GLY H CA 1
ATOM 2669 C C . GLY F 2 37 ? -3.123 12.699 12.683 1.00 150.73 37 GLY H C 1
ATOM 2670 O O . GLY F 2 37 ? -3.480 11.517 12.675 1.00 144.85 37 GLY H O 1
ATOM 2671 N N . TRP F 2 38 ? -2.026 13.143 13.316 1.00 145.70 38 TRP H N 1
ATOM 2672 C CA . TRP F 2 38 ? -0.921 12.282 13.766 1.00 157.39 38 TRP H CA 1
ATOM 2673 C C . TRP F 2 38 ? -0.614 12.514 15.233 1.00 153.94 38 TRP H C 1
ATOM 2674 O O . TRP F 2 38 ? -0.158 13.584 15.581 1.00 163.24 38 TRP H O 1
ATOM 2685 N N . TRP F 2 39 ? -0.834 11.521 16.094 1.00 167.90 39 TRP H N 1
ATOM 2686 C CA . TRP F 2 39 ? -0.593 11.694 17.540 1.00 159.39 39 TRP H CA 1
ATOM 2687 C C . TRP F 2 39 ? 0.613 10.917 18.020 1.00 157.76 39 TRP H C 1
ATOM 2688 O O . TRP F 2 39 ? 0.893 9.836 17.505 1.00 164.44 39 TRP H O 1
ATOM 2699 N N . GLU F 2 40 ? 1.317 11.477 19.007 1.00 149.37 40 GLU H N 1
ATOM 2700 C CA . GLU F 2 40 ? 2.244 10.703 19.832 1.00 145.74 40 GLU H CA 1
ATOM 2701 C C . GLU F 2 40 ? 1.523 10.105 21.044 1.00 143.43 40 GLU H C 1
ATOM 2702 O O . GLU F 2 40 ? 0.664 10.752 21.637 1.00 143.28 40 GLU H O 1
ATOM 2708 N N . GLY F 2 41 ? 1.892 8.875 21.403 1.00 137.73 41 GLY H N 1
ATOM 2709 C CA . GLY F 2 41 ? 1.309 8.169 22.545 1.00 135.51 41 GLY H CA 1
ATOM 2710 C C . GLY F 2 41 ? 2.262 7.168 23.191 1.00 135.49 41 GLY H C 1
ATOM 2711 O O . GLY F 2 41 ? 3.304 6.846 22.634 1.00 130.57 41 GLY H O 1
ATOM 2712 N N . GLU F 2 42 ? 1.905 6.700 24.385 1.00 145.81 42 GLU H N 1
ATOM 2713 C CA . GLU F 2 42 ? 2.626 5.639 25.082 1.00 146.80 42 GLU H CA 1
ATOM 2714 C C . GLU F 2 42 ? 1.710 4.440 25.102 1.00 151.30 42 GLU H C 1
ATOM 2715 O O . GLU F 2 42 ? 0.573 4.530 25.588 1.00 156.47 42 GLU H O 1
ATOM 2721 N N . LEU F 2 43 ? 2.212 3.321 24.587 1.00 145.99 43 LEU H N 1
ATOM 2722 C CA . LEU F 2 43 ? 1.400 2.120 24.386 1.00 143.60 43 LEU H CA 1
ATOM 2723 C C . LEU F 2 43 ? 1.425 1.236 25.652 1.00 150.24 43 LEU H C 1
ATOM 2724 O O . LEU F 2 43 ? 2.496 0.816 26.106 1.00 166.15 43 LEU H O 1
ATOM 2729 N N . GLN F 2 44 ? 0.249 0.992 26.235 1.00 145.31 44 GLN H N 1
ATOM 2730 C CA . GLN F 2 44 ? 0.109 0.073 27.370 1.00 145.68 44 GLN H CA 1
ATOM 2731 C C . GLN F 2 44 ? -0.309 -1.278 26.784 1.00 155.26 44 GLN H C 1
ATOM 2732 O O . GLN F 2 44 ? -1.491 -1.504 26.482 1.00 170.41 44 GLN H O 1
ATOM 2738 N N . ALA F 2 45 ? 0.681 -2.143 26.559 1.00 159.96 45 ALA H N 1
ATOM 2739 C CA . ALA F 2 45 ? 0.451 -3.505 26.056 1.00 163.19 45 ALA H CA 1
ATOM 2740 C C . ALA F 2 45 ? 1.157 -4.492 26.965 1.00 160.76 45 ALA H C 1
ATOM 2741 O O . ALA F 2 45 ? 2.272 -4.219 27.432 1.00 145.21 45 ALA H O 1
ATOM 2743 N N . ARG F 2 46 ? 0.516 -5.646 27.180 1.00 170.90 46 ARG H N 1
ATOM 2744 C CA . ARG F 2 46 ? 0.932 -6.605 28.211 1.00 167.49 46 ARG H CA 1
ATOM 2745 C C . ARG F 2 46 ? 2.252 -7.234 27.835 1.00 189.48 46 ARG H C 1
ATOM 2746 O O . ARG F 2 46 ? 2.447 -7.666 26.699 1.00 220.13 46 ARG H O 1
ATOM 2748 N N . GLY F 2 47 ? 3.158 -7.311 28.810 1.00 208.52 47 GLY H N 1
ATOM 2749 C CA . GLY F 2 47 ? 4.504 -7.851 28.643 1.00 214.83 47 GLY H CA 1
ATOM 2750 C C . GLY F 2 47 ? 5.622 -6.955 28.105 1.00 216.09 47 GLY H C 1
ATOM 2751 O O . GLY F 2 47 ? 6.645 -6.804 28.774 1.00 223.35 47 GLY H O 1
ATOM 2752 N N . LYS F 2 48 ? 5.456 -6.362 26.925 1.00 195.83 48 LYS H N 1
ATOM 2753 C CA . LYS F 2 48 ? 6.474 -5.479 26.354 1.00 187.94 48 LYS H CA 1
ATOM 2754 C C . LYS F 2 48 ? 6.616 -4.178 27.189 1.00 183.50 48 LYS H C 1
ATOM 2755 O O . LYS F 2 48 ? 5.624 -3.699 27.755 1.00 174.13 48 LYS H O 1
ATOM 2757 N N . LYS F 2 49 ? 7.848 -3.649 27.300 1.00 166.33 49 LYS H N 1
ATOM 2758 C CA . LYS F 2 49 ? 8.106 -2.362 27.987 1.00 149.52 49 LYS H CA 1
ATOM 2759 C C . LYS F 2 49 ? 7.327 -1.253 27.288 1.00 151.11 49 LYS H C 1
ATOM 2760 O O . LYS F 2 49 ? 7.161 -1.293 26.065 1.00 175.77 49 LYS H O 1
ATOM 2762 N N . ARG F 2 50 ? 6.839 -0.277 28.051 1.00 154.41 50 ARG H N 1
ATOM 2763 C CA . ARG F 2 50 ? 6.003 0.790 27.482 1.00 163.12 50 ARG H CA 1
ATOM 2764 C C . ARG F 2 50 ? 6.846 1.626 26.491 1.00 180.49 50 ARG H C 1
ATOM 2765 O O . ARG F 2 50 ? 7.724 2.410 26.911 1.00 164.42 50 ARG H O 1
ATOM 2767 N N . GLN F 2 51 ? 6.598 1.404 25.186 1.00 187.32 51 GLN H N 1
ATOM 2768 C CA . GLN F 2 51 ? 7.220 2.185 24.100 1.00 177.17 51 GLN H CA 1
ATOM 2769 C C . GLN F 2 51 ? 6.332 3.367 23.641 1.00 165.10 51 GLN H C 1
ATOM 2770 O O . GLN F 2 51 ? 5.096 3.308 23.715 1.00 156.92 51 GLN H O 1
ATOM 2776 N N . ILE F 2 52 ? 6.994 4.429 23.175 1.00 148.18 52 ILE H N 1
ATOM 2777 C CA . ILE F 2 52 ? 6.416 5.772 23.023 1.00 152.08 52 ILE H CA 1
ATOM 2778 C C . ILE F 2 52 ? 6.625 6.251 21.585 1.00 150.93 52 ILE H C 1
ATOM 2779 O O . ILE F 2 52 ? 7.759 6.510 21.193 1.00 183.60 52 ILE H O 1
ATOM 2784 N N . GLY F 2 53 ? 5.558 6.410 20.805 1.00 151.21 53 GLY H N 1
ATOM 2785 C CA . GLY F 2 53 ? 5.705 6.768 19.382 1.00 143.98 53 GLY H CA 1
ATOM 2786 C C . GLY F 2 53 ? 4.502 7.381 18.683 1.00 139.05 53 GLY H C 1
ATOM 2787 O O . GLY F 2 53 ? 3.446 7.565 19.294 1.00 130.44 53 GLY H O 1
ATOM 2788 N N . TRP F 2 54 ? 4.679 7.686 17.393 1.00 137.48 54 TRP H N 1
ATOM 2789 C CA . TRP F 2 54 ? 3.642 8.329 16.547 1.00 138.49 54 TRP H CA 1
ATOM 2790 C C . TRP F 2 54 ? 2.723 7.375 15.756 1.00 133.92 54 TRP H C 1
ATOM 2791 O O . TRP F 2 54 ? 3.105 6.258 15.394 1.00 120.80 54 TRP H O 1
ATOM 2802 N N . PHE F 2 55 ? 1.497 7.824 15.501 1.00 135.17 55 PHE H N 1
ATOM 2803 C CA . PHE F 2 55 ? 0.520 7.006 14.782 1.00 136.13 55 PHE H CA 1
ATOM 2804 C C . PHE F 2 55 ? -0.627 7.842 14.206 1.00 136.81 55 PHE H C 1
ATOM 2805 O O . PHE F 2 55 ? -1.000 8.879 14.767 1.00 125.13 55 PHE H O 1
ATOM 2813 N N . PRO F 2 56 ? -1.203 7.383 13.086 1.00 141.46 56 PRO H N 1
ATOM 2814 C CA . PRO F 2 56 ? -2.365 8.061 12.547 1.00 142.36 56 PRO H CA 1
ATOM 2815 C C . PRO F 2 56 ? -3.534 7.947 13.519 1.00 151.27 56 PRO H C 1
ATOM 2816 O O . PRO F 2 56 ? -3.904 6.837 13.932 1.00 154.36 56 PRO H O 1
ATOM 2820 N N . ALA F 2 57 ? -4.086 9.103 13.881 1.00 148.01 57 ALA H N 1
ATOM 2821 C CA . ALA F 2 57 ? -5.153 9.196 14.878 1.00 131.70 57 ALA H CA 1
ATOM 2822 C C . ALA F 2 57 ? -6.493 8.530 14.467 1.00 130.47 57 ALA H C 1
ATOM 2823 O O . ALA F 2 57 ? -7.303 8.186 15.347 1.00 109.29 57 ALA H O 1
ATOM 2825 N N . ASN F 2 58 ? -6.723 8.337 13.159 1.00 123.52 58 ASN H N 1
ATOM 2826 C CA . ASN F 2 58 ? -7.968 7.711 12.682 1.00 120.69 58 ASN H CA 1
ATOM 2827 C C . ASN F 2 58 ? -7.945 6.179 12.697 1.00 123.07 58 ASN H C 1
ATOM 2828 O O . ASN F 2 58 ? -8.846 5.520 12.135 1.00 100.25 58 ASN H O 1
ATOM 2833 N N . TYR F 2 59 ? -6.898 5.629 13.320 1.00 144.13 59 TYR H N 1
ATOM 2834 C CA . TYR F 2 59 ? -6.833 4.222 13.707 1.00 152.81 59 TYR H CA 1
ATOM 2835 C C . TYR F 2 59 ? -7.099 3.994 15.211 1.00 145.93 59 TYR H C 1
ATOM 2836 O O . TYR F 2 59 ? -6.921 2.876 15.671 1.00 123.74 59 TYR H O 1
ATOM 2845 N N . VAL F 2 60 ? -7.519 5.025 15.963 1.00 153.32 60 VAL H N 1
ATOM 2846 C CA . VAL F 2 60 ? -7.905 4.879 17.391 1.00 148.84 60 VAL H CA 1
ATOM 2847 C C . VAL F 2 60 ? -9.264 5.537 17.682 1.00 157.86 60 VAL H C 1
ATOM 2848 O O . VAL F 2 60 ? -9.739 6.343 16.882 1.00 180.53 60 VAL H O 1
ATOM 2852 N N . LYS F 2 61 ? -9.874 5.160 18.815 1.00 165.99 61 LYS H N 1
ATOM 2853 C CA . LYS F 2 61 ? -11.072 5.813 19.396 1.00 166.46 61 LYS H CA 1
ATOM 2854 C C . LYS F 2 61 ? -10.717 6.278 20.813 1.00 172.11 61 LYS H C 1
ATOM 2855 O O . LYS F 2 61 ? -10.118 5.503 21.572 1.00 193.89 61 LYS H O 1
ATOM 2861 N N . LEU F 2 62 ? -11.077 7.511 21.186 1.00 153.33 62 LEU H N 1
ATOM 2862 C CA . LEU F 2 62 ? -10.887 7.951 22.585 1.00 156.40 62 LEU H CA 1
ATOM 2863 C C . LEU F 2 62 ? -11.893 7.322 23.567 1.00 179.22 62 LEU H C 1
ATOM 2864 O O . LEU F 2 62 ? -12.915 6.751 23.160 1.00 204.09 62 LEU H O 1
ATOM 2869 N N . LEU F 2 63 ? -11.582 7.445 24.859 1.00 171.20 63 LEU H N 1
ATOM 2870 C CA . LEU F 2 63 ? -12.452 6.998 25.946 1.00 176.81 63 LEU H CA 1
ATOM 2871 C C . LEU F 2 63 ? -12.639 8.174 26.921 1.00 191.81 63 LEU H C 1
ATOM 2872 O O . LEU F 2 63 ? -11.652 8.792 27.320 1.00 185.39 63 LEU H O 1
ATOM 2877 N N . SER F 2 64 ? -13.883 8.481 27.300 1.00 205.17 64 SER H N 1
ATOM 2878 C CA . SER F 2 64 ? -14.175 9.642 28.158 1.00 208.14 64 SER H CA 1
ATOM 2879 C C . SER F 2 64 ? -14.612 9.212 29.569 1.00 218.11 64 SER H C 1
ATOM 2880 O O . SER F 2 64 ? -15.327 8.217 29.716 1.00 215.91 64 SER H O 1
ATOM 2883 N N . PRO F 2 65 ? -14.183 9.956 30.613 1.00 222.54 65 PRO H N 1
ATOM 2884 C CA . PRO F 2 65 ? -14.623 9.608 31.975 1.00 220.24 65 PRO H CA 1
ATOM 2885 C C . PRO F 2 65 ? -16.103 9.923 32.209 1.00 209.41 65 PRO H C 1
ATOM 2886 O O . PRO F 2 65 ? -16.589 9.788 33.329 1.00 204.11 65 PRO H O 1
ATOM 2890 N N . VAL G 1 6 ? -7.487 1.725 44.026 1.00 188.28 6 VAL E N 1
ATOM 2891 C CA . VAL G 1 6 ? -7.927 3.087 43.758 1.00 182.46 6 VAL E CA 1
ATOM 2892 C C . VAL G 1 6 ? -9.316 3.082 43.149 1.00 181.40 6 VAL E C 1
ATOM 2893 O O . VAL G 1 6 ? -10.084 2.150 43.366 1.00 146.06 6 VAL E O 1
ATOM 2895 N N . LYS G 1 7 ? -9.633 4.113 42.371 1.00 191.68 7 LYS E N 1
ATOM 2896 C CA . LYS G 1 7 ? -10.977 4.196 41.764 1.00 182.01 7 LYS E CA 1
ATOM 2897 C C . LYS G 1 7 ? -10.853 4.108 40.238 1.00 198.75 7 LYS E C 1
ATOM 2898 O O . LYS G 1 7 ? -10.036 4.811 39.634 1.00 225.56 7 LYS E O 1
ATOM 2900 N N . ALA G 1 8 ? -11.665 3.243 39.630 1.00 206.14 8 ALA E N 1
ATOM 2901 C CA . ALA G 1 8 ? -11.630 2.991 38.185 1.00 206.25 8 ALA E CA 1
ATOM 2902 C C . ALA G 1 8 ? -12.367 4.091 37.427 1.00 223.95 8 ALA E C 1
ATOM 2903 O O . ALA G 1 8 ? -13.562 4.295 37.656 1.00 256.28 8 ALA E O 1
ATOM 2905 N N . LEU G 1 9 ? -11.677 4.777 36.513 1.00 218.83 9 LEU E N 1
ATOM 2906 C CA . LEU G 1 9 ? -12.295 5.873 35.751 1.00 214.39 9 LEU E CA 1
ATOM 2907 C C . LEU G 1 9 ? -13.182 5.381 34.614 1.00 225.44 9 LEU E C 1
ATOM 2908 O O . LEU G 1 9 ? -14.266 5.941 34.410 1.00 226.79 9 LEU E O 1
ATOM 2913 N N . TYR G 1 10 ? -12.714 4.377 33.859 1.00 223.51 10 TYR E N 1
ATOM 2914 C CA . TYR G 1 10 ? -13.523 3.740 32.797 1.00 214.17 10 TYR E CA 1
ATOM 2915 C C . TYR G 1 10 ? -13.618 2.231 33.061 1.00 221.43 10 TYR E C 1
ATOM 2916 O O . TYR G 1 10 ? -12.698 1.639 33.640 1.00 191.56 10 TYR E O 1
ATOM 2925 N N . ASP G 1 11 ? -14.723 1.611 32.637 1.00 244.59 11 ASP E N 1
ATOM 2926 C CA . ASP G 1 11 ? -14.889 0.153 32.830 1.00 237.89 11 ASP E CA 1
ATOM 2927 C C . ASP G 1 11 ? -13.989 -0.616 31.869 1.00 226.69 11 ASP E C 1
ATOM 2928 O O . ASP G 1 11 ? -13.711 -0.163 30.758 1.00 263.50 11 ASP E O 1
ATOM 2933 N N . TYR G 1 12 ? -13.522 -1.769 32.328 1.00 203.72 12 TYR E N 1
ATOM 2934 C CA . TYR G 1 12 ? -12.580 -2.593 31.587 1.00 207.46 12 TYR E CA 1
ATOM 2935 C C . TYR G 1 12 ? -13.085 -4.030 31.563 1.00 215.80 12 TYR E C 1
ATOM 2936 O O . TYR G 1 12 ? -13.750 -4.478 32.499 1.00 222.69 12 TYR E O 1
ATOM 2945 N N . GLU G 1 13 ? -12.770 -4.741 30.485 1.00 221.90 13 GLU E N 1
ATOM 2946 C CA . GLU G 1 13 ? -13.074 -6.162 30.368 1.00 221.71 13 GLU E CA 1
ATOM 2947 C C . GLU G 1 13 ? -11.782 -6.892 30.000 1.00 223.99 13 GLU E C 1
ATOM 2948 O O . GLU G 1 13 ? -11.137 -6.550 29.005 1.00 236.92 13 GLU E O 1
ATOM 2954 N N . GLY G 1 14 ? -11.397 -7.874 30.816 1.00 215.95 14 GLY E N 1
ATOM 2955 C CA . GLY G 1 14 ? -10.112 -8.560 30.658 1.00 222.28 14 GLY E CA 1
ATOM 2956 C C . GLY G 1 14 ? -10.107 -9.530 29.487 1.00 233.49 14 GLY E C 1
ATOM 2957 O O . GLY G 1 14 ? -11.109 -10.208 29.239 1.00 231.52 14 GLY E O 1
ATOM 2958 N N . GLN G 1 15 ? -8.981 -9.597 28.769 1.00 241.72 15 GLN E N 1
ATOM 2959 C CA . GLN G 1 15 ? -8.840 -10.488 27.600 1.00 236.09 15 GLN E CA 1
ATOM 2960 C C . GLN G 1 15 ? -8.499 -11.912 28.039 1.00 250.15 15 GLN E C 1
ATOM 2961 O O . GLN G 1 15 ? -9.191 -12.864 27.664 1.00 246.05 15 GLN E O 1
ATOM 2967 N N . THR G 1 16 ? -7.428 -12.039 28.830 1.00 257.27 16 THR E N 1
ATOM 2968 C CA . THR G 1 16 ? -6.896 -13.343 29.272 1.00 243.52 16 THR E CA 1
ATOM 2969 C C . THR G 1 16 ? -7.747 -13.932 30.417 1.00 242.20 16 THR E C 1
ATOM 2970 O O . THR G 1 16 ? -8.760 -13.345 30.804 1.00 248.70 16 THR E O 1
ATOM 2974 N N . ASP G 1 17 ? -7.347 -15.096 30.939 1.00 246.53 17 ASP E N 1
ATOM 2975 C CA . ASP G 1 17 ? -7.918 -15.635 32.192 1.00 241.75 17 ASP E CA 1
ATOM 2976 C C . ASP G 1 17 ? -7.469 -14.826 33.419 1.00 233.74 17 ASP E C 1
ATOM 2977 O O . ASP G 1 17 ? -8.285 -14.533 34.294 1.00 220.54 17 ASP E O 1
ATOM 2982 N N . ASP G 1 18 ? -6.179 -14.470 33.470 1.00 231.25 18 ASP E N 1
ATOM 2983 C CA . ASP G 1 18 ? -5.567 -13.803 34.643 1.00 218.65 18 ASP E CA 1
ATOM 2984 C C . ASP G 1 18 ? -5.615 -12.262 34.631 1.00 215.87 18 ASP E C 1
ATOM 2985 O O . ASP G 1 18 ? -4.854 -11.616 35.355 1.00 197.33 18 ASP E O 1
ATOM 2990 N N . GLU G 1 19 ? -6.509 -11.685 33.824 1.00 228.98 19 GLU E N 1
ATOM 2991 C CA . GLU G 1 19 ? -6.771 -10.242 33.827 1.00 220.34 19 GLU E CA 1
ATOM 2992 C C . GLU G 1 19 ? -8.045 -9.939 34.621 1.00 216.01 19 GLU E C 1
ATOM 2993 O O . GLU G 1 19 ? -8.972 -10.750 34.666 1.00 197.49 19 GLU E O 1
ATOM 2999 N N . LEU G 1 20 ? -8.078 -8.756 35.230 1.00 226.62 20 LEU E N 1
ATOM 3000 C CA . LEU G 1 20 ? -9.143 -8.356 36.153 1.00 223.52 20 LEU E CA 1
ATOM 3001 C C . LEU G 1 20 ? -10.223 -7.524 35.464 1.00 223.31 20 LEU E C 1
ATOM 3002 O O . LEU G 1 20 ? -10.003 -6.344 35.161 1.00 214.14 20 LEU E O 1
ATOM 3007 N N . SER G 1 21 ? -11.383 -8.139 35.229 1.00 218.26 21 SER E N 1
ATOM 3008 C CA . SER G 1 21 ? -12.566 -7.412 34.742 1.00 207.41 21 SER E CA 1
ATOM 3009 C C . SER G 1 21 ? -13.161 -6.582 35.874 1.00 206.46 21 SER E C 1
ATOM 3010 O O . SER G 1 21 ? -13.247 -7.062 37.011 1.00 228.24 21 SER E O 1
ATOM 3013 N N . PHE G 1 22 ? -13.555 -5.344 35.566 1.00 192.29 22 PHE E N 1
ATOM 3014 C CA . PHE G 1 22 ? -14.232 -4.483 36.541 1.00 202.80 22 PHE E CA 1
ATOM 3015 C C . PHE G 1 22 ? -15.128 -3.394 35.921 1.00 219.72 22 PHE E C 1
ATOM 3016 O O . PHE G 1 22 ? -14.884 -2.960 34.790 1.00 230.63 22 PHE E O 1
ATOM 3024 N N . PRO G 1 23 ? -16.162 -2.938 36.669 1.00 229.15 23 PRO E N 1
ATOM 3025 C CA . PRO G 1 23 ? -17.017 -1.850 36.199 1.00 214.04 23 PRO E CA 1
ATOM 3026 C C . PRO G 1 23 ? -16.434 -0.473 36.517 1.00 196.71 23 PRO E C 1
ATOM 3027 O O . PRO G 1 23 ? -15.438 -0.360 37.238 1.00 186.10 23 PRO E O 1
ATOM 3031 N N . GLU G 1 24 ? -17.086 0.565 36.006 1.00 183.95 24 GLU E N 1
ATOM 3032 C CA . GLU G 1 24 ? -16.616 1.940 36.175 1.00 196.50 24 GLU E CA 1
ATOM 3033 C C . GLU G 1 24 ? -16.858 2.377 37.609 1.00 205.36 24 GLU E C 1
ATOM 3034 O O . GLU G 1 24 ? -17.820 1.937 38.237 1.00 253.77 24 GLU E O 1
ATOM 3040 N N . GLY G 1 25 ? -15.974 3.214 38.140 1.00 196.62 25 GLY E N 1
ATOM 3041 C CA . GLY G 1 25 ? -16.113 3.715 39.510 1.00 204.00 25 GLY E CA 1
ATOM 3042 C C . GLY G 1 25 ? -15.628 2.773 40.611 1.00 212.90 25 GLY E C 1
ATOM 3043 O O . GLY G 1 25 ? -15.363 3.232 41.724 1.00 231.31 25 GLY E O 1
ATOM 3044 N N . ALA G 1 26 ? -15.518 1.473 40.302 1.00 203.56 26 ALA E N 1
ATOM 3045 C CA . ALA G 1 26 ? -15.010 0.424 41.206 1.00 201.42 26 ALA E CA 1
ATOM 3046 C C . ALA G 1 26 ? -13.803 0.823 42.045 1.00 210.53 26 ALA E C 1
ATOM 3047 O O . ALA G 1 26 ? -12.856 1.403 41.522 1.00 241.38 26 ALA E O 1
ATOM 3049 N N . ILE G 1 27 ? -13.838 0.506 43.337 1.00 212.54 27 ILE E N 1
ATOM 3050 C CA . ILE G 1 27 ? -12.675 0.686 44.201 1.00 224.22 27 ILE E CA 1
ATOM 3051 C C . ILE G 1 27 ? -11.905 -0.633 44.192 1.00 218.20 27 ILE E C 1
ATOM 3052 O O . ILE G 1 27 ? -12.484 -1.690 44.444 1.00 201.74 27 ILE E O 1
ATOM 3054 N N . ILE G 1 28 ? -10.610 -0.554 43.882 1.00 216.67 28 ILE E N 1
ATOM 3055 C CA . ILE G 1 28 ? -9.748 -1.723 43.698 1.00 220.00 28 ILE E CA 1
ATOM 3056 C C . ILE G 1 28 ? -8.572 -1.620 44.690 1.00 210.04 28 ILE E C 1
ATOM 3057 O O . ILE G 1 28 ? -8.020 -0.530 44.905 1.00 192.33 28 ILE E O 1
ATOM 3062 N N . ARG G 1 29 ? -8.225 -2.713 45.348 1.00 203.40 29 ARG E N 1
ATOM 3063 C CA . ARG G 1 29 ? -7.129 -2.656 46.299 1.00 183.04 29 ARG E CA 1
ATOM 3064 C C . ARG G 1 29 ? -5.860 -3.083 45.603 1.00 180.55 29 ARG E C 1
ATOM 3065 O O . ARG G 1 29 ? -5.698 -4.249 45.260 1.00 196.39 29 ARG E O 1
ATOM 3067 N N . ILE G 1 30 ? -4.941 -2.146 45.416 1.00 156.89 30 ILE E N 1
ATOM 3068 C CA . ILE G 1 30 ? -3.705 -2.469 44.731 1.00 149.02 30 ILE E CA 1
ATOM 3069 C C . ILE G 1 30 ? -2.966 -3.526 45.523 1.00 164.30 30 ILE E C 1
ATOM 3070 O O . ILE G 1 30 ? -2.876 -3.452 46.741 1.00 161.63 30 ILE E O 1
ATOM 3072 N N . LEU G 1 31 ? -2.428 -4.514 44.823 1.00 197.40 31 LEU E N 1
ATOM 3073 C CA . LEU G 1 31 ? -1.709 -5.590 45.488 1.00 203.72 31 LEU E CA 1
ATOM 3074 C C . LEU G 1 31 ? -0.205 -5.352 45.473 1.00 218.04 31 LEU E C 1
ATOM 3075 O O . LEU G 1 31 ? 0.569 -6.184 45.940 1.00 181.90 31 LEU E O 1
ATOM 3077 N N . TRP G 1 42 ? -1.875 -4.296 36.378 1.00 220.18 42 TRP E N 1
ATOM 3078 C CA . TRP G 1 42 ? -1.229 -4.035 37.656 1.00 228.11 42 TRP E CA 1
ATOM 3079 C C . TRP G 1 42 ? -1.574 -5.103 38.681 1.00 254.42 42 TRP E C 1
ATOM 3080 O O . TRP G 1 42 ? -1.894 -6.239 38.338 1.00 250.20 42 TRP E O 1
ATOM 3091 N N . GLU G 1 43 ? -1.540 -4.707 39.944 1.00 263.29 43 GLU E N 1
ATOM 3092 C CA . GLU G 1 43 ? -1.811 -5.600 41.052 1.00 245.60 43 GLU E CA 1
ATOM 3093 C C . GLU G 1 43 ? -3.148 -5.268 41.657 1.00 220.33 43 GLU E C 1
ATOM 3094 O O . GLU G 1 43 ? -3.391 -4.118 41.986 1.00 197.05 43 GLU E O 1
ATOM 3096 N N . GLY G 1 44 ? -4.024 -6.247 41.827 1.00 224.95 44 GLY E N 1
ATOM 3097 C CA . GLY G 1 44 ? -5.297 -5.903 42.421 1.00 227.73 44 GLY E CA 1
ATOM 3098 C C . GLY G 1 44 ? -6.424 -6.898 42.576 1.00 233.51 44 GLY E C 1
ATOM 3099 O O . GLY G 1 44 ? -6.606 -7.829 41.790 1.00 206.43 44 GLY E O 1
ATOM 3100 N N . GLU G 1 45 ? -7.187 -6.663 43.634 1.00 251.57 45 GLU E N 1
ATOM 3101 C CA . GLU G 1 45 ? -8.374 -7.446 43.974 1.00 253.92 45 GLU E CA 1
ATOM 3102 C C . GLU G 1 45 ? -9.620 -6.588 43.798 1.00 271.22 45 GLU E C 1
ATOM 3103 O O . GLU G 1 45 ? -9.608 -5.395 44.108 1.00 325.90 45 GLU E O 1
ATOM 3109 N N . PHE G 1 46 ? -10.685 -7.208 43.296 1.00 246.21 46 PHE E N 1
ATOM 3110 C CA . PHE G 1 46 ? -12.012 -6.592 43.246 1.00 230.69 46 PHE E CA 1
ATOM 3111 C C . PHE G 1 46 ? -13.090 -7.677 43.205 1.00 240.42 46 PHE E C 1
ATOM 3112 O O . PHE G 1 46 ? -12.981 -8.624 42.417 1.00 249.54 46 PHE E O 1
ATOM 3120 N N . ASN G 1 47 ? -14.128 -7.510 44.037 1.00 235.97 47 ASN E N 1
ATOM 3121 C CA . ASN G 1 47 ? -15.246 -8.470 44.189 1.00 213.57 47 ASN E CA 1
ATOM 3122 C C . ASN G 1 47 ? -14.795 -9.918 44.484 1.00 211.06 47 ASN E C 1
ATOM 3123 O O . ASN G 1 47 ? -15.470 -10.873 44.105 1.00 204.83 47 ASN E O 1
ATOM 3128 N N . GLY G 1 48 ? -13.655 -10.073 45.159 1.00 218.13 48 GLY E N 1
ATOM 3129 C CA . GLY G 1 48 ? -13.114 -11.394 45.485 1.00 214.68 48 GLY E CA 1
ATOM 3130 C C . GLY G 1 48 ? -12.534 -12.152 44.297 1.00 230.42 48 GLY E C 1
ATOM 3131 O O . GLY G 1 48 ? -12.459 -13.381 44.327 1.00 192.70 48 GLY E O 1
ATOM 3132 N N . ARG G 1 49 ? -12.138 -11.411 43.254 1.00 251.83 49 ARG E N 1
ATOM 3133 C CA . ARG G 1 49 ? -11.379 -11.928 42.119 1.00 224.09 49 ARG E CA 1
ATOM 3134 C C . ARG G 1 49 ? -10.127 -11.045 42.008 1.00 216.00 49 ARG E C 1
ATOM 3135 O O . ARG G 1 49 ? -10.212 -9.811 42.046 1.00 226.16 49 ARG E O 1
ATOM 3137 N N . ILE G 1 50 ? -8.968 -11.686 41.916 1.00 196.19 50 ILE E N 1
ATOM 3138 C CA . ILE G 1 50 ? -7.697 -10.989 41.807 1.00 210.87 50 ILE E CA 1
ATOM 3139 C C . ILE G 1 50 ? -7.215 -11.113 40.365 1.00 225.02 50 ILE E C 1
ATOM 3140 O O . ILE G 1 50 ? -7.430 -12.139 39.725 1.00 258.11 50 ILE E O 1
ATOM 3145 N N . GLY G 1 51 ? -6.603 -10.056 39.840 1.00 215.39 51 GLY E N 1
ATOM 3146 C CA . GLY G 1 51 ? -6.126 -10.081 38.468 1.00 214.37 51 GLY E CA 1
ATOM 3147 C C . GLY G 1 51 ? -5.181 -8.959 38.084 1.00 227.15 51 GLY E C 1
ATOM 3148 O O . GLY G 1 51 ? -4.576 -8.325 38.943 1.00 284.84 51 GLY E O 1
ATOM 3149 N N . VAL G 1 52 ? -5.065 -8.706 36.785 1.00 204.23 52 VAL E N 1
ATOM 3150 C CA . VAL G 1 52 ? -4.184 -7.665 36.278 1.00 182.68 52 VAL E CA 1
ATOM 3151 C C . VAL G 1 52 ? -4.982 -6.719 35.411 1.00 187.60 52 VAL E C 1
ATOM 3152 O O . VAL G 1 52 ? -5.954 -7.118 34.785 1.00 202.82 52 VAL E O 1
ATOM 3156 N N . PHE G 1 53 ? -4.570 -5.457 35.388 1.00 192.69 53 PHE E N 1
ATOM 3157 C CA . PHE G 1 53 ? -5.289 -4.437 34.643 1.00 205.87 53 PHE E CA 1
ATOM 3158 C C . PHE G 1 53 ? -4.401 -3.297 34.159 1.00 203.60 53 PHE E C 1
ATOM 3159 O O . PHE G 1 53 ? -3.405 -2.977 34.794 1.00 219.16 53 PHE E O 1
ATOM 3167 N N . PRO G 1 54 ? -4.763 -2.667 33.032 1.00 185.69 54 PRO E N 1
ATOM 3168 C CA . PRO G 1 54 ? -3.916 -1.552 32.603 1.00 182.82 54 PRO E CA 1
ATOM 3169 C C . PRO G 1 54 ? -3.967 -0.404 33.621 1.00 180.47 54 PRO E C 1
ATOM 3170 O O . PRO G 1 54 ? -5.065 0.080 33.934 1.00 179.96 54 PRO E O 1
ATOM 3174 N N . SER G 1 55 ? -2.800 0.036 34.113 1.00 164.54 55 SER E N 1
ATOM 3175 C CA . SER G 1 55 ? -2.736 1.085 35.163 1.00 156.90 55 SER E CA 1
ATOM 3176 C C . SER G 1 55 ? -3.224 2.466 34.712 1.00 167.30 55 SER E C 1
ATOM 3177 O O . SER G 1 55 ? -3.428 3.357 35.537 1.00 146.88 55 SER E O 1
ATOM 3180 N N . VAL G 1 56 ? -3.366 2.634 33.397 1.00 184.14 56 VAL E N 1
ATOM 3181 C CA . VAL G 1 56 ? -3.851 3.855 32.799 1.00 163.56 56 VAL E CA 1
ATOM 3182 C C . VAL G 1 56 ? -5.355 4.063 33.094 1.00 163.98 56 VAL E C 1
ATOM 3183 O O . VAL G 1 56 ? -5.826 5.192 33.075 1.00 172.42 56 VAL E O 1
ATOM 3187 N N . LEU G 1 57 ? -6.095 2.996 33.400 1.00 166.06 57 LEU E N 1
ATOM 3188 C CA . LEU G 1 57 ? -7.539 3.102 33.612 1.00 174.57 57 LEU E CA 1
ATOM 3189 C C . LEU G 1 57 ? -7.926 3.498 35.032 1.00 173.58 57 LEU E C 1
ATOM 3190 O O . LEU G 1 57 ? -9.100 3.761 35.293 1.00 195.60 57 LEU E O 1
ATOM 3195 N N . VAL H 1 6 ? 5.001 -3.616 40.692 1.00 191.88 6 VAL G N 1
ATOM 3196 C CA . VAL H 1 6 ? 6.242 -3.491 41.529 1.00 196.54 6 VAL G CA 1
ATOM 3197 C C . VAL H 1 6 ? 7.495 -3.420 40.646 1.00 209.29 6 VAL G C 1
ATOM 3198 O O . VAL H 1 6 ? 7.500 -3.987 39.551 1.00 234.51 6 VAL G O 1
ATOM 3202 N N . LYS H 1 7 ? 8.533 -2.717 41.124 1.00 203.58 7 LYS G N 1
ATOM 3203 C CA . LYS H 1 7 ? 9.820 -2.564 40.403 1.00 192.72 7 LYS G CA 1
ATOM 3204 C C . LYS H 1 7 ? 10.864 -3.509 40.999 1.00 217.41 7 LYS G C 1
ATOM 3205 O O . LYS H 1 7 ? 11.047 -3.550 42.216 1.00 225.08 7 LYS G O 1
ATOM 3207 N N . ALA H 1 8 ? 11.547 -4.257 40.132 1.00 239.22 8 ALA G N 1
ATOM 3208 C CA . ALA H 1 8 ? 12.525 -5.273 40.542 1.00 222.89 8 ALA G CA 1
ATOM 3209 C C . ALA H 1 8 ? 13.848 -4.618 40.913 1.00 221.16 8 ALA G C 1
ATOM 3210 O O . ALA H 1 8 ? 14.455 -3.936 40.080 1.00 226.02 8 ALA G O 1
ATOM 3212 N N . LEU H 1 9 ? 14.311 -4.836 42.142 1.00 206.28 9 LEU G N 1
ATOM 3213 C CA . LEU H 1 9 ? 15.565 -4.226 42.596 1.00 198.08 9 LEU G CA 1
ATOM 3214 C C . LEU H 1 9 ? 16.801 -4.948 42.067 1.00 198.51 9 LEU G C 1
ATOM 3215 O O . LEU H 1 9 ? 17.763 -4.282 41.672 1.00 182.70 9 LEU G O 1
ATOM 3220 N N . TYR H 1 10 ? 16.798 -6.286 42.102 1.00 199.36 10 TYR G N 1
ATOM 3221 C CA . TYR H 1 10 ? 17.902 -7.088 41.538 1.00 193.59 10 TYR G CA 1
ATOM 3222 C C . TYR H 1 10 ? 17.328 -8.043 40.509 1.00 182.40 10 TYR G C 1
ATOM 3223 O O . TYR H 1 10 ? 16.166 -8.432 40.615 1.00 166.46 10 TYR G O 1
ATOM 3232 N N . ASP H 1 11 ? 18.133 -8.417 39.515 1.00 197.43 11 ASP G N 1
ATOM 3233 C CA . ASP H 1 11 ? 17.662 -9.368 38.486 1.00 221.02 11 ASP G CA 1
ATOM 3234 C C . ASP H 1 11 ? 17.615 -10.783 39.041 1.00 209.56 11 ASP G C 1
ATOM 3235 O O . ASP H 1 11 ? 18.415 -11.145 39.905 1.00 229.37 11 ASP G O 1
ATOM 3240 N N . TYR H 1 12 ? 16.654 -11.557 38.538 1.00 201.62 12 TYR G N 1
ATOM 3241 C CA . TYR H 1 12 ? 16.379 -12.912 39.001 1.00 216.29 12 TYR G CA 1
ATOM 3242 C C . TYR H 1 12 ? 16.265 -13.863 37.811 1.00 227.92 12 TYR G C 1
ATOM 3243 O O . TYR H 1 12 ? 15.808 -13.474 36.734 1.00 214.32 12 TYR G O 1
ATOM 3252 N N . GLU H 1 13 ? 16.686 -15.109 38.018 1.00 242.87 13 GLU G N 1
ATOM 3253 C CA . GLU H 1 13 ? 16.557 -16.159 37.018 1.00 229.59 13 GLU G CA 1
ATOM 3254 C C . GLU H 1 13 ? 15.856 -17.355 37.661 1.00 230.66 13 GLU G C 1
ATOM 3255 O O . GLU H 1 13 ? 16.330 -17.888 38.665 1.00 229.70 13 GLU G O 1
ATOM 3261 N N . GLY H 1 14 ? 14.721 -17.756 37.090 1.00 236.23 14 GLY G N 1
ATOM 3262 C CA . GLY H 1 14 ? 13.861 -18.775 37.692 1.00 233.67 14 GLY G CA 1
ATOM 3263 C C . GLY H 1 14 ? 14.435 -20.170 37.551 1.00 230.87 14 GLY G C 1
ATOM 3264 O O . GLY H 1 14 ? 14.996 -20.504 36.510 1.00 234.10 14 GLY G O 1
ATOM 3265 N N . GLN H 1 15 ? 14.286 -20.979 38.602 1.00 229.00 15 GLN G N 1
ATOM 3266 C CA . GLN H 1 15 ? 14.824 -22.345 38.641 1.00 219.93 15 GLN G CA 1
ATOM 3267 C C . GLN H 1 15 ? 13.874 -23.319 37.929 1.00 229.53 15 GLN G C 1
ATOM 3268 O O . GLN H 1 15 ? 14.288 -24.023 37.011 1.00 261.09 15 GLN G O 1
ATOM 3270 N N . THR H 1 16 ? 12.600 -23.328 38.333 1.00 231.48 16 THR G N 1
ATOM 3271 C CA . THR H 1 16 ? 11.586 -24.261 37.791 1.00 212.17 16 THR G CA 1
ATOM 3272 C C . THR H 1 16 ? 11.074 -23.774 36.417 1.00 226.96 16 THR G C 1
ATOM 3273 O O . THR H 1 16 ? 11.563 -22.766 35.890 1.00 216.89 16 THR G O 1
ATOM 3277 N N . ASP H 1 17 ? 10.113 -24.502 35.836 1.00 247.73 17 ASP G N 1
ATOM 3278 C CA . ASP H 1 17 ? 9.371 -24.030 34.645 1.00 241.36 17 ASP G CA 1
ATOM 3279 C C . ASP H 1 17 ? 8.422 -22.873 34.993 1.00 245.92 17 ASP G C 1
ATOM 3280 O O . ASP H 1 17 ? 8.350 -21.889 34.252 1.00 228.29 17 ASP G O 1
ATOM 3285 N N . ASP H 1 18 ? 7.710 -23.003 36.120 1.00 255.22 18 ASP G N 1
ATOM 3286 C CA . ASP H 1 18 ? 6.657 -22.047 36.527 1.00 244.80 18 ASP G CA 1
ATOM 3287 C C . ASP H 1 18 ? 7.144 -20.863 37.384 1.00 232.88 18 ASP G C 1
ATOM 3288 O O . ASP H 1 18 ? 6.333 -20.221 38.056 1.00 220.96 18 ASP G O 1
ATOM 3293 N N . GLU H 1 19 ? 8.450 -20.577 37.351 1.00 235.76 19 GLU G N 1
ATOM 3294 C CA . GLU H 1 19 ? 9.023 -19.387 37.994 1.00 239.47 19 GLU G CA 1
ATOM 3295 C C . GLU H 1 19 ? 9.283 -18.293 36.952 1.00 215.46 19 GLU G C 1
ATOM 3296 O O . GLU H 1 19 ? 9.555 -18.584 35.787 1.00 189.06 19 GLU G O 1
ATOM 3302 N N . LEU H 1 20 ? 9.199 -17.041 37.396 1.00 209.70 20 LEU G N 1
ATOM 3303 C CA . LEU H 1 20 ? 9.259 -15.873 36.523 1.00 206.60 20 LEU G CA 1
ATOM 3304 C C . LEU H 1 20 ? 10.657 -15.268 36.458 1.00 203.60 20 LEU G C 1
ATOM 3305 O O . LEU H 1 20 ? 11.092 -14.597 37.400 1.00 239.16 20 LEU G O 1
ATOM 3310 N N . SER H 1 21 ? 11.351 -15.496 35.345 1.00 192.60 21 SER G N 1
ATOM 3311 C CA . SER H 1 21 ? 12.632 -14.825 35.083 1.00 200.86 21 SER G CA 1
ATOM 3312 C C . SER H 1 21 ? 12.378 -13.364 34.727 1.00 194.75 21 SER G C 1
ATOM 3313 O O . SER H 1 21 ? 11.431 -13.064 34.002 1.00 212.17 21 SER G O 1
ATOM 3316 N N . PHE H 1 22 ? 13.206 -12.460 35.251 1.00 196.37 22 PHE G N 1
ATOM 3317 C CA . PHE H 1 22 ? 13.126 -11.035 34.891 1.00 200.80 22 PHE G CA 1
ATOM 3318 C C . PHE H 1 22 ? 14.440 -10.262 35.097 1.00 209.52 22 PHE G C 1
ATOM 3319 O O . PHE H 1 22 ? 15.255 -10.653 35.932 1.00 234.56 22 PHE G O 1
ATOM 3327 N N . PRO H 1 23 ? 14.644 -9.158 34.342 1.00 216.87 23 PRO G N 1
ATOM 3328 C CA . PRO H 1 23 ? 15.832 -8.319 34.511 1.00 207.83 23 PRO G CA 1
ATOM 3329 C C . PRO H 1 23 ? 15.642 -7.279 35.611 1.00 203.24 23 PRO G C 1
ATOM 3330 O O . PRO H 1 23 ? 14.534 -7.137 36.142 1.00 195.87 23 PRO G O 1
ATOM 3334 N N . GLU H 1 24 ? 16.716 -6.551 35.921 1.00 197.81 24 GLU G N 1
ATOM 3335 C CA . GLU H 1 24 ? 16.719 -5.564 37.001 1.00 197.05 24 GLU G CA 1
ATOM 3336 C C . GLU H 1 24 ? 15.939 -4.343 36.555 1.00 216.88 24 GLU G C 1
ATOM 3337 O O . GLU H 1 24 ? 15.941 -4.008 35.370 1.00 242.42 24 GLU G O 1
ATOM 3343 N N . GLY H 1 25 ? 15.245 -3.701 37.495 1.00 226.92 25 GLY G N 1
ATOM 3344 C CA . GLY H 1 25 ? 14.441 -2.509 37.194 1.00 225.00 25 GLY G CA 1
ATOM 3345 C C . GLY H 1 25 ? 13.050 -2.762 36.614 1.00 225.64 25 GLY G C 1
ATOM 3346 O O . GLY H 1 25 ? 12.196 -1.871 36.681 1.00 214.18 25 GLY G O 1
ATOM 3347 N N . ALA H 1 26 ? 12.835 -3.962 36.052 1.00 221.29 26 ALA G N 1
ATOM 3348 C CA . ALA H 1 26 ? 11.556 -4.430 35.484 1.00 208.41 26 ALA G CA 1
ATOM 3349 C C . ALA H 1 26 ? 10.317 -4.040 36.291 1.00 219.68 26 ALA G C 1
ATOM 3350 O O . ALA H 1 26 ? 10.316 -4.177 37.514 1.00 251.24 26 ALA G O 1
ATOM 3352 N N . ILE H 1 27 ? 9.274 -3.556 35.608 1.00 223.61 27 ILE G N 1
ATOM 3353 C CA . ILE H 1 27 ? 7.973 -3.324 36.251 1.00 204.72 27 ILE G CA 1
ATOM 3354 C C . ILE H 1 27 ? 7.134 -4.587 36.033 1.00 191.58 27 ILE G C 1
ATOM 3355 O O . ILE H 1 27 ? 6.967 -5.045 34.898 1.00 188.88 27 ILE G O 1
ATOM 3360 N N . ILE H 1 28 ? 6.629 -5.140 37.134 1.00 170.24 28 ILE G N 1
ATOM 3361 C CA . ILE H 1 28 ? 5.934 -6.413 37.140 1.00 167.28 28 ILE G CA 1
ATOM 3362 C C . ILE H 1 28 ? 4.545 -6.166 37.706 1.00 164.86 28 ILE G C 1
ATOM 3363 O O . ILE H 1 28 ? 4.400 -5.426 38.686 1.00 171.45 28 ILE G O 1
ATOM 3368 N N . ARG H 1 29 ? 3.526 -6.815 37.168 1.00 171.32 29 ARG G N 1
ATOM 3369 C CA . ARG H 1 29 ? 2.186 -6.632 37.710 1.00 188.71 29 ARG G CA 1
ATOM 3370 C C . ARG H 1 29 ? 1.853 -7.772 38.664 1.00 193.36 29 ARG G C 1
ATOM 3371 O O . ARG H 1 29 ? 1.715 -8.907 38.235 1.00 199.62 29 ARG G O 1
ATOM 3373 N N . ILE H 1 30 ? 1.687 -7.469 39.947 1.00 199.09 30 ILE G N 1
ATOM 3374 C CA . ILE H 1 30 ? 1.409 -8.505 40.942 1.00 193.65 30 ILE G CA 1
ATOM 3375 C C . ILE H 1 30 ? 0.097 -9.221 40.671 1.00 190.21 30 ILE G C 1
ATOM 3376 O O . ILE H 1 30 ? -0.902 -8.602 40.327 1.00 167.41 30 ILE G O 1
ATOM 3381 N N . LEU H 1 31 ? 0.113 -10.536 40.846 1.00 203.65 31 LEU G N 1
ATOM 3382 C CA . LEU H 1 31 ? -1.053 -11.354 40.577 1.00 194.21 31 LEU G CA 1
ATOM 3383 C C . LEU H 1 31 ? -1.716 -12.020 41.774 1.00 192.49 31 LEU G C 1
ATOM 3384 O O . LEU H 1 31 ? -2.889 -12.320 41.674 1.00 179.55 31 LEU G O 1
ATOM 3389 N N . ASN H 1 32 ? -0.942 -12.280 42.838 1.00 214.76 32 ASN G N 1
ATOM 3390 C CA . ASN H 1 32 ? -1.318 -12.876 44.101 1.00 220.38 32 ASN G CA 1
ATOM 3391 C C . ASN H 1 32 ? -0.251 -12.825 45.178 1.00 216.91 32 ASN G C 1
ATOM 3392 O O . ASN H 1 32 ? 0.925 -12.615 44.907 1.00 194.09 32 ASN G O 1
ATOM 3397 N N . LYS H 1 33 ? -0.652 -13.291 46.362 1.00 203.56 33 LYS G N 1
ATOM 3398 C CA . LYS H 1 33 ? 0.208 -13.377 47.542 1.00 195.71 33 LYS G CA 1
ATOM 3399 C C . LYS H 1 33 ? -0.269 -14.436 48.556 1.00 200.56 33 LYS G C 1
ATOM 3400 O O . LYS H 1 33 ? -1.334 -15.018 48.383 1.00 171.48 33 LYS G O 1
ATOM 3402 N N . GLU H 1 34 ? 0.510 -14.680 49.610 1.00 215.76 34 GLU G N 1
ATOM 3403 C CA . GLU H 1 34 ? 0.120 -15.648 50.647 1.00 214.75 34 GLU G CA 1
ATOM 3404 C C . GLU H 1 34 ? -0.202 -17.062 50.168 1.00 212.34 34 GLU G C 1
ATOM 3405 O O . GLU H 1 34 ? -1.347 -17.485 50.250 1.00 211.44 34 GLU G O 1
ATOM 3407 N N . ASN H 1 35 ? 0.775 -17.805 49.669 1.00 198.19 35 ASN G N 1
ATOM 3408 C CA . ASN H 1 35 ? 0.405 -19.106 49.098 1.00 174.22 35 ASN G CA 1
ATOM 3409 C C . ASN H 1 35 ? -0.244 -20.026 50.128 1.00 180.19 35 ASN G C 1
ATOM 3410 O O . ASN H 1 35 ? -0.293 -19.710 51.323 1.00 160.49 35 ASN G O 1
ATOM 3412 N N . GLN H 1 36 ? -0.732 -21.170 49.645 0.50 188.51 36 GLN G N 1
ATOM 3413 C CA . GLN H 1 36 ? -1.239 -22.261 50.496 0.50 193.99 36 GLN G CA 1
ATOM 3414 C C . GLN H 1 36 ? -0.286 -22.627 51.637 0.50 191.10 36 GLN G C 1
ATOM 3415 O O . GLN H 1 36 ? -0.737 -22.969 52.732 0.50 169.46 36 GLN G O 1
ATOM 3421 N N . ASP H 1 37 ? 1.020 -22.556 51.354 1.00 203.13 37 ASP G N 1
ATOM 3422 C CA . ASP H 1 37 ? 2.079 -22.973 52.270 1.00 201.93 37 ASP G CA 1
ATOM 3423 C C . ASP H 1 37 ? 2.843 -21.831 52.983 1.00 212.28 37 ASP G C 1
ATOM 3424 O O . ASP H 1 37 ? 3.699 -22.128 53.814 1.00 212.55 37 ASP G O 1
ATOM 3426 N N . ASP H 1 38 ? 2.543 -20.559 52.666 1.00 222.60 38 ASP G N 1
ATOM 3427 C CA . ASP H 1 38 ? 3.146 -19.353 53.321 1.00 213.23 38 ASP G CA 1
ATOM 3428 C C . ASP H 1 38 ? 4.601 -19.068 52.872 1.00 208.02 38 ASP G C 1
ATOM 3429 O O . ASP H 1 38 ? 5.382 -18.470 53.613 1.00 191.78 38 ASP G O 1
ATOM 3434 N N . ASP H 1 39 ? 4.949 -19.450 51.646 1.00 208.46 39 ASP G N 1
ATOM 3435 C CA . ASP H 1 39 ? 6.372 -19.611 51.266 1.00 204.80 39 ASP G CA 1
ATOM 3436 C C . ASP H 1 39 ? 7.181 -18.341 50.956 1.00 192.87 39 ASP G C 1
ATOM 3437 O O . ASP H 1 39 ? 8.409 -18.412 50.814 1.00 192.30 39 ASP G O 1
ATOM 3442 N N . GLY H 1 40 ? 6.511 -17.198 50.838 1.00 179.93 40 GLY G N 1
ATOM 3443 C CA . GLY H 1 40 ? 7.189 -15.939 50.518 1.00 177.10 40 GLY G CA 1
ATOM 3444 C C . GLY H 1 40 ? 7.229 -15.580 49.041 1.00 181.97 40 GLY G C 1
ATOM 3445 O O . GLY H 1 40 ? 7.569 -14.447 48.696 1.00 158.35 40 GLY G O 1
ATOM 3446 N N . PHE H 1 41 ? 6.883 -16.529 48.168 1.00 197.24 41 PHE G N 1
ATOM 3447 C CA . PHE H 1 41 ? 6.841 -16.284 46.725 1.00 206.03 41 PHE G CA 1
ATOM 3448 C C . PHE H 1 41 ? 5.523 -15.631 46.313 1.00 220.08 41 PHE G C 1
ATOM 3449 O O . PHE H 1 41 ? 4.455 -16.004 46.807 1.00 225.61 41 PHE G O 1
ATOM 3457 N N . TRP H 1 42 ? 5.613 -14.676 45.385 1.00 227.63 42 TRP G N 1
ATOM 3458 C CA . TRP H 1 42 ? 4.445 -13.993 44.828 1.00 216.31 42 TRP G CA 1
ATOM 3459 C C . TRP H 1 42 ? 4.368 -14.332 43.360 1.00 226.67 42 TRP G C 1
ATOM 3460 O O . TRP H 1 42 ? 5.333 -14.836 42.782 1.00 246.68 42 TRP G O 1
ATOM 3471 N N . GLU H 1 43 ? 3.222 -14.010 42.764 1.00 220.55 43 GLU G N 1
ATOM 3472 C CA . GLU H 1 43 ? 2.940 -14.302 41.365 1.00 227.53 43 GLU G CA 1
ATOM 3473 C C . GLU H 1 43 ? 2.742 -13.012 40.589 1.00 208.92 43 GLU G C 1
ATOM 3474 O O . GLU H 1 43 ? 2.193 -12.051 41.125 1.00 187.48 43 GLU G O 1
ATOM 3480 N N . GLY H 1 44 ? 3.179 -13.002 39.330 1.00 209.88 44 GLY G N 1
ATOM 3481 C CA . GLY H 1 44 ? 3.031 -11.827 38.481 1.00 214.45 44 GLY G CA 1
ATOM 3482 C C . GLY H 1 44 ? 3.326 -12.035 37.009 1.00 230.66 44 GLY G C 1
ATOM 3483 O O . GLY H 1 44 ? 3.837 -13.084 36.620 1.00 260.01 44 GLY G O 1
ATOM 3484 N N . GLU H 1 45 ? 2.990 -11.021 36.203 1.00 232.58 45 GLU G N 1
ATOM 3485 C CA . GLU H 1 45 ? 3.209 -11.024 34.748 1.00 219.11 45 GLU G CA 1
ATOM 3486 C C . GLU H 1 45 ? 4.332 -10.053 34.389 1.00 225.42 45 GLU G C 1
ATOM 3487 O O . GLU H 1 45 ? 4.439 -8.968 34.969 1.00 238.26 45 GLU G O 1
ATOM 3489 N N . PHE H 1 46 ? 5.176 -10.465 33.447 1.00 223.34 46 PHE G N 1
ATOM 3490 C CA . PHE H 1 46 ? 6.199 -9.595 32.866 1.00 223.11 46 PHE G CA 1
ATOM 3491 C C . PHE H 1 46 ? 6.571 -10.107 31.481 1.00 240.41 46 PHE G C 1
ATOM 3492 O O . PHE H 1 46 ? 6.779 -11.309 31.299 1.00 265.52 46 PHE G O 1
ATOM 3500 N N . ASN H 1 47 ? 6.670 -9.193 30.519 1.00 235.42 47 ASN G N 1
ATOM 3501 C CA . ASN H 1 47 ? 6.950 -9.538 29.108 1.00 227.60 47 ASN G CA 1
ATOM 3502 C C . ASN H 1 47 ? 6.034 -10.614 28.484 1.00 237.74 47 ASN G C 1
ATOM 3503 O O . ASN H 1 47 ? 6.444 -11.302 27.549 1.00 244.12 47 ASN G O 1
ATOM 3505 N N . GLY H 1 48 ? 4.797 -10.732 28.986 1.00 237.62 48 GLY G N 1
ATOM 3506 C CA . GLY H 1 48 ? 3.817 -11.687 28.481 1.00 218.78 48 GLY G CA 1
ATOM 3507 C C . GLY H 1 48 ? 4.105 -13.110 28.916 1.00 229.99 48 GLY G C 1
ATOM 3508 O O . GLY H 1 48 ? 3.648 -14.058 28.273 1.00 217.90 48 GLY G O 1
ATOM 3509 N N . ARG H 1 49 ? 4.872 -13.250 29.999 1.00 247.99 49 ARG G N 1
ATOM 3510 C CA . ARG H 1 49 ? 5.108 -14.525 30.664 1.00 251.83 49 ARG G CA 1
ATOM 3511 C C . ARG H 1 49 ? 4.674 -14.308 32.118 1.00 242.63 49 ARG G C 1
ATOM 3512 O O . ARG H 1 49 ? 4.989 -13.280 32.723 1.00 214.35 49 ARG G O 1
ATOM 3514 N N . ILE H 1 50 ? 3.898 -15.252 32.640 1.00 243.28 50 ILE G N 1
ATOM 3515 C CA . ILE H 1 50 ? 3.410 -15.208 34.011 1.00 252.81 50 ILE G CA 1
ATOM 3516 C C . ILE H 1 50 ? 4.158 -16.268 34.815 1.00 257.39 50 ILE G C 1
ATOM 3517 O O . ILE H 1 50 ? 4.466 -17.343 34.300 1.00 285.19 50 ILE G O 1
ATOM 3522 N N . GLY H 1 51 ? 4.450 -15.967 36.075 1.00 239.61 51 GLY G N 1
ATOM 3523 C CA . GLY H 1 51 ? 5.113 -16.929 36.945 1.00 234.43 51 GLY G CA 1
ATOM 3524 C C . GLY H 1 51 ? 5.220 -16.436 38.366 1.00 234.76 51 GLY G C 1
ATOM 3525 O O . GLY H 1 51 ? 4.603 -15.433 38.720 1.00 249.53 51 GLY G O 1
ATOM 3526 N N . VAL H 1 52 ? 6.012 -17.146 39.169 1.00 234.55 52 VAL G N 1
ATOM 3527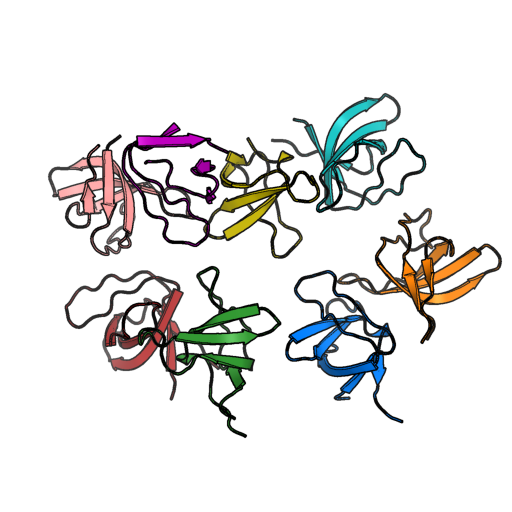 C CA . VAL H 1 52 ? 6.292 -16.756 40.563 1.00 207.46 52 VAL G CA 1
ATOM 3528 C C . VAL H 1 52 ? 7.742 -16.360 40.777 1.00 200.06 52 VAL G C 1
ATOM 3529 O O . VAL H 1 52 ? 8.634 -16.776 40.039 1.00 223.75 52 VAL G O 1
ATOM 3533 N N . PHE H 1 53 ? 7.957 -15.555 41.806 1.00 189.34 53 PHE G N 1
ATOM 3534 C CA . PHE H 1 53 ? 9.263 -14.980 42.085 1.00 196.24 53 PHE G CA 1
ATOM 3535 C C . PHE H 1 53 ? 9.363 -14.743 43.593 1.00 197.89 53 PHE G C 1
ATOM 3536 O O . PHE H 1 53 ? 8.329 -14.637 44.253 1.00 169.89 53 PHE G O 1
ATOM 3538 N N . PRO H 1 54 ? 10.598 -14.695 44.149 1.00 213.58 54 PRO G N 1
ATOM 3539 C CA . PRO H 1 54 ? 10.745 -14.367 45.577 1.00 198.39 54 PRO G CA 1
ATOM 3540 C C . PRO H 1 54 ? 10.371 -12.905 45.861 1.00 169.93 54 PRO G C 1
ATOM 3541 O O . PRO H 1 54 ? 10.946 -11.994 45.240 1.00 149.18 54 PRO G O 1
ATOM 3545 N N . SER H 1 55 ? 9.439 -12.684 46.797 1.00 142.09 55 SER G N 1
ATOM 3546 C CA . SER H 1 55 ? 8.909 -11.328 47.056 1.00 154.18 55 SER G CA 1
ATOM 3547 C C . SER H 1 55 ? 9.930 -10.370 47.655 1.00 163.11 55 SER G C 1
ATOM 3548 O O . SER H 1 55 ? 9.699 -9.155 47.705 1.00 150.66 55 SER G O 1
ATOM 3551 N N . VAL H 1 56 ? 11.043 -10.932 48.122 1.00 176.11 56 VAL G N 1
ATOM 3552 C CA . VAL H 1 56 ? 12.139 -10.171 48.685 1.00 163.62 56 VAL G CA 1
ATOM 3553 C C . VAL H 1 56 ? 12.926 -9.383 47.619 1.00 155.55 56 VAL G C 1
ATOM 3554 O O . VAL H 1 56 ? 13.626 -8.436 47.978 1.00 169.88 56 VAL G O 1
ATOM 3558 N N . LEU H 1 57 ? 12.801 -9.744 46.333 1.00 150.44 57 LEU G N 1
ATOM 3559 C CA . LEU H 1 57 ? 13.533 -9.054 45.254 1.00 174.07 57 LEU G CA 1
ATOM 3560 C C . LEU H 1 57 ? 12.887 -7.767 44.672 1.00 199.81 57 LEU G C 1
ATOM 3561 O O . LEU H 1 57 ? 13.490 -7.128 43.799 1.00 211.00 57 LEU G O 1
ATOM 3566 N N . VAL H 1 58 ? 11.730 -7.345 45.199 1.00 206.51 58 VAL G N 1
ATOM 3567 C CA . VAL H 1 58 ? 10.892 -6.302 44.566 1.00 196.38 58 VAL G CA 1
ATOM 3568 C C . VAL H 1 58 ? 10.532 -5.073 45.462 1.00 197.29 58 VAL G C 1
ATOM 3569 O O . VAL H 1 58 ? 10.565 -5.151 46.695 1.00 160.39 58 VAL G O 1
ATOM 3573 N N . GLU H 1 59 ? 10.170 -3.959 44.802 1.00 207.71 59 GLU G N 1
ATOM 3574 C CA . GLU H 1 59 ? 9.918 -2.621 45.412 1.00 188.43 59 GLU G CA 1
ATOM 3575 C C . GLU H 1 59 ? 11.133 -2.046 46.147 1.00 202.79 59 GLU G C 1
ATOM 3576 O O . GLU H 1 59 ? 11.434 -0.851 46.034 1.00 156.98 59 GLU G O 1
#

Radius of gyration: 27.7 Å; Cα contacts (8 Å, |Δi|>4): 1151; chains: 8; bounding box: 54×83×75 Å

B-factor: mean 150.17, std 39.05, range [78.73, 325.9]

Sequence (473 aa):
SVCFVKALYDYEGQTDDELSFPEGAIIRILNKENQDDDGFWEGEFNGRIGVFPSVLVEELSAPEIAQVIASYTATGPEQLTLAPGQLILIRKKNPGGWWEGELQARGKKRQIGWFPANYVKLLSPSVCFVKALYDYEGQTDDELSFPEGAIIRILNKENQDDDGFWEGEFNGRIGVFPSVLVEELSAKPEIAQVIASYTATGPEQLTLAPGQLILIRKKNPGGWWEGELQARGKKRQIGWFPANYVKLLSPPEIAQVIASYTATGPEQLTLAPGQLILIRKKNPGGWWEGELQARGKKRQIGWFPANYVKLLSPPEIAQVIASYTATGPEQLTLAPGQLILIRKKNPGGWWEGELQARGKKRQIGWFPANYVKLLSPVKALYDYEGQTDDELSFPEGAIIRILWEGEFNGRIGVFPSVLVKALYDYEGQTDDELSFPEGAIIRILNKENQDDDGFWEGEFNGRIGVFPSVLVE

Organism: Homo sapiens (NCBI:txid9606)

Solvent-accessible surface area: 25580 Å² total; per-residue (Å²): 158,44,81,98,2,17,1,48,17,101,28,142,19,135,66,97,80,18,1,39,8,72,114,35,11,87,0,114,21,66,72,83,65,68,89,88,75,1,10,17,62,53,0,39,39,98,28,59,51,7,14,0,2,28,22,3,15,94,114,76,98,152,142,74,2,0,50,3,90,40,40,16,30,30,110,23,143,96,25,2,59,7,46,82,17,48,14,0,53,16,113,95,105,76,138,65,36,86,31,17,0,31,9,13,21,82,27,68,66,83,95,90,4,57,0,13,16,124,65,17,98,84,47,105,141,64,135,66,80,4,88,0,43,10,98,24,141,22,114,68,103,68,20,3,40,8,68,103,24,6,74,0,81,32,104,45,44,169,103,44,114,61,8,11,17,77,67,0,27,10,37,51,119,117,5,19,0,2,29,24,1,13,78,131,62,77,123,239,66,66,0,0,56,4,110,40,38,17,30,31,108,23,142,94,26,2,57,8,46,85,13,47,10,0,52,16,117,91,99,76,138,65,35,86,32,18,0,37,11,14,21,102,42,68,148,48,94,90,2,55,0,12,15,126,65,17,38,89,53,102,132,133,101,0,0,60,4,110,40,36,17,32,33,112,21,144,95,26,2,54,7,46,87,37,50,18,0,54,21,132,40,73,76,139,65,36,85,46,28,0,32,9,11,19,68,41,69,62,100,96,92,2,64,0,12,16,124,68,17,38,93,56,103,134,136,75,1,0,51,4,101,40,36,18,32,31,110,23,143,96,26,2,58,7,46,86,23,49,15,0,56,17,120,108,109,77,142,65,36,86,33,16,0,44,10,46,34,92,22,76,94,54,95,91,3,53,0,12,15,125,66,16,98,82,42,101,132,101,69,5,79,17,101,36,143,21,138,71,131,33,37,4,60,11,72,109,41,11,84,16,67,80,57,128,6,0,84,44,138,68,56,77,0,14,26,25,63,20,20,25,38,2,55,14,103,35,151,21,96,74,111,99,26,6,59,9,72,109,36,10,116,8,19,12,14,55,49,89,50,194,43,80,12,11,25,86,68,3,25,44,63,61,55,68,6,40,11,3,25,20,3,23,153